Protein AF-A0A7J0GZQ3-F1 (afdb_monomer)

Solvent-accessible surface area (backbone atoms only — not comparable to full-atom values): 22759 Å² total; per-residue (Å²): 143,80,83,80,80,77,81,77,75,78,76,77,78,67,50,66,49,67,40,43,76,43,50,21,89,50,89,94,37,70,47,73,31,80,37,71,65,57,51,71,69,50,68,64,49,70,72,41,93,57,41,62,50,78,75,41,64,67,89,73,97,69,80,78,76,93,68,76,40,35,39,38,35,52,96,93,41,79,46,78,46,74,88,75,67,86,74,48,42,30,34,51,47,22,41,44,51,34,69,61,70,41,64,98,62,88,79,54,65,35,53,27,75,46,74,63,65,49,69,81,41,54,45,25,39,25,27,23,101,47,55,35,40,37,40,75,88,69,52,75,48,70,77,82,68,73,67,54,79,64,45,78,72,76,78,51,92,81,87,85,60,98,58,90,58,59,75,94,59,57,71,84,79,62,62,84,53,58,38,60,56,38,51,55,38,46,76,73,73,49,83,46,69,47,80,51,60,59,67,40,59,81,44,93,86,38,64,69,42,47,55,40,58,77,65,66,26,53,27,21,31,77,83,75,43,68,41,73,69,94,29,33,38,68,27,43,60,20,67,69,28,27,52,52,48,12,50,53,38,22,58,55,41,72,39,60,52,58,30,40,30,38,37,66,26,54,49,58,31,88,94,44,94,73,23,36,71,63,51,62,23,32,38,72,19,37,71,72,59,70,25,72,40,38,34,43,61,37,43,45,79,93,47,96,37,17,44,40,53,18,25,33,47,39,39,21,46,29,52,6,40,32,73,59,35,80,90,47,61,48,43,33,36,27,43,18,28,28,69,54,27,46,58,35,30,42,41,42,81,61,57,70,54,83,42,75,65,47,59,59,33,48,57,32,26,48,55,30,60,35,57,77,43,102,65,72,71,76,69,49,82,75,80,82,53,55,74,74,55,38,54,63,73,73,71,117

Nearest PDB structures (foldseek):
  3m46-assembly1_B  TM=6.746E-01  e=4.255E-18  Blautia obeum ATCC 29174
  6ca3-assembly1_A  TM=6.971E-01  e=2.200E-17  Blautia obeum ATCC 29174
  3m6d-assembly1_B  TM=6.785E-01  e=2.474E-17  Blautia obeum ATCC 29174
  8t7z-assembly1_B  TM=6.518E-01  e=1.990E-14  Klebsiella aerogenes KCTC 2190
  8t7z-assembly1_D  TM=6.441E-01  e=2.447E-12  Klebsiella aerogenes KCTC 2190

Sequence (396 aa):
MSEFEEDAAATSDVKSGNMVFEPILEQGVFRFDCSVDDRNAALPSISFVNSKERDTPIMGNHTLPLYTPTFECVHGQQIVRIELPIGTTFYGTGEVSGQLERTGKRVFTWNTDAWGYGLGTTSLYQSHPWVLAVLPSGEALGTRGTVFMPPKWSLGYHQCRWSYDSDARVCEERFPDPKSLVEDLHLNGFKAIWMLDPGIKQEEGYFVYDSGSEKDIWIQTANGKPFVGPCVFPDFTQSKARSWWASLVKDFISNGVDGIWNDMNEPAVFKVVTKTMPESNVHRGDIELGGCQNHSYYHNVLSASLFVYGMLMARSTYEGMKSANENKRPFVLTRAGFIGSQRYAATWTGDNLSTWEHLRMSISMVLQLGRLFRDPPVPFSFEDLDYKLFVFYYLK

InterPro domains:
  IPR000322 Glycoside hydrolase family 31, TIM barrel domain [PF01055] (148-170)
  IPR000322 Glycoside hydrolase family 31, TIM barrel domain [PF01055] (172-370)
  IPR011013 Galactose mutarotase-like domain superfamily [SSF74650] (75-136)
  IPR017853 Glycoside hydrolase superfamily [SSF51445] (145-371)
  IPR025887 Glycoside hydrolase family 31, N-terminal domain [PF13802] (80-140)
  IPR030458 Glycosyl hydrolases family 31, active site [PS00129] (259-266)

Foldseek 3Di:
DDDDDDDPPPPQDKDKDWWDWAAFDDAQDIDTANDPVRVVPAFQFLLDPPSVRNVDGDDDDHDDHPWIWMWIQGPLDIDIDTDADPPKWKAFQAFAFAFRTQVPHDAFFFAADQAADARPDRYYQETEPKMWIQHPVRDIDIDDDAFADAPPCVPPDDAADPHPDDPVQPPPPHPPQLLVVQVVCVVVVHAAEEEDEQFAAPDPVPCLNVVCVVLVQWWAALVRHHDDDNGTGGLLLAPSSLQSLLQVLLVVCVSVHQAYEYPCQCVADPPDPRRDDPQRIWRQHDVSLPGIDGLCSQGHDSGSNHQCRQLSSLVSNQSSNCVNPVPHHYEYETDHDYNNSSHRYAYERPHHDQDPNSVVRRVSSLVSNQDPYPDTGDYDYHDDYDPVSVCVSPPD

Secondary structure (DSSP, 8-state):
--------------EEEEPEEEEBSSTT-EEEESSHHHHHHPPPPTT-SSTHHHH-BPPS--PPPSS--EEEEETTEEEEE----TT-EEEE-SS--S-S--TT----------TT--TT----SEE---EEEE-TTS-EE----------GGGGS-----TTSS-GGGTSSSS-S-HHHHHHHHHHTT---EEE--S-EE--TT-HHHHHHHHTT-B-B-TTSSB--SSEE-B-TTSHHHHHHHHHHHHHHHTT---EEEE-STTT--TTSTTSS--TT-EEE--GGGTSEEEHHHHHSSSSTTTTHHHHHHHHHHHHHHHHH-TTS---EEESSEETTGGGT-EEB--S--SSHHHHHHHHHHHHHHS-S-SS----B------HHHHHHHH--

Organism: NCBI:txid165716

pLDDT: mean 79.14, std 18.04, range [27.59, 97.88]

Radius of gyration: 23.42 Å; Cα contacts (8 Å, |Δi|>4): 706; chains: 1; bounding box: 61×81×61 Å

Mean predicted aligned error: 9.68 Å

Structure (mmCIF, N/CA/C/O backbone):
data_AF-A0A7J0GZQ3-F1
#
_entry.id   AF-A0A7J0GZQ3-F1
#
loop_
_atom_site.group_PDB
_atom_site.id
_atom_site.type_symbol
_atom_site.label_atom_id
_atom_site.label_alt_id
_atom_site.label_comp_id
_atom_site.label_asym_id
_atom_site.label_entity_id
_atom_site.label_seq_id
_atom_site.pdbx_PDB_ins_code
_atom_site.Cartn_x
_atom_site.Cartn_y
_atom_site.Cartn_z
_atom_site.occupancy
_atom_site.B_iso_or_equiv
_atom_site.auth_seq_id
_atom_site.auth_comp_id
_atom_site.auth_asym_id
_atom_site.auth_atom_id
_atom_site.pdbx_PDB_model_num
ATOM 1 N N . MET A 1 1 ? -26.474 57.584 13.397 1.00 37.56 1 MET A N 1
ATOM 2 C CA . MET A 1 1 ? -26.006 56.484 12.534 1.00 37.56 1 MET A CA 1
ATOM 3 C C . MET A 1 1 ? -24.723 55.944 13.128 1.00 37.56 1 MET A C 1
ATOM 5 O O . MET A 1 1 ? -23.684 56.566 12.965 1.00 37.56 1 MET A O 1
ATOM 9 N N . SER A 1 2 ? -24.834 54.858 13.882 1.00 31.75 2 SER A N 1
ATOM 10 C CA . SER A 1 2 ? -23.734 53.957 14.236 1.00 31.75 2 SER A CA 1
ATOM 11 C C . SER A 1 2 ? -24.409 52.723 14.829 1.00 31.75 2 SER A C 1
ATOM 13 O O . SER A 1 2 ? -24.668 52.659 16.031 1.00 31.75 2 SER A O 1
ATOM 15 N N . GLU A 1 3 ? -24.846 51.834 13.944 1.00 31.83 3 GLU A N 1
ATOM 16 C CA . GLU A 1 3 ? -25.298 50.498 14.319 1.00 31.83 3 GLU A CA 1
ATOM 17 C C . GLU A 1 3 ? -24.061 49.703 14.738 1.00 31.83 3 GLU A C 1
ATOM 19 O O . GLU A 1 3 ? -23.066 49.651 14.017 1.00 31.83 3 GLU A O 1
ATOM 24 N N . PHE A 1 4 ? -24.105 49.170 15.955 1.00 33.72 4 PHE A N 1
ATOM 25 C CA . PHE A 1 4 ? -23.205 48.125 16.408 1.00 33.72 4 PHE A CA 1
ATOM 26 C C . PHE A 1 4 ? -23.697 46.824 15.768 1.00 33.72 4 PHE A C 1
ATOM 28 O O . PHE A 1 4 ? -24.757 46.330 16.146 1.00 33.72 4 PHE A O 1
ATOM 35 N N . GLU A 1 5 ? -22.964 46.302 14.788 1.00 31.98 5 GLU A N 1
ATOM 36 C CA . GLU A 1 5 ? -23.119 44.912 14.363 1.00 31.98 5 GLU A CA 1
ATOM 37 C C . GLU A 1 5 ? -22.508 44.019 15.449 1.00 31.98 5 GLU A C 1
ATOM 39 O O . GLU A 1 5 ? -21.309 44.071 15.726 1.00 31.98 5 GLU A O 1
ATOM 44 N N . GLU A 1 6 ? -23.368 43.249 16.116 1.00 31.83 6 GLU A N 1
ATOM 45 C CA . GLU A 1 6 ? -22.974 42.096 16.917 1.00 31.83 6 GLU A CA 1
ATOM 46 C C . GLU A 1 6 ? -22.254 41.093 16.009 1.00 31.83 6 GLU A C 1
ATOM 48 O O . GLU A 1 6 ? -22.847 40.546 15.077 1.00 31.83 6 GLU A O 1
ATOM 53 N N . ASP A 1 7 ? -20.981 40.832 16.307 1.00 32.81 7 ASP A N 1
ATOM 54 C CA . ASP A 1 7 ? -20.263 39.661 15.815 1.00 32.81 7 ASP A CA 1
ATOM 55 C C . ASP A 1 7 ? -21.053 38.407 16.216 1.00 32.81 7 ASP A C 1
ATOM 57 O O . ASP A 1 7 ? -21.046 37.972 17.373 1.00 32.81 7 ASP A O 1
ATOM 61 N N . ALA A 1 8 ? -21.748 37.815 15.246 1.00 34.50 8 ALA A N 1
ATOM 62 C CA . ALA A 1 8 ? -22.297 36.480 15.374 1.00 34.50 8 ALA A CA 1
ATOM 63 C C . ALA A 1 8 ? -21.124 35.509 15.553 1.00 34.50 8 ALA A C 1
ATOM 65 O O . ALA A 1 8 ? -20.436 35.146 14.597 1.00 34.50 8 ALA A O 1
ATOM 66 N N . ALA A 1 9 ? -20.882 35.101 16.799 1.00 36.56 9 ALA A N 1
ATOM 67 C CA . ALA A 1 9 ? -19.979 34.014 17.123 1.00 36.56 9 ALA A CA 1
ATOM 68 C C . ALA A 1 9 ? -20.408 32.775 16.324 1.00 36.56 9 ALA A C 1
ATOM 70 O O . ALA A 1 9 ? -21.447 32.176 16.599 1.00 36.56 9 ALA A O 1
ATOM 71 N N . ALA A 1 10 ? -19.615 32.405 15.319 1.00 37.38 10 ALA A N 1
ATOM 72 C CA . ALA A 1 10 ? -19.761 31.143 14.618 1.00 37.38 10 ALA A CA 1
ATOM 73 C C . ALA A 1 10 ? -19.562 30.014 15.640 1.00 37.38 10 ALA A C 1
ATOM 75 O O . ALA A 1 10 ? -18.434 29.696 16.021 1.00 37.38 10 ALA A O 1
ATOM 76 N N . THR A 1 11 ? -20.656 29.431 16.130 1.00 41.41 11 THR A N 1
ATOM 77 C CA . THR A 1 11 ? -20.611 28.182 16.885 1.00 41.41 11 THR A CA 1
ATOM 78 C C . THR A 1 11 ? -20.071 27.117 15.943 1.00 41.41 11 THR A C 1
ATOM 80 O O . THR A 1 11 ? -20.757 26.667 15.031 1.00 41.41 11 THR A O 1
ATOM 83 N N . SER A 1 12 ? -18.803 26.742 16.107 1.00 53.50 12 SER A N 1
ATOM 84 C CA . SER A 1 12 ? -18.279 25.537 15.474 1.00 53.50 12 SER A CA 1
ATOM 85 C C . SER A 1 12 ? -19.089 24.360 16.020 1.00 53.50 12 SER A C 1
ATOM 87 O O . SER A 1 12 ? -18.946 24.031 17.198 1.00 53.50 12 SER A O 1
ATOM 89 N N . ASP A 1 13 ? -19.974 23.779 15.212 1.00 63.06 13 ASP A N 1
ATOM 90 C CA . ASP A 1 13 ? -20.848 22.677 15.621 1.00 63.06 13 ASP A CA 1
ATOM 91 C C . ASP A 1 13 ? -20.015 21.446 16.013 1.00 63.06 13 ASP A C 1
ATOM 93 O O . ASP A 1 13 ? -19.622 20.626 15.182 1.00 63.06 13 ASP A O 1
ATOM 97 N N . VAL A 1 14 ? -19.724 21.324 17.308 1.00 74.75 14 VAL A N 1
ATOM 98 C CA . VAL A 1 14 ? -19.144 20.120 17.900 1.00 74.75 14 VAL A CA 1
ATOM 99 C C . VAL A 1 14 ? -20.251 19.075 17.997 1.00 74.75 14 VAL A C 1
ATOM 101 O O . VAL A 1 14 ? -21.161 19.195 18.816 1.00 74.75 14 VAL A O 1
ATOM 104 N N . LYS A 1 15 ? -20.181 18.034 17.160 1.00 86.81 15 LYS A N 1
ATOM 105 C CA . LYS A 1 15 ? -21.097 16.882 17.215 1.00 86.81 15 LYS A CA 1
ATOM 106 C C . LYS A 1 15 ? -20.449 15.779 18.044 1.00 86.81 15 LYS A C 1
ATOM 108 O O . LYS A 1 15 ? -19.372 15.311 17.689 1.00 86.81 15 LYS A O 1
ATOM 113 N N . SER A 1 16 ? -21.094 15.329 19.112 1.00 92.38 16 SER A N 1
ATOM 114 C CA . SER A 1 16 ? -20.618 14.199 19.916 1.00 92.38 16 SER A CA 1
ATOM 115 C C . SER A 1 16 ? -21.758 13.269 20.315 1.00 92.38 16 SER A C 1
ATOM 117 O O . SER A 1 16 ? -22.927 13.659 20.315 1.00 92.38 16 SER A O 1
ATOM 119 N N . GLY A 1 17 ? -21.432 12.014 20.617 1.00 93.56 17 GLY A N 1
ATOM 120 C CA . GLY A 1 17 ? -22.429 11.032 21.033 1.00 93.56 17 GLY A CA 1
ATOM 121 C C . GLY A 1 17 ? -21.913 9.599 21.069 1.00 93.56 17 GLY A C 1
ATOM 122 O O . GLY A 1 17 ? -20.740 9.326 20.812 1.00 93.56 17 GLY A O 1
ATOM 123 N N . ASN A 1 18 ? -22.816 8.672 21.386 1.00 94.69 18 ASN A N 1
ATOM 124 C CA . ASN A 1 18 ? -22.568 7.241 21.227 1.00 94.69 18 ASN A CA 1
ATOM 125 C C . ASN A 1 18 ? -22.665 6.869 19.746 1.00 94.69 18 ASN A C 1
ATOM 127 O O . ASN A 1 18 ? -23.565 7.342 19.049 1.00 94.69 18 ASN A O 1
ATOM 131 N N . MET A 1 19 ? -21.763 6.012 19.271 1.00 94.75 19 MET A N 1
ATOM 132 C CA . MET A 1 19 ? -21.838 5.490 17.909 1.00 94.75 19 MET A CA 1
ATOM 133 C C . MET A 1 19 ? -22.998 4.496 17.776 1.00 94.75 19 MET A C 1
ATOM 135 O O . MET A 1 19 ? -23.282 3.721 18.692 1.00 94.75 19 MET A O 1
ATOM 139 N N . VAL A 1 20 ? -23.655 4.498 16.617 1.00 94.25 20 VAL A N 1
ATOM 140 C CA . VAL A 1 20 ? -24.616 3.454 16.239 1.00 94.25 20 VAL A CA 1
ATOM 141 C C . VAL A 1 20 ? -23.862 2.242 15.704 1.00 94.25 20 VAL A C 1
ATOM 143 O O . VAL A 1 20 ? -22.748 2.392 15.200 1.00 94.25 20 VAL A O 1
ATOM 146 N N . PHE A 1 21 ? -24.450 1.047 15.796 1.00 93.38 21 PHE A N 1
ATOM 147 C CA . PHE A 1 21 ? -23.804 -0.179 15.333 1.00 93.38 21 PHE A CA 1
ATOM 148 C C . PHE A 1 21 ? -24.705 -1.046 14.456 1.00 93.38 21 PHE A C 1
ATOM 150 O O . PHE A 1 21 ? -25.926 -1.010 14.577 1.00 93.38 21 PHE A O 1
ATOM 157 N N . GLU A 1 22 ? -24.078 -1.859 13.607 1.00 92.56 22 GLU A N 1
ATOM 158 C CA . GLU A 1 22 ? -24.707 -2.964 12.879 1.00 92.56 22 GLU A CA 1
ATOM 159 C C . GLU A 1 22 ? -23.865 -4.232 13.048 1.00 92.56 22 GLU A C 1
ATOM 161 O O . GLU A 1 22 ? -22.639 -4.172 12.885 1.00 92.56 22 GLU A O 1
ATOM 166 N N . PRO A 1 23 ? -24.477 -5.385 13.359 1.00 92.31 23 PRO A N 1
ATOM 167 C CA . PRO A 1 23 ? -23.776 -6.657 13.340 1.00 92.31 23 PRO A CA 1
ATOM 168 C C . PRO A 1 23 ? -23.527 -7.071 11.883 1.00 92.31 23 PRO A C 1
ATOM 170 O O . PRO A 1 23 ? -24.453 -7.135 11.074 1.00 92.31 23 PRO A O 1
ATOM 173 N N . ILE A 1 24 ? -22.277 -7.360 11.535 1.00 90.19 24 ILE A N 1
ATOM 174 C CA . ILE A 1 24 ? -21.869 -7.686 10.160 1.00 90.19 24 ILE A CA 1
ATOM 175 C C . ILE A 1 24 ? -20.989 -8.930 10.158 1.00 90.19 24 ILE A C 1
ATOM 177 O O . ILE A 1 24 ? -20.377 -9.241 11.171 1.00 90.19 24 ILE A O 1
ATOM 181 N N . LEU A 1 25 ? -20.867 -9.604 9.012 1.00 84.81 25 LEU A N 1
ATOM 182 C CA . LEU A 1 25 ? -20.050 -10.812 8.801 1.00 84.81 25 LEU A CA 1
ATOM 183 C C . LEU A 1 25 ? -20.452 -12.044 9.635 1.00 84.81 25 LEU A C 1
ATOM 185 O O . LEU A 1 25 ? -20.817 -13.068 9.065 1.00 84.81 25 LEU A O 1
ATOM 189 N N . GLU A 1 26 ? -20.355 -11.975 10.961 1.00 86.06 26 GLU A N 1
ATOM 190 C CA . GLU A 1 26 ? -20.599 -13.075 11.895 1.00 86.06 26 GLU A CA 1
ATOM 191 C C . GLU A 1 26 ? -20.879 -12.554 13.316 1.00 86.06 26 GLU A C 1
ATOM 193 O O . GLU A 1 26 ? -20.745 -11.366 13.616 1.00 86.06 26 GLU A O 1
ATOM 198 N N . GLN A 1 27 ? -21.280 -13.452 14.218 1.00 86.12 27 GLN A N 1
ATOM 199 C CA . GLN A 1 27 ? -21.554 -13.097 15.609 1.00 86.12 27 GLN A CA 1
ATOM 200 C C . GLN A 1 27 ? -20.306 -12.508 16.290 1.00 86.12 27 GLN A C 1
ATOM 202 O O . GLN A 1 27 ? -19.236 -13.109 16.268 1.00 86.12 27 GLN A O 1
ATOM 207 N N . GLY A 1 28 ? -20.467 -11.348 16.931 1.00 87.12 28 GLY A N 1
ATOM 208 C CA . GLY A 1 28 ? -19.384 -10.655 17.636 1.00 87.12 28 GLY A CA 1
ATOM 209 C C . GLY A 1 28 ? -18.597 -9.655 16.782 1.00 87.12 28 GLY A C 1
ATOM 210 O O . GLY A 1 28 ? -17.715 -8.986 17.317 1.00 87.12 28 GLY A O 1
ATOM 211 N N . VAL A 1 29 ? -18.924 -9.505 15.493 1.00 88.38 29 VAL A N 1
ATOM 212 C CA . VAL A 1 29 ? -18.325 -8.490 14.619 1.00 88.38 29 VAL A CA 1
ATOM 213 C C . VAL A 1 29 ? -19.336 -7.380 14.345 1.00 88.38 29 VAL A C 1
ATOM 215 O O . VAL A 1 29 ? -20.452 -7.618 13.886 1.00 88.38 29 VAL A O 1
ATOM 218 N N . PHE A 1 30 ? -18.929 -6.144 14.629 1.00 89.81 30 PHE A N 1
ATOM 219 C CA . PHE A 1 30 ? -19.792 -4.972 14.536 1.00 89.81 30 PHE A CA 1
ATOM 220 C C . PHE A 1 30 ? -19.129 -3.877 13.712 1.00 89.81 30 PHE A C 1
ATOM 222 O O . PHE A 1 30 ? -17.930 -3.617 13.835 1.00 89.81 30 PHE A O 1
ATOM 229 N N . ARG A 1 31 ? -19.937 -3.206 12.898 1.00 91.00 31 ARG A N 1
ATOM 230 C CA . ARG A 1 31 ? -19.606 -1.920 12.294 1.00 91.00 31 ARG A CA 1
ATOM 231 C C . ARG A 1 31 ? -20.163 -0.819 13.183 1.00 91.00 31 ARG A C 1
ATOM 233 O O . ARG A 1 31 ? -21.312 -0.921 13.591 1.00 91.00 31 ARG A O 1
ATOM 240 N N . PHE A 1 32 ? -19.374 0.223 13.425 1.00 91.44 32 PHE A N 1
ATOM 241 C CA . PHE A 1 32 ? -19.805 1.413 14.155 1.00 91.44 32 PHE A CA 1
ATOM 242 C C . PHE A 1 32 ? -19.749 2.644 13.250 1.00 91.44 32 PHE A C 1
ATOM 244 O O . PHE A 1 32 ? -18.770 2.831 12.528 1.00 91.44 32 PHE A O 1
ATOM 251 N N . ASP A 1 33 ? -20.764 3.503 13.329 1.00 92.06 33 ASP A N 1
ATOM 252 C CA . ASP A 1 33 ? -20.844 4.772 12.599 1.00 92.06 33 ASP A CA 1
ATOM 253 C C . ASP A 1 33 ? -21.347 5.888 13.544 1.00 92.06 33 ASP A C 1
ATOM 255 O O . ASP A 1 33 ? -22.014 5.620 14.544 1.00 92.06 33 ASP A O 1
ATOM 259 N N . CYS A 1 34 ? -21.037 7.158 13.261 1.00 91.38 34 CYS A N 1
ATOM 260 C CA . CYS A 1 34 ? -21.495 8.285 14.094 1.00 91.38 34 CYS A CA 1
ATOM 261 C C . CYS A 1 34 ? -23.018 8.471 14.069 1.00 91.38 34 CYS A C 1
ATOM 263 O O . CYS A 1 34 ? -23.617 8.945 15.032 1.00 91.38 34 CYS A O 1
ATOM 265 N N . SER A 1 35 ? -23.649 8.125 12.950 1.00 90.88 35 SER A N 1
ATOM 266 C CA . SER A 1 35 ? -25.096 8.137 12.762 1.00 90.88 35 SER A CA 1
ATOM 267 C C . SER A 1 35 ? -25.476 7.251 11.574 1.00 90.88 35 SER A C 1
ATOM 269 O O . SER A 1 35 ? -24.613 6.804 10.816 1.00 90.88 35 SER A O 1
ATOM 271 N N . VAL A 1 36 ? -26.775 7.006 11.393 1.00 90.88 36 VAL A N 1
ATOM 272 C CA . VAL A 1 36 ? -27.291 6.281 10.220 1.00 90.88 36 VAL A CA 1
ATOM 273 C C . VAL A 1 36 ? -27.019 7.055 8.925 1.00 90.88 36 VAL A C 1
ATOM 275 O O . VAL A 1 36 ? -26.704 6.442 7.909 1.00 90.88 36 VAL A O 1
ATOM 278 N N . ASP A 1 37 ? -27.069 8.387 8.962 1.00 89.88 37 ASP A N 1
ATOM 279 C CA . ASP A 1 37 ? -26.762 9.221 7.797 1.00 89.88 37 ASP A CA 1
ATOM 280 C C . ASP A 1 37 ? -25.279 9.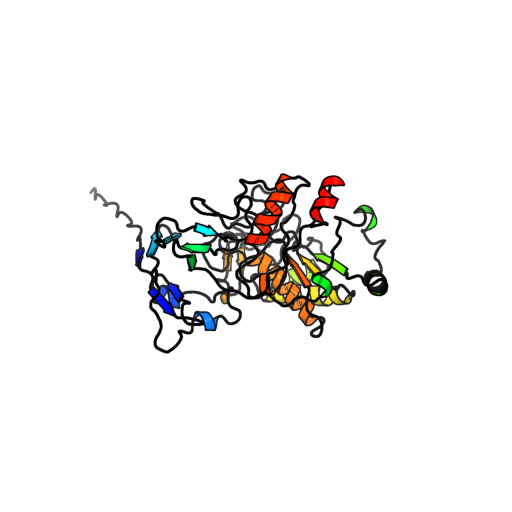129 7.428 1.00 89.88 37 ASP A C 1
ATOM 282 O O . ASP A 1 37 ? -24.950 8.902 6.265 1.00 89.88 37 ASP A O 1
ATOM 286 N N . ASP A 1 38 ? -24.390 9.193 8.427 1.00 88.50 38 ASP A N 1
ATOM 287 C CA . ASP A 1 38 ? -22.945 9.015 8.228 1.00 88.50 38 ASP A CA 1
ATOM 288 C C . ASP A 1 38 ? -22.639 7.618 7.655 1.00 88.50 38 ASP A C 1
ATOM 290 O O . ASP A 1 38 ? -21.805 7.468 6.763 1.00 88.50 38 ASP A O 1
ATOM 294 N N . ARG A 1 39 ? -23.370 6.589 8.106 1.00 89.12 39 ARG A N 1
ATOM 295 C CA . ARG A 1 39 ? -23.272 5.223 7.578 1.00 89.12 39 ARG A CA 1
ATOM 296 C C . ARG A 1 39 ? -23.661 5.138 6.104 1.00 89.12 39 ARG A C 1
ATOM 298 O O . ARG A 1 39 ? -22.965 4.465 5.344 1.00 89.12 39 ARG A O 1
ATOM 305 N N . ASN A 1 40 ? -24.763 5.789 5.727 1.00 88.38 40 ASN A N 1
ATOM 306 C CA . ASN A 1 40 ? -25.301 5.800 4.365 1.00 88.38 40 ASN A CA 1
ATOM 307 C C . ASN A 1 40 ? -24.439 6.639 3.409 1.00 88.38 40 ASN A C 1
ATOM 309 O O . ASN A 1 40 ? -24.366 6.332 2.222 1.00 88.38 40 ASN A O 1
ATOM 313 N N . ALA A 1 41 ? -23.785 7.684 3.922 1.00 86.25 41 ALA A N 1
ATOM 314 C CA . ALA A 1 41 ? -22.850 8.518 3.173 1.00 86.25 41 ALA A CA 1
ATOM 315 C C . ALA A 1 41 ? -21.455 7.884 3.032 1.00 86.25 41 ALA A C 1
ATOM 317 O O . ALA A 1 41 ? -20.650 8.334 2.214 1.00 86.25 41 ALA A O 1
ATOM 318 N N . ALA A 1 42 ? -21.141 6.856 3.826 1.00 82.88 42 ALA A N 1
ATOM 319 C CA . ALA A 1 42 ? -19.824 6.246 3.822 1.00 82.88 42 ALA A CA 1
ATOM 320 C C . ALA A 1 42 ? -19.536 5.512 2.504 1.00 82.88 42 ALA A C 1
ATOM 322 O O . ALA A 1 42 ? -20.297 4.655 2.058 1.00 82.88 42 ALA A O 1
ATOM 323 N N . LEU A 1 43 ? -18.368 5.788 1.928 1.00 81.38 43 LEU A N 1
ATOM 324 C CA . LEU A 1 43 ? -17.875 5.093 0.742 1.00 81.38 43 LEU A CA 1
ATOM 325 C C . LEU A 1 43 ? -17.594 3.608 1.027 1.00 81.38 43 LEU A C 1
ATOM 327 O O . LEU A 1 43 ? -17.366 3.241 2.190 1.00 81.38 43 LEU A O 1
ATOM 331 N N . PRO A 1 44 ? -17.554 2.748 -0.010 1.00 78.50 44 PRO A N 1
ATOM 332 C CA . PRO A 1 44 ? -17.127 1.358 0.116 1.00 78.50 44 PRO A CA 1
ATOM 333 C C . PRO A 1 44 ? -15.793 1.217 0.862 1.00 78.50 44 PRO A C 1
ATOM 335 O O . PRO A 1 44 ? -14.875 2.015 0.693 1.00 78.50 44 PRO A O 1
ATOM 338 N N . SER A 1 45 ? -15.660 0.181 1.696 1.00 76.94 45 SER A N 1
ATOM 339 C CA . SER A 1 45 ? -14.403 -0.047 2.419 1.00 76.94 45 SER A CA 1
ATOM 340 C C . SER A 1 45 ? -13.450 -0.879 1.576 1.00 76.94 45 SER A C 1
ATOM 342 O O . SER A 1 45 ? -13.755 -2.018 1.227 1.00 76.94 45 SER A O 1
ATOM 344 N N . ILE A 1 46 ? -12.248 -0.355 1.353 1.00 72.62 46 ILE A N 1
ATOM 345 C CA . ILE A 1 46 ? -11.146 -1.073 0.697 1.00 72.62 46 ILE A CA 1
ATOM 346 C C . ILE A 1 46 ? -10.603 -2.248 1.526 1.00 72.62 46 ILE A C 1
ATOM 348 O O . ILE A 1 46 ? -9.844 -3.079 1.021 1.00 72.62 46 ILE A O 1
ATOM 352 N N . SER A 1 47 ? -10.977 -2.347 2.805 1.00 72.19 47 SER A N 1
ATOM 353 C CA . SER A 1 47 ? -10.594 -3.466 3.669 1.00 72.19 47 SER A CA 1
ATOM 354 C C . SER A 1 47 ? -11.330 -4.757 3.302 1.00 72.19 47 SER A C 1
ATOM 356 O O . SER A 1 47 ? -10.832 -5.836 3.618 1.00 72.19 47 SER A O 1
ATOM 358 N N . PHE A 1 48 ? -12.448 -4.666 2.577 1.00 74.06 48 PHE A N 1
ATOM 359 C CA . PHE A 1 48 ? -13.281 -5.797 2.172 1.00 74.06 48 PHE A CA 1
ATOM 360 C C . PHE A 1 48 ? -13.062 -6.132 0.695 1.00 74.06 48 PHE A C 1
ATOM 362 O O . PHE A 1 48 ? -12.918 -5.242 -0.138 1.00 74.06 48 PHE A O 1
ATOM 369 N N . VAL A 1 49 ? -13.040 -7.427 0.361 1.00 75.00 49 VAL A N 1
ATOM 370 C CA . VAL A 1 49 ? -13.004 -7.876 -1.045 1.00 75.00 49 VAL A CA 1
ATOM 371 C C . VAL A 1 49 ? -14.353 -7.608 -1.706 1.00 75.00 49 VAL A C 1
ATOM 373 O O . VAL A 1 49 ? -14.415 -7.051 -2.796 1.00 75.00 49 VAL A O 1
ATOM 376 N N . ASN A 1 50 ? -15.430 -7.977 -1.016 1.00 80.81 50 ASN A N 1
ATOM 377 C CA . ASN A 1 50 ? -16.789 -7.632 -1.386 1.00 80.81 50 ASN A CA 1
ATOM 378 C C . ASN A 1 50 ? -17.285 -6.550 -0.426 1.00 80.81 50 ASN A C 1
ATOM 380 O O . ASN A 1 50 ? -17.650 -6.840 0.711 1.00 80.81 50 ASN A O 1
ATOM 384 N N . SER A 1 51 ? -17.293 -5.298 -0.879 1.00 78.31 51 SER A N 1
ATOM 385 C CA . SER A 1 51 ? -17.705 -4.155 -0.056 1.00 78.31 51 SER A CA 1
ATOM 386 C C . SER A 1 51 ? -19.106 -4.317 0.536 1.00 78.31 51 SER A C 1
ATOM 388 O O . SER A 1 51 ? -19.328 -3.898 1.669 1.00 78.31 51 SER A O 1
ATOM 390 N N . LYS A 1 52 ? -20.008 -5.019 -0.164 1.00 83.56 52 LYS A N 1
ATOM 391 C CA . LYS A 1 52 ? -21.377 -5.280 0.301 1.00 83.56 52 LYS A CA 1
ATOM 392 C C . LYS A 1 52 ? -21.429 -6.041 1.621 1.00 83.56 52 LYS A C 1
ATOM 394 O O . LYS A 1 52 ? -22.398 -5.891 2.352 1.00 83.56 52 LYS A O 1
ATOM 399 N N . GLU A 1 53 ? -20.413 -6.837 1.951 1.00 85.31 53 GLU A N 1
ATOM 400 C CA . GLU A 1 53 ? -20.372 -7.585 3.215 1.00 85.31 53 GLU A CA 1
ATOM 401 C C . GLU A 1 53 ? -20.286 -6.665 4.437 1.00 85.31 53 GLU A C 1
ATOM 403 O O . GLU A 1 53 ? -20.836 -6.988 5.485 1.00 85.31 53 GLU A O 1
ATOM 408 N N . ARG A 1 54 ? -19.649 -5.495 4.301 1.00 84.50 54 ARG A N 1
ATOM 409 C CA . ARG A 1 54 ? -19.639 -4.464 5.349 1.00 84.50 54 ARG A CA 1
ATOM 410 C C . ARG A 1 54 ? -21.005 -3.791 5.503 1.00 84.50 54 ARG A C 1
ATOM 412 O O . ARG A 1 54 ? -21.331 -3.315 6.589 1.00 84.50 54 ARG A O 1
ATOM 419 N N . ASP A 1 55 ? -21.756 -3.685 4.412 1.00 85.38 55 ASP A N 1
ATOM 420 C CA . ASP A 1 55 ? -23.016 -2.937 4.346 1.00 85.38 55 ASP A CA 1
ATOM 421 C C . ASP A 1 55 ? -24.251 -3.828 4.552 1.00 85.38 55 ASP A C 1
ATOM 423 O O . ASP A 1 55 ? -25.369 -3.323 4.572 1.00 85.38 55 ASP A O 1
ATOM 427 N N . THR A 1 56 ? -24.063 -5.144 4.702 1.00 88.56 56 THR A N 1
ATOM 428 C CA . THR A 1 56 ? -25.147 -6.122 4.864 1.00 88.56 56 THR A CA 1
ATOM 429 C C . THR A 1 56 ? -25.203 -6.612 6.313 1.00 88.56 56 THR A C 1
ATOM 431 O O . THR A 1 56 ? -24.353 -7.415 6.708 1.00 88.56 56 THR A O 1
ATOM 434 N N . PRO A 1 57 ? -26.196 -6.176 7.109 1.00 88.88 57 PRO A N 1
ATOM 435 C CA . PRO A 1 57 ? -26.383 -6.680 8.460 1.00 88.88 57 PRO A CA 1
ATOM 436 C C . PRO A 1 57 ? -26.750 -8.166 8.469 1.00 88.88 57 PRO A C 1
ATOM 438 O O . PRO A 1 57 ? -27.477 -8.649 7.595 1.00 88.88 57 PRO A O 1
ATOM 441 N N . ILE A 1 58 ? -26.293 -8.895 9.485 1.00 89.12 58 ILE A N 1
ATOM 442 C CA . ILE A 1 58 ? -26.732 -10.278 9.701 1.00 89.12 58 ILE A CA 1
ATOM 443 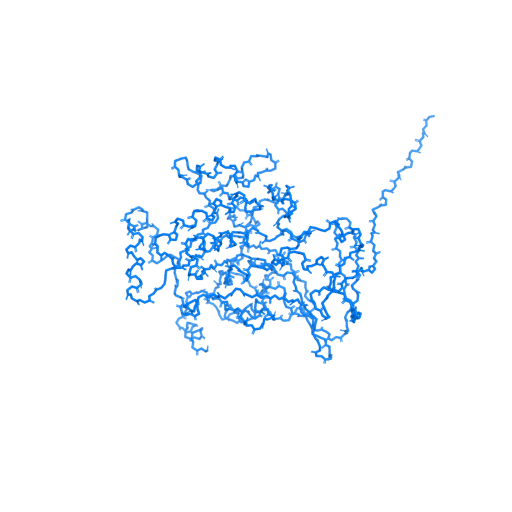C C . ILE A 1 58 ? -28.156 -10.299 10.281 1.00 89.12 58 ILE A C 1
ATOM 445 O O . ILE A 1 58 ? -28.458 -9.609 11.252 1.00 89.12 58 ILE A O 1
ATOM 449 N N . MET A 1 59 ? -29.052 -11.101 9.696 1.00 79.56 59 MET A N 1
ATOM 450 C CA . MET A 1 59 ? -30.427 -11.250 10.192 1.00 79.56 59 MET A CA 1
ATOM 451 C C . MET A 1 59 ? -30.501 -12.318 11.292 1.00 79.56 59 MET A C 1
ATOM 453 O O . MET A 1 59 ? -30.132 -13.467 11.058 1.00 79.56 59 MET A O 1
ATOM 457 N N . GLY A 1 60 ? -31.013 -11.963 12.476 1.00 76.38 60 GLY A N 1
ATOM 458 C CA . GLY A 1 60 ? -31.268 -12.904 13.576 1.00 76.38 60 GLY A CA 1
ATOM 459 C C . GLY A 1 60 ? -30.941 -12.359 14.971 1.00 76.38 60 GLY A C 1
ATOM 460 O O . GLY A 1 60 ? -30.590 -11.188 15.140 1.00 76.38 60 GLY A O 1
ATOM 461 N N . ASN A 1 61 ? -31.051 -13.225 15.986 1.00 75.75 61 ASN A N 1
ATOM 462 C CA . ASN A 1 61 ? -30.608 -12.907 17.345 1.00 75.75 61 ASN A CA 1
ATOM 463 C C . ASN A 1 61 ? -29.086 -12.752 17.361 1.00 75.75 61 ASN A C 1
ATOM 465 O O . ASN A 1 61 ? -28.352 -13.705 17.106 1.00 75.75 61 ASN A O 1
ATOM 469 N N . HIS A 1 62 ? -28.630 -11.552 17.688 1.00 79.06 62 HIS A N 1
ATOM 470 C CA . HIS A 1 62 ? -27.227 -11.194 17.794 1.00 79.06 62 HIS A CA 1
ATOM 471 C C . HIS A 1 62 ? -26.947 -10.704 19.211 1.00 79.06 62 HIS A C 1
ATOM 473 O O . HIS A 1 62 ? -27.816 -10.166 19.899 1.00 79.06 62 HIS A O 1
ATOM 479 N N . THR A 1 63 ? -25.720 -10.925 19.663 1.00 84.25 63 THR A N 1
ATOM 480 C CA . THR A 1 63 ? -25.234 -10.335 20.907 1.00 84.25 63 THR A CA 1
ATOM 481 C C . THR A 1 63 ? -25.063 -8.834 20.718 1.00 84.25 63 THR A C 1
ATOM 483 O O . THR A 1 63 ? -24.700 -8.384 19.633 1.00 84.25 63 THR A O 1
ATOM 486 N N . LEU A 1 64 ? -25.302 -8.063 21.774 1.00 88.50 64 LEU A N 1
ATOM 487 C CA . LEU A 1 64 ? -24.966 -6.643 21.789 1.00 88.50 64 LEU A CA 1
ATOM 488 C C . LEU A 1 64 ? -23.441 -6.467 21.880 1.00 88.50 64 LEU A C 1
ATOM 490 O O . LEU A 1 64 ? -22.768 -7.336 22.449 1.00 88.50 64 LEU A O 1
ATOM 494 N N . PRO A 1 65 ? -22.881 -5.373 21.336 1.00 89.88 65 PRO A N 1
ATOM 495 C CA . PRO A 1 65 ? -21.470 -5.072 21.518 1.00 89.88 65 PRO A CA 1
ATOM 496 C C . PRO A 1 65 ? -21.172 -4.867 23.005 1.00 89.88 65 PRO A C 1
ATOM 498 O O . PRO A 1 65 ? -21.885 -4.146 23.701 1.00 89.88 65 PRO A O 1
ATOM 501 N N . LEU A 1 66 ? -20.095 -5.493 23.486 1.00 89.75 66 LEU A N 1
ATOM 502 C CA . LEU A 1 66 ? -19.670 -5.376 24.884 1.00 89.75 66 LEU A CA 1
ATOM 503 C C . LEU A 1 66 ? -19.244 -3.941 25.235 1.00 89.75 66 LEU A C 1
ATOM 505 O O . LEU A 1 66 ? -19.459 -3.481 26.352 1.00 89.75 66 LEU A O 1
ATOM 509 N N . TYR A 1 67 ? -18.675 -3.234 24.258 1.00 91.38 67 TYR A N 1
ATOM 510 C CA . TYR A 1 67 ? -18.259 -1.842 24.368 1.00 91.38 67 TYR A CA 1
ATOM 511 C C . TYR A 1 67 ? -18.813 -1.065 23.180 1.00 91.38 67 TYR A C 1
ATOM 513 O O . TYR A 1 67 ? -18.624 -1.467 22.031 1.00 91.38 67 TYR A O 1
ATOM 521 N N . THR A 1 68 ? -19.487 0.049 23.459 1.00 93.81 68 THR A N 1
ATOM 522 C CA . THR A 1 68 ? -19.967 0.975 22.427 1.00 93.81 68 THR A CA 1
ATOM 523 C C . THR A 1 68 ? -19.051 2.196 22.411 1.00 93.81 68 THR A C 1
ATOM 525 O O . THR A 1 68 ? -18.968 2.886 23.428 1.00 93.81 68 THR A O 1
ATOM 528 N N . PRO A 1 69 ? -18.340 2.464 21.304 1.00 94.69 69 PRO A N 1
ATOM 529 C CA . PRO A 1 69 ? -17.507 3.649 21.186 1.00 94.69 69 PRO A CA 1
ATOM 530 C C . PRO A 1 69 ? -18.328 4.942 21.241 1.00 94.69 69 PRO A C 1
ATOM 532 O O . PRO A 1 69 ? -19.485 4.990 20.813 1.00 94.69 69 PRO A O 1
ATOM 535 N N . THR A 1 70 ? -17.687 6.014 21.689 1.00 95.38 70 THR A N 1
ATOM 536 C CA . THR A 1 70 ? -18.189 7.382 21.544 1.00 95.38 70 THR A CA 1
ATOM 537 C C . THR A 1 70 ? -17.402 8.117 20.473 1.00 95.38 70 THR A C 1
ATOM 539 O O . THR A 1 70 ? -16.261 7.761 20.165 1.00 95.38 70 THR A O 1
ATOM 542 N N . PHE A 1 71 ? -18.012 9.142 19.888 1.00 94.31 71 PHE A N 1
ATOM 543 C CA . PHE A 1 71 ? -17.359 9.993 18.907 1.00 94.31 71 PHE A CA 1
ATOM 544 C C . PHE A 1 71 ? -17.493 11.474 19.256 1.00 94.31 71 PHE A C 1
ATOM 546 O O . PHE A 1 71 ? -18.425 11.892 19.945 1.00 94.31 71 PHE A O 1
ATOM 553 N N . GLU A 1 72 ? -16.559 12.259 18.735 1.00 93.81 72 GLU A N 1
ATOM 554 C CA . GLU A 1 72 ? -16.533 13.714 18.798 1.00 93.81 72 GLU A CA 1
ATOM 555 C C . GLU A 1 72 ? -16.015 14.241 17.451 1.00 93.81 72 GLU A C 1
ATOM 557 O O . GLU A 1 72 ? -14.945 13.837 16.997 1.00 93.81 72 GLU A O 1
ATOM 562 N N . CYS A 1 73 ? -16.774 15.110 16.790 1.00 86.88 73 CYS A N 1
ATOM 563 C CA . CYS A 1 73 ? -16.390 15.765 15.544 1.00 86.88 73 CYS A CA 1
ATOM 564 C C . CYS A 1 73 ? -16.088 17.237 15.833 1.00 86.88 73 CYS A C 1
ATOM 566 O O . CYS A 1 73 ? -16.999 17.997 16.162 1.00 86.88 73 CYS A O 1
ATOM 568 N N . VAL A 1 74 ? -14.820 17.635 15.710 1.00 85.06 74 VAL A N 1
ATOM 569 C CA . VAL A 1 74 ? -14.333 18.985 16.036 1.00 85.06 74 VAL A CA 1
ATOM 570 C C . VAL A 1 74 ? -13.414 19.470 14.920 1.00 85.06 74 VAL A C 1
ATOM 572 O O . VAL A 1 74 ? -12.455 18.787 14.575 1.00 85.06 74 VAL A O 1
ATOM 575 N N . HIS A 1 75 ? -13.686 20.647 14.344 1.00 79.50 75 HIS A N 1
ATOM 576 C CA . HIS A 1 75 ? -12.871 21.251 13.273 1.00 79.50 75 HIS A CA 1
ATOM 577 C C . HIS A 1 75 ? -12.559 20.299 12.096 1.00 79.50 75 HIS A C 1
ATOM 579 O O . HIS A 1 75 ? -11.437 20.260 11.593 1.00 79.50 75 HIS A O 1
ATOM 585 N N . GLY A 1 76 ? -13.536 19.488 11.678 1.00 72.75 76 GLY A N 1
ATOM 586 C CA . GLY A 1 76 ? -13.358 18.505 10.601 1.00 72.75 76 GLY A CA 1
ATOM 587 C C . GLY A 1 76 ? -12.540 17.264 10.987 1.00 72.75 76 GLY A C 1
ATOM 588 O O . GLY A 1 76 ? -12.318 16.406 10.139 1.00 72.75 76 GLY A O 1
ATOM 589 N N . GLN A 1 77 ? -12.113 17.138 12.247 1.00 79.50 77 GLN A N 1
ATOM 590 C CA . GLN A 1 77 ? -11.498 15.929 12.790 1.00 79.50 77 GLN A CA 1
ATOM 591 C C . GLN A 1 77 ? -12.540 15.076 13.505 1.00 79.50 77 GLN A C 1
ATOM 593 O O . GLN A 1 77 ? -13.354 15.592 14.268 1.00 79.50 77 GLN A O 1
ATOM 598 N N . GLN A 1 78 ? -12.475 13.764 13.292 1.00 83.69 78 GLN A N 1
ATOM 599 C CA . GLN A 1 78 ? -13.277 12.787 14.015 1.00 83.69 78 GLN A CA 1
ATOM 600 C C . GLN A 1 78 ? -12.407 12.089 15.061 1.00 83.69 78 GLN A C 1
ATOM 602 O O . GLN A 1 78 ? -11.374 11.500 14.740 1.00 83.69 78 GLN A O 1
ATOM 607 N N . ILE A 1 79 ? -12.841 12.136 16.313 1.00 89.50 79 ILE A N 1
ATOM 608 C CA . ILE A 1 79 ? -12.211 11.460 17.443 1.00 89.50 79 ILE A CA 1
ATOM 609 C C . ILE A 1 79 ? -13.142 10.333 17.868 1.00 89.50 79 ILE A C 1
ATOM 611 O O . ILE A 1 79 ? -14.296 10.586 18.195 1.00 89.50 79 ILE A O 1
ATOM 615 N N . VAL A 1 80 ? -12.642 9.099 17.884 1.00 90.38 80 VAL A N 1
ATOM 616 C CA . VAL A 1 80 ? -13.363 7.933 18.410 1.00 90.38 80 VAL A CA 1
ATOM 617 C C . VAL A 1 80 ? -12.709 7.500 19.716 1.00 90.38 80 VAL A C 1
ATOM 619 O O . VAL A 1 80 ? -11.485 7.366 19.786 1.00 90.38 80 VAL A O 1
ATOM 622 N N . ARG A 1 81 ? -13.514 7.286 20.757 1.00 93.38 81 ARG A N 1
ATOM 623 C CA . ARG A 1 81 ? -13.059 6.844 22.080 1.00 93.38 81 ARG A CA 1
ATOM 624 C C . ARG A 1 81 ? -13.729 5.526 22.442 1.00 93.38 81 ARG A C 1
ATOM 626 O O . ARG A 1 81 ? -14.927 5.351 22.244 1.00 93.38 81 ARG A O 1
ATOM 633 N N . ILE A 1 82 ? -12.944 4.604 22.989 1.00 92.75 82 ILE A N 1
ATOM 634 C CA . ILE A 1 82 ? -13.419 3.320 23.507 1.00 92.75 82 ILE A CA 1
ATOM 635 C C . ILE A 1 82 ? -12.897 3.202 24.933 1.00 92.75 82 ILE A C 1
ATOM 637 O O . ILE A 1 82 ? -11.685 3.199 25.150 1.00 92.75 82 ILE A O 1
ATOM 641 N N . GLU A 1 83 ? -13.805 3.140 25.901 1.00 93.88 83 GLU A N 1
ATOM 642 C CA . GLU A 1 83 ? -13.452 2.965 27.308 1.00 93.88 83 GLU A CA 1
ATOM 643 C C . GLU A 1 83 ? -13.296 1.476 27.618 1.00 93.88 83 GLU A C 1
ATOM 645 O O . GLU A 1 83 ? -14.223 0.691 27.425 1.00 93.88 83 GLU A O 1
ATOM 650 N N . LEU A 1 84 ? -12.107 1.087 28.081 1.00 94.44 84 LEU A N 1
ATOM 651 C CA . LEU A 1 84 ? -11.761 -0.298 28.395 1.00 94.44 84 LEU A CA 1
ATOM 652 C C . LEU A 1 84 ? -11.280 -0.413 29.852 1.00 94.44 84 LEU A C 1
ATOM 654 O O . LEU A 1 84 ? -10.761 0.563 30.402 1.00 94.44 84 LEU A O 1
ATOM 658 N N . PRO A 1 85 ? -11.426 -1.588 30.495 1.00 95.56 85 PRO A N 1
ATOM 659 C CA . PRO A 1 85 ? -11.013 -1.799 31.880 1.00 95.56 85 PRO A CA 1
ATOM 660 C C . PRO A 1 85 ? -9.536 -1.477 32.141 1.00 95.56 85 PRO A C 1
ATOM 662 O O . PRO A 1 85 ? -8.666 -1.720 31.298 1.00 95.56 85 PRO A O 1
ATOM 665 N N . ILE A 1 86 ? -9.236 -1.007 33.355 1.00 95.19 86 ILE A N 1
ATOM 666 C CA . ILE A 1 86 ? -7.856 -0.824 33.827 1.00 95.19 86 ILE A CA 1
ATOM 667 C C . ILE A 1 86 ? -7.114 -2.166 33.761 1.00 95.19 86 ILE A C 1
ATOM 669 O O . ILE A 1 86 ? -7.643 -3.194 34.174 1.00 95.19 86 ILE A O 1
ATOM 673 N N . GLY A 1 87 ? -5.881 -2.143 33.250 1.00 94.81 87 GLY A N 1
ATOM 674 C CA . GLY A 1 87 ? -5.070 -3.343 33.015 1.00 94.81 87 GLY A CA 1
ATOM 675 C C . GLY A 1 87 ? -5.208 -3.925 31.605 1.00 94.81 87 GLY A C 1
ATOM 676 O O . GLY A 1 87 ? -4.535 -4.903 31.295 1.00 94.81 87 GLY A O 1
ATOM 677 N N . THR A 1 88 ? -6.039 -3.328 30.744 1.00 96.12 88 THR A N 1
ATOM 678 C CA . THR A 1 88 ? -6.063 -3.655 29.312 1.00 96.12 88 THR A CA 1
ATOM 679 C C . THR A 1 88 ? -4.723 -3.308 28.669 1.00 96.12 88 THR A C 1
ATOM 681 O O . THR A 1 88 ? -4.218 -2.196 28.838 1.00 96.12 88 THR A O 1
ATOM 684 N N . THR A 1 89 ? -4.171 -4.247 27.904 1.00 95.81 89 THR A N 1
ATOM 685 C CA . THR A 1 89 ? -2.929 -4.056 27.146 1.00 95.81 89 THR A CA 1
ATOM 686 C C . THR A 1 89 ? -3.221 -3.929 25.656 1.00 95.81 89 THR A C 1
ATOM 688 O O . THR A 1 89 ? -4.152 -4.548 25.137 1.00 95.81 89 THR A O 1
ATOM 691 N N . PHE A 1 90 ? -2.448 -3.091 24.965 1.00 92.44 90 PHE A N 1
ATOM 692 C CA . PHE A 1 90 ? -2.690 -2.752 23.561 1.00 92.44 90 PHE A CA 1
ATOM 693 C C . PHE A 1 90 ? -1.547 -3.197 22.652 1.00 92.44 90 PHE A C 1
ATOM 695 O O . PHE A 1 90 ? -0.376 -3.045 22.995 1.00 92.44 90 PHE A O 1
ATOM 702 N N . TYR A 1 91 ? -1.890 -3.676 21.458 1.00 90.56 91 TYR A N 1
ATOM 703 C CA . TYR A 1 91 ? -0.962 -4.154 20.430 1.00 90.56 91 TYR A CA 1
ATOM 704 C C . TYR A 1 91 ? -1.455 -3.775 19.024 1.00 90.56 91 TYR A C 1
ATOM 706 O O . TYR A 1 91 ? -2.581 -3.306 18.857 1.00 90.56 91 TYR A O 1
ATOM 714 N N . GLY A 1 92 ? -0.636 -4.010 17.997 1.00 84.44 92 GLY A N 1
ATOM 715 C CA . GLY A 1 92 ? -1.012 -3.821 16.592 1.00 84.44 92 GLY A CA 1
ATOM 716 C C . GLY A 1 92 ? -0.409 -2.560 15.981 1.00 84.44 92 GLY A C 1
ATOM 717 O O . GLY A 1 92 ? 0.773 -2.297 16.170 1.00 84.44 92 GLY A O 1
ATOM 718 N N . THR A 1 93 ? -1.205 -1.784 15.241 1.00 80.19 93 THR A N 1
ATOM 719 C CA . THR A 1 93 ? -0.827 -0.549 14.515 1.00 80.19 93 THR A CA 1
ATOM 720 C C . THR A 1 93 ? 0.083 -0.703 13.287 1.00 80.19 93 THR A C 1
ATOM 722 O O . THR A 1 93 ? 0.286 0.262 12.555 1.00 80.19 93 THR A O 1
ATOM 725 N N . GLY A 1 94 ? 0.528 -1.926 12.974 1.00 78.69 94 GLY A N 1
ATOM 726 C CA . GLY A 1 94 ? 1.285 -2.226 11.754 1.00 78.69 94 GLY A CA 1
ATOM 727 C C . GLY A 1 94 ? 2.785 -2.165 11.954 1.00 78.69 94 GLY A C 1
ATOM 728 O O . GLY A 1 94 ? 3.299 -2.692 12.938 1.00 78.69 94 GLY A O 1
ATOM 729 N N . GLU A 1 95 ? 3.480 -1.563 10.996 1.00 79.62 95 GLU A N 1
ATOM 730 C CA . GLU A 1 95 ? 4.926 -1.428 11.046 1.00 79.62 95 GLU A CA 1
ATOM 731 C C . GLU A 1 95 ? 5.327 -0.244 11.926 1.00 79.62 95 GLU A C 1
ATOM 733 O O . GLU A 1 95 ? 5.178 0.919 11.564 1.00 79.62 95 GLU A O 1
ATOM 738 N N . VAL A 1 96 ? 5.852 -0.550 13.104 1.00 80.38 96 VAL A N 1
ATOM 739 C CA . VAL A 1 96 ? 6.286 0.451 14.080 1.00 80.38 96 VAL A CA 1
ATOM 740 C C . VAL A 1 96 ? 7.487 -0.082 14.846 1.00 80.38 96 VAL A C 1
ATOM 742 O O . VAL A 1 96 ? 7.521 -1.256 15.239 1.00 80.38 96 VAL A O 1
ATOM 745 N N . SER A 1 97 ? 8.468 0.785 15.088 1.00 82.69 97 SER A N 1
ATOM 746 C CA . SER A 1 97 ? 9.674 0.404 15.813 1.00 82.69 97 SER A CA 1
ATOM 747 C C . SER A 1 97 ? 9.414 0.232 17.318 1.00 82.69 97 SER A C 1
ATOM 749 O O . SER A 1 97 ? 8.347 0.543 17.868 1.00 82.69 97 SER A O 1
ATOM 751 N N . GLY A 1 98 ? 10.397 -0.342 18.012 1.00 82.38 98 GLY A N 1
ATOM 752 C CA . GLY A 1 98 ? 10.353 -0.519 19.460 1.00 82.38 98 GLY A CA 1
ATOM 753 C C . GLY A 1 98 ? 9.556 -1.731 19.943 1.00 82.38 98 GLY A C 1
ATOM 754 O O . GLY A 1 98 ? 9.411 -2.739 19.256 1.00 82.38 98 GLY A O 1
ATOM 755 N N . GLN A 1 99 ? 9.113 -1.671 21.202 1.00 85.75 99 GLN A N 1
ATOM 756 C CA . GLN A 1 99 ? 8.467 -2.798 21.893 1.00 85.75 99 GLN A CA 1
ATOM 757 C C . GLN A 1 99 ? 7.132 -3.185 21.256 1.00 85.75 99 GLN A C 1
ATOM 759 O O . GLN A 1 99 ? 6.464 -2.319 20.724 1.00 85.75 99 GLN A O 1
ATOM 764 N N . LEU A 1 100 ? 6.701 -4.437 21.409 1.00 87.44 100 LEU A N 1
ATOM 765 C CA . LEU A 1 100 ? 5.423 -4.934 20.883 1.00 87.44 100 LEU A CA 1
ATOM 766 C C . LEU A 1 100 ? 4.196 -4.233 21.506 1.00 87.44 100 LEU A C 1
ATOM 768 O O . LEU A 1 100 ? 3.236 -3.918 20.809 1.00 87.44 100 LEU A O 1
ATOM 772 N N . GLU A 1 101 ? 4.234 -3.962 22.813 1.00 91.44 101 GLU A N 1
ATOM 773 C CA . GLU A 1 101 ? 3.124 -3.332 23.534 1.00 91.44 101 GLU A CA 1
ATOM 774 C C . GLU A 1 101 ? 3.017 -1.818 23.255 1.00 91.44 101 GLU A C 1
ATOM 776 O O . GLU A 1 101 ? 4.014 -1.086 23.127 1.00 91.44 101 GLU A O 1
ATOM 781 N N . ARG A 1 102 ? 1.770 -1.352 23.158 1.00 88.88 102 ARG A N 1
ATOM 782 C CA . ARG A 1 102 ? 1.337 -0.001 22.771 1.00 88.88 102 ARG A CA 1
ATOM 783 C C . ARG A 1 102 ? 0.611 0.745 23.893 1.00 88.88 102 ARG A C 1
ATOM 785 O O . ARG A 1 102 ? 0.253 1.906 23.716 1.00 88.88 102 ARG A O 1
ATOM 792 N N . THR A 1 103 ? 0.423 0.117 25.048 1.00 91.12 103 THR A N 1
ATOM 793 C CA . THR A 1 103 ? -0.211 0.732 26.217 1.00 91.12 103 THR A CA 1
ATOM 794 C C . THR A 1 103 ? 0.516 2.018 26.614 1.00 91.12 103 THR A C 1
ATOM 796 O O . THR A 1 103 ? 1.738 2.035 26.762 1.00 91.12 103 THR A O 1
ATOM 799 N N . GLY A 1 104 ? -0.234 3.116 26.739 1.00 88.38 104 GLY A N 1
ATOM 800 C CA . GLY A 1 104 ? 0.309 4.435 27.081 1.00 88.38 104 GLY A CA 1
ATOM 801 C C . GLY A 1 104 ? 1.098 5.133 25.965 1.00 88.38 104 GLY A C 1
ATOM 802 O O . GLY A 1 104 ? 1.715 6.163 26.225 1.00 88.38 104 GLY A O 1
ATOM 803 N N . LYS A 1 105 ? 1.097 4.606 24.732 1.00 86.75 105 LYS A N 1
ATOM 804 C CA . LYS A 1 105 ? 1.816 5.196 23.591 1.00 86.75 105 LYS A CA 1
ATOM 805 C C . LYS A 1 105 ? 0.864 5.888 22.620 1.00 86.75 105 LYS A C 1
ATOM 807 O O . LYS A 1 105 ? -0.264 5.450 22.413 1.00 86.75 105 LYS A O 1
ATOM 812 N N . ARG A 1 106 ? 1.360 6.945 21.972 1.00 85.62 106 ARG A N 1
ATOM 813 C CA . ARG A 1 106 ? 0.716 7.584 20.818 1.00 85.62 106 ARG A CA 1
ATOM 814 C C . ARG A 1 106 ? 1.414 7.111 19.547 1.00 85.62 106 ARG A C 1
ATOM 816 O O . ARG A 1 106 ? 2.627 7.253 19.440 1.00 85.62 106 ARG A O 1
ATOM 823 N N . VAL A 1 107 ? 0.651 6.556 18.611 1.00 80.44 107 VAL A N 1
ATOM 824 C CA . VAL A 1 107 ? 1.159 6.061 17.325 1.00 80.44 107 VAL A CA 1
ATOM 825 C C . VAL A 1 107 ? 0.561 6.887 16.197 1.00 80.44 107 VAL A C 1
ATOM 827 O O . VAL A 1 107 ? -0.625 7.217 16.234 1.00 80.44 107 VAL A O 1
ATOM 830 N N . PHE A 1 108 ? 1.385 7.212 15.205 1.00 79.81 108 PHE A N 1
ATOM 831 C CA . PHE A 1 108 ? 0.979 7.937 14.009 1.00 79.81 108 PHE A CA 1
ATOM 832 C C . PHE A 1 108 ? 1.052 6.986 12.820 1.00 79.81 108 PHE A C 1
ATOM 834 O O . PHE A 1 108 ? 2.098 6.406 12.549 1.00 79.81 108 PHE A O 1
ATOM 841 N N . THR A 1 109 ? -0.061 6.821 12.112 1.00 75.88 109 THR A N 1
ATOM 842 C CA . THR A 1 109 ? -0.081 6.039 10.870 1.00 75.88 109 THR A CA 1
ATOM 843 C C . THR A 1 109 ? 0.188 7.002 9.723 1.00 75.88 109 THR A C 1
ATOM 845 O O . THR A 1 109 ? -0.666 7.816 9.391 1.00 75.88 109 THR A O 1
ATOM 848 N N . TRP A 1 110 ? 1.426 6.995 9.234 1.00 73.69 110 TRP A N 1
ATOM 849 C CA . TRP A 1 110 ? 1.900 7.839 8.142 1.00 73.69 110 TRP A CA 1
ATOM 850 C C . TRP A 1 110 ? 3.046 7.123 7.435 1.00 73.69 110 TRP A C 1
ATOM 852 O O . TRP A 1 110 ? 4.064 6.846 8.069 1.00 73.69 110 TRP A O 1
ATOM 862 N N . ASN A 1 111 ? 2.884 6.804 6.150 1.00 71.75 111 ASN A N 1
ATOM 863 C CA . ASN A 1 111 ? 3.942 6.133 5.398 1.00 71.75 111 ASN A CA 1
ATOM 864 C C . ASN A 1 111 ? 5.011 7.158 5.009 1.00 71.75 111 ASN A C 1
ATOM 866 O O . ASN A 1 111 ? 4.705 8.212 4.450 1.00 71.75 111 ASN A O 1
ATOM 870 N N . THR A 1 112 ? 6.268 6.857 5.296 1.00 74.44 112 THR A N 1
ATOM 871 C CA . THR A 1 112 ? 7.407 7.690 4.921 1.00 74.44 112 THR A CA 1
ATOM 872 C C . THR A 1 112 ? 8.620 6.815 4.673 1.00 74.44 112 THR A C 1
ATOM 874 O O . THR A 1 112 ? 8.780 5.768 5.295 1.00 74.44 112 THR A O 1
ATOM 877 N N . ASP A 1 113 ? 9.501 7.276 3.793 1.00 77.19 113 ASP A N 1
ATOM 878 C CA . ASP A 1 113 ? 10.830 6.696 3.675 1.00 77.19 113 ASP A CA 1
ATOM 879 C C . ASP A 1 113 ? 11.611 7.002 4.966 1.00 77.19 113 ASP A C 1
ATOM 881 O O . ASP A 1 113 ? 11.896 8.166 5.274 1.00 77.19 113 ASP A O 1
ATOM 885 N N . ALA A 1 114 ? 11.861 5.959 5.759 1.00 80.69 114 ALA A N 1
ATOM 886 C CA . ALA A 1 114 ? 12.427 6.028 7.101 1.00 80.69 114 ALA A CA 1
ATOM 887 C C . ALA A 1 114 ? 13.777 5.299 7.187 1.00 80.69 114 ALA A C 1
ATOM 889 O O . ALA A 1 114 ? 13.987 4.475 8.079 1.00 80.69 114 ALA A O 1
ATOM 890 N N . TRP A 1 115 ? 14.694 5.599 6.265 1.00 80.75 115 TRP A N 1
ATOM 891 C CA . TRP A 1 115 ? 16.041 5.023 6.257 1.00 80.75 115 TRP A CA 1
ATOM 892 C C . TRP A 1 115 ? 16.732 5.106 7.630 1.00 80.75 115 TRP A C 1
ATOM 894 O O . TRP A 1 115 ? 16.803 6.178 8.240 1.00 80.75 115 TRP A O 1
ATOM 904 N N . GLY A 1 116 ? 17.258 3.975 8.117 1.00 72.69 116 GLY A N 1
ATOM 905 C CA . GLY A 1 116 ? 17.989 3.919 9.386 1.00 72.69 116 GLY A CA 1
ATOM 906 C C . GLY A 1 116 ? 17.135 4.223 10.624 1.00 72.69 116 GLY A C 1
ATOM 907 O O . GLY A 1 116 ? 17.632 4.801 11.591 1.00 72.69 116 GLY A O 1
ATOM 908 N N . TYR A 1 117 ? 15.845 3.877 10.584 1.00 82.12 117 TYR A N 1
ATOM 909 C CA . TYR A 1 117 ? 14.888 4.101 11.669 1.00 82.12 117 TYR A CA 1
ATOM 910 C C . TYR A 1 117 ? 15.366 3.576 13.037 1.00 82.12 117 TYR A C 1
ATOM 912 O O . TYR A 1 117 ? 16.009 2.537 13.135 1.00 82.12 117 TYR A O 1
ATOM 920 N N . GLY A 1 118 ? 14.984 4.263 14.121 1.00 81.88 118 GLY A N 1
ATOM 921 C CA . GLY A 1 118 ? 15.327 3.890 15.500 1.00 81.88 118 GLY A CA 1
ATOM 922 C C . GLY A 1 118 ? 14.100 3.644 16.382 1.00 81.88 118 GLY A C 1
ATOM 923 O O . GLY A 1 118 ? 12.957 3.764 15.939 1.00 81.88 118 GLY A O 1
ATOM 924 N N . LEU A 1 119 ? 14.315 3.354 17.671 1.00 77.19 119 LEU A N 1
ATOM 925 C CA . LEU A 1 119 ? 13.255 3.023 18.648 1.00 77.19 119 LEU A CA 1
ATOM 926 C C . LEU A 1 119 ? 12.176 4.105 18.845 1.00 77.19 119 LEU A C 1
ATOM 928 O O . LEU A 1 119 ? 11.097 3.800 19.351 1.00 77.19 119 LEU A O 1
ATOM 932 N N . GLY A 1 120 ? 12.479 5.360 18.504 1.00 75.38 120 GLY A N 1
ATOM 933 C CA . GLY A 1 120 ? 11.556 6.494 18.605 1.00 75.38 120 GLY A CA 1
ATOM 934 C C . GLY A 1 120 ? 10.837 6.841 17.300 1.00 75.38 120 GLY A C 1
ATOM 935 O O . GLY A 1 120 ? 10.020 7.759 17.297 1.00 75.38 120 GLY A O 1
ATOM 936 N N . THR A 1 121 ? 11.140 6.151 16.198 1.00 79.38 121 THR A N 1
ATOM 937 C CA . THR A 1 121 ? 10.518 6.419 14.898 1.00 79.38 121 THR A CA 1
ATOM 938 C C . THR A 1 121 ? 9.051 5.988 14.913 1.00 79.38 121 THR A C 1
ATOM 940 O O . THR A 1 121 ? 8.730 4.807 15.006 1.00 79.38 121 THR A O 1
ATOM 943 N N . THR A 1 122 ? 8.140 6.959 14.831 1.00 73.31 122 THR A N 1
ATOM 944 C CA . THR A 1 122 ? 6.693 6.726 14.973 1.00 73.31 122 THR A CA 1
ATOM 945 C C . THR A 1 122 ? 5.989 6.321 13.684 1.00 73.31 122 THR A C 1
ATOM 947 O O . THR A 1 122 ? 4.857 5.852 13.751 1.00 73.31 122 THR A O 1
ATOM 950 N N . SER A 1 123 ? 6.636 6.542 12.542 1.00 77.81 123 SER A N 1
ATOM 951 C CA . SER A 1 123 ? 6.083 6.407 11.197 1.00 77.81 123 SER A CA 1
ATOM 952 C C . SER A 1 123 ? 7.134 5.755 10.307 1.00 77.81 123 SER A C 1
ATOM 954 O O . SER A 1 123 ? 8.249 6.267 10.211 1.00 77.81 123 SER A O 1
ATOM 956 N N . LEU A 1 124 ? 6.791 4.605 9.733 1.00 83.06 124 LEU A N 1
ATOM 957 C CA . LEU A 1 124 ? 7.660 3.795 8.878 1.00 83.06 124 LEU A CA 1
ATOM 958 C C . LEU A 1 124 ? 7.012 3.653 7.498 1.00 83.06 124 LEU A C 1
ATOM 960 O O . LEU A 1 124 ? 6.352 4.579 7.033 1.00 83.06 124 LEU A O 1
ATOM 964 N N . TYR A 1 125 ? 7.187 2.516 6.837 1.00 81.25 125 TYR A N 1
ATOM 965 C CA . TYR A 1 125 ? 6.767 2.326 5.459 1.00 81.25 125 TYR A CA 1
ATOM 966 C C . TYR A 1 125 ? 5.307 1.868 5.370 1.00 81.25 125 TYR A C 1
ATOM 968 O O . TYR A 1 125 ? 4.650 2.120 4.359 1.00 81.25 125 TYR A O 1
ATOM 976 N N . GLN A 1 126 ? 4.757 1.248 6.425 1.00 78.38 126 GLN A N 1
ATOM 977 C CA . GLN A 1 126 ? 3.369 0.768 6.441 1.00 78.38 126 GLN A CA 1
ATOM 978 C C . GLN A 1 126 ? 2.479 1.376 7.524 1.00 78.38 126 GLN A C 1
ATOM 980 O O . GLN A 1 126 ? 2.866 1.532 8.680 1.00 78.38 126 GLN A O 1
ATOM 985 N N . SER A 1 127 ? 1.206 1.572 7.172 1.00 79.31 127 SER A N 1
ATOM 986 C CA . SER A 1 127 ? 0.177 2.122 8.057 1.00 79.31 127 SER A CA 1
ATOM 987 C C . SER A 1 127 ? -0.984 1.154 8.205 1.00 79.31 127 SER A C 1
ATOM 989 O O . SER A 1 127 ? -1.690 0.836 7.252 1.00 79.31 127 SER A O 1
ATOM 991 N N . HIS A 1 128 ? -1.188 0.625 9.411 1.00 81.19 128 HIS A N 1
ATOM 992 C CA . HIS A 1 128 ? -2.239 -0.357 9.658 1.00 81.19 128 HIS A CA 1
ATOM 993 C C . HIS A 1 128 ? -3.108 0.140 10.822 1.00 81.19 128 HIS A C 1
ATOM 995 O O . HIS A 1 128 ? -2.789 -0.156 11.971 1.00 81.19 128 HIS A O 1
ATOM 1001 N N . PRO A 1 129 ? -4.224 0.848 10.567 1.00 80.44 129 PRO A N 1
ATOM 1002 C CA . PRO A 1 129 ? -5.043 1.479 11.605 1.00 80.44 129 PRO A CA 1
ATOM 1003 C C . PRO A 1 129 ? -5.949 0.456 12.308 1.00 80.44 129 PRO A C 1
ATOM 1005 O O . PRO A 1 129 ? -7.171 0.490 12.215 1.00 80.44 129 PRO A O 1
ATOM 1008 N N . TRP A 1 130 ? -5.334 -0.510 12.987 1.00 82.62 130 TRP A N 1
ATOM 1009 C CA . TRP A 1 130 ? -6.001 -1.486 13.839 1.00 82.62 130 TRP A CA 1
ATOM 1010 C C . TRP A 1 130 ? -5.270 -1.590 15.167 1.00 82.62 130 TRP A C 1
ATOM 1012 O O . TRP A 1 130 ? -4.049 -1.441 15.241 1.00 82.62 130 TRP A O 1
ATOM 1022 N N . VAL A 1 131 ? -6.031 -1.911 16.202 1.00 87.44 131 VAL A N 1
ATOM 1023 C CA . VAL A 1 131 ? -5.525 -2.154 17.546 1.00 87.44 131 VAL A CA 1
ATOM 1024 C C . VAL A 1 131 ? -6.097 -3.483 18.022 1.00 87.44 131 VAL A C 1
ATOM 1026 O O . VAL A 1 131 ? -7.260 -3.791 17.763 1.00 87.44 131 VAL A O 1
ATOM 1029 N N . LEU A 1 132 ? -5.263 -4.276 18.685 1.00 90.00 132 LEU A N 1
ATOM 1030 C CA . LEU A 1 132 ? -5.678 -5.414 19.493 1.00 90.00 132 LEU A CA 1
ATOM 1031 C C . LEU A 1 132 ? -5.644 -4.986 20.950 1.00 90.00 132 LEU A C 1
ATOM 1033 O O . LEU A 1 132 ? -4.587 -4.601 21.449 1.00 90.00 132 LEU A O 1
ATOM 1037 N N . ALA A 1 133 ? -6.786 -5.064 21.616 1.00 92.25 133 ALA A N 1
ATOM 1038 C CA . ALA A 1 133 ? -6.883 -4.894 23.054 1.00 92.25 133 ALA A CA 1
ATOM 1039 C C . ALA A 1 133 ? -7.002 -6.272 23.705 1.00 92.25 133 ALA A C 1
ATOM 1041 O O . ALA A 1 133 ? -7.869 -7.055 23.320 1.00 92.25 133 ALA A O 1
ATOM 1042 N N . VAL A 1 134 ? -6.145 -6.560 24.682 1.00 94.44 134 VAL A N 1
ATOM 1043 C CA . VAL A 1 134 ? -6.234 -7.755 25.528 1.00 94.44 134 VAL A CA 1
ATOM 1044 C C . VAL A 1 134 ? -6.671 -7.309 26.915 1.00 94.44 134 VAL A C 1
ATOM 1046 O O . VAL A 1 134 ? -5.969 -6.546 27.584 1.00 94.44 134 VAL A O 1
ATOM 1049 N N . LEU A 1 135 ? -7.860 -7.750 27.315 1.00 94.69 135 LEU A N 1
ATOM 1050 C CA . LEU A 1 135 ? -8.493 -7.391 28.577 1.00 94.69 135 LEU A CA 1
ATOM 1051 C C . LEU A 1 135 ? -7.814 -8.111 29.755 1.00 94.69 135 LEU A C 1
ATOM 1053 O O . LEU A 1 135 ? -7.214 -9.172 29.564 1.00 94.69 135 LEU A O 1
ATOM 1057 N N . PRO A 1 136 ? -7.973 -7.614 30.997 1.00 94.81 136 PRO A N 1
ATOM 1058 C CA . PRO A 1 136 ? -7.485 -8.307 32.193 1.00 94.81 136 PRO A CA 1
ATOM 1059 C C . PRO A 1 136 ? -8.035 -9.732 32.364 1.00 94.81 136 PRO A C 1
ATOM 1061 O O . PRO A 1 136 ? -7.404 -10.558 33.018 1.00 94.81 136 PRO A O 1
ATOM 1064 N N . SER A 1 137 ? -9.202 -10.028 31.777 1.00 93.81 137 SER A N 1
ATOM 1065 C CA . SER A 1 137 ? -9.801 -11.369 31.744 1.00 93.81 137 SER A CA 1
ATOM 1066 C C . SER A 1 137 ? -9.067 -12.346 30.813 1.00 93.81 137 SER A C 1
ATOM 1068 O O . SER A 1 137 ? -9.294 -13.549 30.905 1.00 93.81 137 SER A O 1
ATOM 1070 N N . GLY A 1 138 ? -8.202 -11.851 29.920 1.00 91.69 138 GLY A N 1
ATOM 1071 C CA . GLY A 1 138 ? -7.576 -12.613 28.835 1.00 91.69 138 GLY A CA 1
ATOM 1072 C C . GLY A 1 138 ? -8.378 -12.619 27.528 1.00 91.69 138 GLY A C 1
ATOM 1073 O O . GLY A 1 138 ? -7.893 -13.128 26.519 1.00 91.69 138 GLY A O 1
ATOM 1074 N N . GLU A 1 139 ? -9.582 -12.042 27.514 1.00 91.25 139 GLU A N 1
ATOM 1075 C CA . GLU A 1 139 ? -10.369 -11.849 26.291 1.00 91.25 139 GLU A CA 1
ATOM 1076 C C . GLU A 1 139 ? -9.742 -10.773 25.396 1.00 91.25 139 GLU A C 1
ATOM 1078 O O . GLU A 1 139 ? -9.094 -9.843 25.879 1.00 91.25 139 GLU A O 1
ATOM 1083 N N . ALA A 1 140 ? -9.947 -10.881 24.082 1.00 90.00 140 ALA A N 1
ATOM 1084 C CA . ALA A 1 140 ? -9.330 -9.990 23.107 1.00 90.00 140 ALA A CA 1
ATOM 1085 C C . ALA A 1 140 ? -10.356 -9.339 22.171 1.00 90.00 140 ALA A C 1
ATOM 1087 O O . ALA A 1 140 ? -11.284 -9.990 21.695 1.00 90.00 140 ALA A O 1
ATOM 1088 N N . LEU A 1 141 ? -10.139 -8.060 21.866 1.00 87.75 141 LEU A N 1
ATOM 1089 C CA . LEU A 1 141 ? -10.911 -7.270 20.905 1.00 87.75 141 LEU A CA 1
ATOM 1090 C C . LEU A 1 141 ? -9.973 -6.808 19.788 1.00 87.75 141 LEU A C 1
ATOM 1092 O O . LEU A 1 141 ? -8.909 -6.257 20.070 1.00 87.75 141 LEU A O 1
ATOM 1096 N N . GLY A 1 142 ? -10.341 -7.007 18.522 1.00 82.50 142 GLY A N 1
ATOM 1097 C CA . GLY A 1 142 ? -9.465 -6.657 17.405 1.00 82.50 142 GLY A CA 1
ATOM 1098 C C . GLY A 1 142 ? -10.134 -6.730 16.038 1.00 82.50 142 GLY A C 1
ATOM 1099 O O . GLY A 1 142 ? -11.354 -6.789 15.920 1.00 82.50 142 GLY A O 1
ATOM 1100 N N . THR A 1 143 ? -9.311 -6.721 14.988 1.00 66.81 143 THR A N 1
ATOM 1101 C CA . THR A 1 143 ? -9.761 -6.770 13.586 1.00 66.81 143 THR A CA 1
ATOM 1102 C C . THR A 1 143 ? -9.369 -8.090 12.927 1.00 66.81 143 THR A C 1
ATOM 1104 O O . THR A 1 143 ? -8.348 -8.683 13.280 1.00 66.81 143 THR A O 1
ATOM 1107 N N . ARG A 1 144 ? -10.163 -8.541 11.948 1.00 63.72 144 ARG A N 1
ATOM 1108 C CA . ARG A 1 144 ? -9.943 -9.786 11.195 1.00 63.72 144 ARG A CA 1
ATOM 1109 C C . ARG A 1 144 ? -9.496 -9.498 9.758 1.00 63.72 144 ARG A C 1
ATOM 1111 O O . ARG A 1 144 ? -9.953 -8.540 9.142 1.00 63.72 144 ARG A O 1
ATOM 1118 N N . GLY A 1 145 ? -8.641 -10.358 9.200 1.00 59.00 145 GLY A N 1
ATOM 1119 C CA . GLY A 1 145 ? -8.276 -10.354 7.780 1.00 59.00 145 GLY A CA 1
ATOM 1120 C C . GLY A 1 145 ? -7.783 -11.724 7.304 1.00 59.00 145 GLY A C 1
ATOM 1121 O O . GLY A 1 145 ? -7.556 -12.615 8.117 1.00 59.00 145 GLY A O 1
ATOM 1122 N N . THR A 1 146 ? -7.600 -11.893 5.992 1.00 58.75 146 THR A N 1
ATOM 1123 C CA . THR A 1 146 ? -6.954 -13.068 5.369 1.00 58.75 146 THR A CA 1
ATOM 1124 C C . THR A 1 146 ? -5.811 -12.633 4.447 1.00 58.75 146 THR A C 1
ATOM 1126 O O . THR A 1 146 ? -5.848 -11.521 3.912 1.00 58.75 146 THR A O 1
ATOM 1129 N N . VAL A 1 147 ? -4.807 -13.497 4.269 1.00 60.25 147 VAL A N 1
ATOM 1130 C CA . VAL A 1 147 ? -3.658 -13.295 3.365 1.00 60.25 147 VAL A CA 1
ATOM 1131 C C . VAL A 1 147 ? -3.904 -14.049 2.054 1.00 60.25 147 VAL A C 1
ATOM 1133 O O . VAL A 1 147 ? -4.623 -15.051 2.041 1.00 60.25 147 VAL A O 1
ATOM 1136 N N . PHE A 1 148 ? -3.333 -13.582 0.941 1.00 67.31 148 PHE A N 1
ATOM 1137 C CA . PHE A 1 148 ? -3.264 -14.406 -0.268 1.00 67.31 148 PHE A CA 1
ATOM 1138 C C . PHE A 1 148 ? -2.405 -15.650 -0.026 1.00 67.31 148 PHE A C 1
ATOM 1140 O O . PHE A 1 148 ? -1.495 -15.634 0.794 1.00 67.31 148 PHE A O 1
ATOM 1147 N N . MET A 1 149 ? -2.665 -16.728 -0.763 1.00 73.56 149 MET A N 1
ATOM 1148 C CA . MET A 1 149 ? -1.779 -17.890 -0.741 1.00 73.56 149 MET A CA 1
ATOM 1149 C C . MET A 1 149 ? -0.618 -17.646 -1.708 1.00 73.56 149 MET A C 1
ATOM 1151 O O . MET A 1 149 ? -0.858 -17.674 -2.921 1.00 73.56 149 MET A O 1
ATOM 1155 N N . PRO A 1 150 ? 0.623 -17.432 -1.232 1.00 76.31 150 PRO A N 1
ATOM 1156 C CA . PRO A 1 150 ? 1.754 -17.253 -2.125 1.00 76.31 150 PRO A CA 1
ATOM 1157 C C . PRO A 1 150 ? 2.175 -18.590 -2.765 1.00 76.31 150 PRO A C 1
ATOM 1159 O O . PRO A 1 150 ? 1.700 -19.673 -2.377 1.00 76.31 150 PRO A O 1
ATOM 1162 N N . PRO A 1 151 ? 3.035 -18.562 -3.796 1.00 81.94 151 PRO A N 1
ATOM 1163 C CA . PRO A 1 151 ? 3.663 -19.778 -4.295 1.00 81.94 151 PRO A CA 1
ATOM 1164 C C . PRO A 1 151 ? 4.644 -20.357 -3.262 1.00 81.94 151 PRO A C 1
ATOM 1166 O O . PRO A 1 151 ? 5.339 -19.622 -2.578 1.00 81.94 151 PRO A O 1
ATOM 1169 N N . LYS A 1 152 ? 4.763 -21.691 -3.177 1.00 82.50 152 LYS A N 1
ATOM 1170 C CA . LYS A 1 152 ? 5.596 -22.368 -2.157 1.00 82.50 152 LYS A CA 1
ATOM 1171 C C . LYS A 1 152 ? 7.051 -21.880 -2.125 1.00 82.50 152 LYS A C 1
ATOM 1173 O O . LYS A 1 152 ? 7.630 -21.778 -1.050 1.00 82.50 152 LYS A O 1
ATOM 1178 N N . TRP A 1 153 ? 7.636 -21.595 -3.290 1.00 86.31 153 TRP A N 1
ATOM 1179 C CA . TRP A 1 153 ? 9.026 -21.144 -3.398 1.00 86.31 153 TRP A CA 1
ATOM 1180 C C . TRP A 1 153 ? 9.262 -19.795 -2.716 1.00 86.31 153 TRP A C 1
ATOM 1182 O O . TRP A 1 153 ? 10.387 -19.526 -2.312 1.00 86.31 153 TRP A O 1
ATOM 1192 N N . SER A 1 154 ? 8.219 -18.977 -2.522 1.00 82.44 154 SER A N 1
ATOM 1193 C CA . SER A 1 154 ? 8.366 -17.703 -1.826 1.00 82.44 154 SER A CA 1
ATOM 1194 C C . SER A 1 154 ? 8.724 -17.884 -0.357 1.00 82.44 154 SER A C 1
ATOM 1196 O O . SER A 1 154 ? 9.193 -16.944 0.253 1.00 82.44 154 SER A O 1
ATOM 1198 N N . LEU A 1 155 ? 8.500 -19.061 0.225 1.00 77.75 155 LEU A N 1
ATOM 1199 C CA . LEU A 1 155 ? 8.886 -19.375 1.602 1.00 77.75 155 LEU A CA 1
ATOM 1200 C C . LEU A 1 155 ? 10.347 -19.841 1.705 1.00 77.75 155 LEU A C 1
ATOM 1202 O O . LEU A 1 155 ? 10.816 -20.148 2.796 1.00 77.75 155 LEU A O 1
ATOM 1206 N N . GLY A 1 156 ? 11.034 -19.972 0.566 1.00 73.81 156 GLY A N 1
ATOM 1207 C CA . GLY A 1 156 ? 12.446 -20.318 0.513 1.00 73.81 156 GLY A CA 1
ATOM 1208 C C . GLY A 1 156 ? 13.344 -19.169 0.963 1.00 73.81 156 GLY A C 1
ATOM 1209 O O . GLY A 1 156 ? 12.888 -18.089 1.327 1.00 73.81 156 GLY A O 1
ATOM 1210 N N . TYR A 1 157 ? 14.647 -19.415 0.916 1.00 80.94 157 TYR A N 1
ATOM 1211 C CA . TYR A 1 157 ? 15.649 -18.385 1.146 1.00 80.94 157 TYR A CA 1
ATOM 1212 C C . TYR A 1 157 ? 15.766 -17.464 -0.078 1.00 80.94 157 TYR A C 1
ATOM 1214 O O . TYR A 1 157 ? 15.943 -17.950 -1.196 1.00 80.94 157 TYR A O 1
ATOM 1222 N N . HIS A 1 158 ? 15.695 -16.149 0.142 1.00 79.81 158 HIS A N 1
ATOM 1223 C CA . HIS A 1 158 ? 15.872 -15.131 -0.895 1.00 79.81 158 HIS A CA 1
ATOM 1224 C C . HIS A 1 158 ? 17.162 -14.367 -0.623 1.00 79.81 158 HIS A C 1
ATOM 1226 O O . HIS A 1 158 ? 17.296 -13.725 0.415 1.00 79.81 158 HIS A O 1
ATOM 1232 N N . GLN A 1 159 ? 18.100 -14.415 -1.564 1.00 82.50 159 GLN A N 1
ATOM 1233 C CA . GLN A 1 159 ? 19.255 -13.522 -1.565 1.00 82.50 159 GLN A CA 1
ATOM 1234 C C . GLN A 1 159 ? 18.894 -12.271 -2.374 1.00 82.50 159 GLN A C 1
ATOM 1236 O O . GLN A 1 159 ? 18.206 -12.370 -3.388 1.00 82.50 159 GLN A O 1
ATOM 1241 N N . CYS A 1 160 ? 19.381 -11.111 -1.940 1.00 81.44 160 CYS A N 1
ATOM 1242 C CA . CYS A 1 160 ? 19.331 -9.858 -2.696 1.00 81.44 160 CYS A CA 1
ATOM 1243 C C . CYS A 1 160 ? 20.633 -9.060 -2.484 1.00 81.44 160 CYS A C 1
ATOM 1245 O O . CYS A 1 160 ? 21.366 -9.327 -1.527 1.00 81.44 160 CYS A O 1
ATOM 1247 N N . ARG A 1 161 ? 20.927 -8.111 -3.382 1.00 76.94 161 ARG A N 1
ATOM 1248 C CA . ARG A 1 161 ? 21.951 -7.058 -3.256 1.00 76.94 161 ARG A CA 1
ATOM 1249 C C . ARG A 1 161 ? 21.533 -5.869 -4.1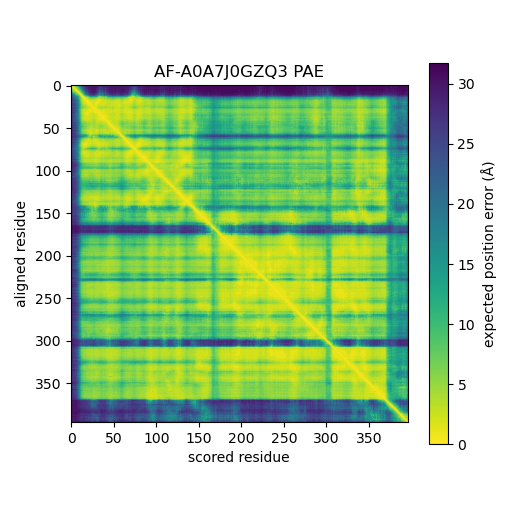24 1.00 76.94 161 ARG A C 1
ATOM 1251 O O . ARG A 1 161 ? 21.062 -6.096 -5.236 1.00 76.94 161 ARG A O 1
ATOM 1258 N N . TRP A 1 162 ? 21.765 -4.635 -3.672 1.00 68.38 162 TRP A N 1
ATOM 1259 C CA . TRP A 1 162 ? 21.590 -3.432 -4.496 1.00 68.38 162 TRP A CA 1
ATOM 1260 C C . TRP A 1 162 ? 22.936 -2.937 -5.056 1.00 68.38 162 TRP A C 1
ATOM 1262 O O . TRP A 1 162 ? 23.743 -2.353 -4.338 1.00 68.38 162 TRP A O 1
ATOM 1272 N N . SER A 1 163 ? 23.274 -3.181 -6.319 1.00 74.56 163 SER A N 1
ATOM 1273 C CA . SER A 1 163 ? 22.740 -4.217 -7.218 1.00 74.56 163 SER A CA 1
ATOM 1274 C C . SER A 1 163 ? 23.703 -5.420 -7.253 1.00 74.56 163 SER A C 1
ATOM 1276 O O . SER A 1 163 ? 24.841 -5.326 -6.787 1.00 74.56 163 SER A O 1
ATOM 1278 N N . TYR A 1 164 ? 23.288 -6.568 -7.805 1.00 69.38 164 TYR A N 1
ATOM 1279 C CA . TYR A 1 164 ? 24.202 -7.702 -8.058 1.00 69.38 164 TYR A CA 1
ATOM 1280 C C . TYR A 1 164 ? 25.346 -7.365 -9.035 1.00 69.38 164 TYR A C 1
ATOM 1282 O O . TYR A 1 164 ? 26.341 -8.086 -9.087 1.00 69.38 164 TYR A O 1
ATOM 1290 N N . ASP A 1 165 ? 25.227 -6.254 -9.765 1.00 64.56 165 ASP A N 1
ATOM 1291 C CA . ASP A 1 165 ? 26.261 -5.672 -10.618 1.00 64.56 165 ASP A CA 1
ATOM 1292 C C . ASP A 1 165 ? 26.288 -4.138 -10.452 1.00 64.56 165 ASP A C 1
ATOM 1294 O O . ASP A 1 165 ? 25.331 -3.558 -9.944 1.00 64.56 165 ASP A O 1
ATOM 1298 N N . SER A 1 166 ? 27.364 -3.454 -10.852 1.00 52.75 166 SER A N 1
ATOM 1299 C CA . SER A 1 166 ? 27.462 -1.984 -10.729 1.00 52.75 166 SER A CA 1
ATOM 1300 C C . SER A 1 166 ? 26.635 -1.241 -11.790 1.00 52.75 166 SER A C 1
ATOM 1302 O O . SER A 1 166 ? 26.582 -1.705 -12.925 1.00 52.75 166 SER A O 1
ATOM 1304 N N . ASP A 1 167 ? 26.123 -0.043 -11.480 1.00 46.22 167 ASP A N 1
ATOM 1305 C CA . ASP A 1 167 ? 25.358 0.846 -12.388 1.00 46.22 167 ASP A CA 1
ATOM 1306 C C . ASP A 1 167 ? 25.994 0.988 -13.794 1.00 46.22 167 ASP A C 1
ATOM 1308 O O . ASP A 1 167 ? 25.361 0.731 -14.817 1.00 46.22 167 ASP A O 1
ATOM 1312 N N . ALA A 1 168 ? 27.314 1.208 -13.853 1.00 41.34 168 ALA A N 1
ATOM 1313 C CA . ALA A 1 168 ? 28.084 1.309 -15.100 1.00 41.34 168 ALA A CA 1
ATOM 1314 C C . ALA A 1 168 ? 28.097 0.039 -15.986 1.00 41.34 168 ALA A C 1
ATOM 1316 O O . ALA A 1 168 ? 28.537 0.101 -17.128 1.00 41.34 168 ALA A O 1
ATOM 1317 N N . ARG A 1 169 ? 27.665 -1.120 -15.473 1.00 45.00 169 ARG A N 1
ATOM 1318 C CA . ARG A 1 169 ? 27.630 -2.414 -16.178 1.00 45.00 169 ARG A CA 1
ATOM 1319 C C . ARG A 1 169 ? 26.213 -2.828 -16.608 1.00 45.00 169 ARG A C 1
ATOM 1321 O O . ARG A 1 169 ? 26.098 -3.835 -17.298 1.00 45.00 169 ARG A O 1
ATOM 1328 N N . VAL A 1 170 ? 25.165 -2.101 -16.201 1.00 48.62 170 VAL A N 1
ATOM 1329 C CA . VAL A 1 170 ? 23.748 -2.442 -16.462 1.00 48.62 170 VAL A CA 1
ATOM 1330 C C . VAL A 1 170 ? 23.174 -1.683 -17.669 1.00 48.62 170 VAL A C 1
ATOM 1332 O O . VAL A 1 170 ? 22.287 -2.204 -18.342 1.00 48.62 170 VAL A O 1
ATOM 1335 N N . CYS A 1 171 ? 23.690 -0.490 -17.980 1.00 52.22 171 CYS A N 1
ATOM 1336 C CA . CYS A 1 171 ? 23.204 0.346 -19.083 1.00 52.22 171 CYS A CA 1
ATOM 1337 C C . CYS A 1 171 ? 23.473 -0.310 -20.459 1.00 52.22 171 CYS A C 1
ATOM 1339 O O . CYS A 1 171 ? 24.625 -0.434 -20.861 1.00 52.22 171 CYS A O 1
ATOM 1341 N N . GLU A 1 172 ? 22.397 -0.747 -21.130 1.00 46.88 172 GLU A N 1
ATOM 1342 C CA . GLU A 1 172 ? 22.243 -1.273 -22.510 1.00 46.88 172 GLU A CA 1
ATOM 1343 C C . GLU A 1 172 ? 23.110 -2.460 -22.981 1.00 46.88 172 GLU A C 1
ATOM 1345 O O . GLU A 1 172 ? 22.661 -3.236 -23.822 1.00 46.88 172 GLU A O 1
ATOM 1350 N N . GLU A 1 173 ? 24.300 -2.689 -22.431 1.00 53.25 173 GLU A N 1
ATOM 1351 C CA . GLU A 1 173 ? 25.261 -3.633 -23.019 1.00 53.25 173 GLU A CA 1
ATOM 1352 C C . GLU A 1 173 ? 25.198 -5.065 -22.453 1.00 53.25 173 GLU A C 1
ATOM 1354 O O . GLU A 1 173 ? 25.787 -5.971 -23.046 1.00 53.25 173 GLU A O 1
ATOM 1359 N N . ARG A 1 174 ? 24.518 -5.321 -21.318 1.00 56.97 174 ARG A N 1
ATOM 1360 C CA . ARG A 1 174 ? 24.791 -6.551 -20.534 1.00 56.97 174 ARG A CA 1
ATOM 1361 C C . ARG A 1 174 ? 23.640 -7.511 -20.246 1.00 56.97 174 ARG A C 1
ATOM 1363 O O . ARG A 1 174 ? 23.909 -8.697 -20.068 1.00 56.97 174 ARG A O 1
ATOM 1370 N N . PHE A 1 175 ? 22.387 -7.064 -20.285 1.00 64.38 175 PHE A N 1
ATOM 1371 C CA . PHE A 1 175 ? 21.225 -7.967 -20.306 1.00 64.38 175 PHE A CA 1
ATOM 1372 C C . PHE A 1 175 ? 20.424 -7.794 -21.602 1.00 64.38 175 PHE A C 1
ATOM 1374 O O . PHE A 1 175 ? 19.231 -7.504 -21.538 1.00 64.38 175 PHE A O 1
ATOM 1381 N N . PRO A 1 176 ? 21.054 -7.946 -22.786 1.00 67.31 176 PRO A N 1
ATOM 1382 C CA . PRO A 1 176 ? 20.342 -7.812 -24.057 1.00 67.31 176 PRO A CA 1
ATOM 1383 C C . PRO A 1 176 ? 19.234 -8.863 -24.197 1.00 67.31 176 PRO A C 1
ATOM 1385 O O . PRO A 1 176 ? 18.271 -8.653 -24.929 1.00 67.31 176 PRO A O 1
ATOM 1388 N N . ASP A 1 177 ? 19.369 -9.979 -23.476 1.00 76.69 177 ASP A N 1
ATOM 1389 C CA . ASP A 1 177 ? 18.366 -11.026 -23.383 1.00 76.69 177 ASP A CA 1
ATOM 1390 C C . ASP A 1 177 ? 18.029 -11.329 -21.909 1.00 76.69 177 ASP A C 1
ATOM 1392 O O . ASP A 1 177 ? 18.600 -12.243 -21.300 1.00 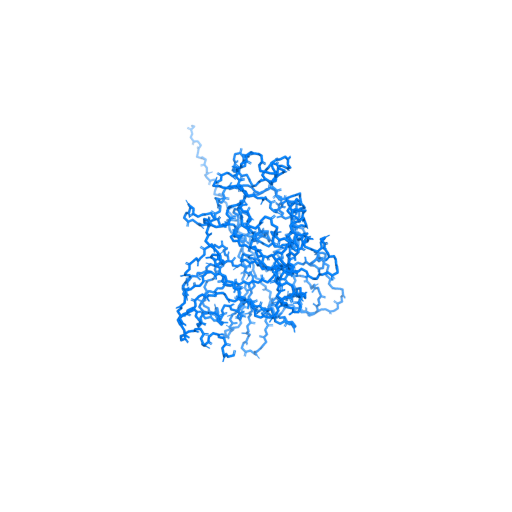76.69 177 ASP A O 1
ATOM 1396 N N . PRO A 1 178 ? 17.113 -10.554 -21.299 1.00 80.38 178 PRO A N 1
ATOM 1397 C CA . PRO A 1 178 ? 16.661 -10.787 -19.929 1.00 80.38 178 PRO A CA 1
ATOM 1398 C C . PRO A 1 178 ? 16.042 -12.178 -19.742 1.00 80.38 178 PRO A C 1
ATOM 1400 O O . PRO A 1 178 ? 16.077 -12.727 -18.641 1.00 80.38 178 PRO A O 1
ATOM 1403 N N . LYS A 1 179 ? 15.501 -12.764 -20.813 1.00 84.94 179 LYS A N 1
ATOM 1404 C CA . LYS A 1 179 ? 14.834 -14.058 -20.777 1.00 84.94 179 LYS A CA 1
ATOM 1405 C C . LYS A 1 179 ? 15.837 -15.196 -20.632 1.00 84.94 179 LYS A C 1
ATOM 1407 O O . LYS A 1 179 ? 15.642 -16.044 -19.765 1.00 84.94 179 LYS A O 1
ATOM 1412 N N . SER A 1 180 ? 16.936 -15.164 -21.388 1.00 84.12 180 SER A N 1
ATOM 1413 C CA . SER A 1 180 ? 18.025 -16.144 -21.252 1.00 84.12 180 SER A CA 1
ATOM 1414 C C . SER A 1 180 ? 18.591 -16.191 -19.825 1.00 84.12 180 SER A C 1
ATOM 1416 O O . SER A 1 180 ? 18.779 -17.271 -19.272 1.00 84.12 180 SER A O 1
ATOM 1418 N N . LEU A 1 181 ? 18.777 -15.034 -19.170 1.00 83.94 181 LEU A N 1
ATOM 1419 C CA . LEU A 1 181 ? 19.211 -14.990 -17.764 1.00 83.94 181 LEU A CA 1
ATOM 1420 C C . LEU A 1 181 ? 18.239 -15.734 -16.840 1.00 83.94 181 LEU A C 1
ATOM 1422 O O . LEU A 1 181 ? 18.650 -16.467 -15.938 1.00 83.94 181 LEU A O 1
ATOM 1426 N N . VAL A 1 182 ? 16.939 -15.512 -17.026 1.00 86.94 182 VAL A N 1
ATOM 1427 C CA . VAL A 1 182 ? 15.922 -16.146 -16.189 1.00 86.94 182 VAL A CA 1
ATOM 1428 C C . VAL A 1 182 ? 15.831 -17.648 -16.471 1.00 86.94 182 VAL A C 1
ATOM 1430 O O . VAL A 1 182 ? 15.678 -18.430 -15.534 1.00 86.94 182 VAL A O 1
ATOM 1433 N N . GLU A 1 183 ? 15.995 -18.064 -17.727 1.00 87.31 183 GLU A N 1
ATOM 1434 C CA . GLU A 1 183 ? 16.082 -19.477 -18.108 1.00 87.31 183 GLU A CA 1
ATOM 1435 C C . GLU A 1 183 ? 17.273 -20.171 -17.425 1.00 87.31 183 GLU A C 1
ATOM 1437 O O . GLU A 1 183 ? 17.092 -21.232 -16.822 1.00 87.31 183 GLU A O 1
ATOM 1442 N N . ASP A 1 184 ? 18.452 -19.541 -17.399 1.00 85.12 184 ASP A N 1
ATOM 1443 C CA . ASP A 1 184 ? 19.628 -20.052 -16.681 1.00 85.12 184 ASP A CA 1
ATOM 1444 C C . ASP A 1 184 ? 19.378 -20.181 -15.170 1.00 85.12 184 ASP A C 1
ATOM 1446 O O . ASP A 1 184 ? 19.731 -21.192 -14.550 1.00 85.12 184 ASP A O 1
ATOM 1450 N N . LEU A 1 185 ? 18.722 -19.192 -14.554 1.00 87.75 185 LEU A N 1
ATOM 1451 C CA . LEU A 1 185 ? 18.316 -19.272 -13.148 1.00 87.75 185 LEU A CA 1
ATOM 1452 C C . LEU A 1 185 ? 17.353 -20.443 -12.915 1.00 87.75 185 LEU A C 1
ATOM 1454 O O . LEU A 1 185 ? 17.519 -21.194 -11.950 1.00 87.75 185 LEU A O 1
ATOM 1458 N N . HIS A 1 186 ? 16.377 -20.643 -13.804 1.00 92.75 186 HIS A N 1
ATOM 1459 C CA . HIS A 1 186 ? 15.418 -21.747 -13.710 1.00 92.75 186 HIS A CA 1
ATOM 1460 C C . HIS A 1 186 ? 16.085 -23.116 -13.863 1.00 92.75 186 HIS A C 1
ATOM 1462 O O . HIS A 1 186 ? 15.725 -24.030 -13.119 1.00 92.75 186 HIS A O 1
ATOM 1468 N N . LEU A 1 187 ? 17.079 -23.259 -14.749 1.00 91.94 187 LEU A N 1
ATOM 1469 C CA . LEU A 1 187 ? 17.872 -24.490 -14.902 1.00 91.94 187 LEU A CA 1
ATOM 1470 C C . LEU A 1 187 ? 18.615 -24.867 -13.614 1.00 91.94 187 LEU A C 1
ATOM 1472 O O . LEU A 1 187 ? 18.772 -26.048 -13.310 1.00 91.94 187 LEU A O 1
ATOM 1476 N N . ASN A 1 188 ? 19.015 -23.868 -12.828 1.00 90.25 188 ASN A N 1
ATOM 1477 C CA . ASN A 1 188 ? 19.671 -24.048 -11.534 1.00 90.25 188 ASN A CA 1
ATOM 1478 C C . ASN A 1 188 ? 18.682 -24.126 -10.351 1.00 90.25 188 ASN A C 1
ATOM 1480 O O . ASN A 1 188 ? 19.101 -24.185 -9.196 1.00 90.25 188 ASN A O 1
ATOM 1484 N N . GLY A 1 189 ? 17.370 -24.141 -10.614 1.00 91.06 189 GLY A N 1
ATOM 1485 C CA . GLY A 1 189 ? 16.326 -24.245 -9.590 1.00 91.06 189 GLY A CA 1
ATOM 1486 C C . GLY A 1 189 ? 15.999 -22.936 -8.862 1.00 91.06 189 GLY A C 1
ATOM 1487 O O . GLY A 1 189 ? 15.251 -22.961 -7.882 1.00 91.06 189 GLY A O 1
ATOM 1488 N N . PHE A 1 190 ? 16.518 -21.800 -9.333 1.00 89.31 190 PHE A N 1
ATOM 1489 C CA . PHE A 1 190 ? 16.256 -20.480 -8.764 1.00 89.31 190 PHE A CA 1
ATOM 1490 C C . PHE A 1 190 ? 14.994 -19.827 -9.338 1.00 89.31 190 PHE A C 1
ATOM 1492 O O . PHE A 1 190 ? 14.383 -20.283 -10.310 1.00 89.31 190 PHE A O 1
ATOM 1499 N N . LYS A 1 191 ? 14.588 -18.740 -8.679 1.00 90.75 191 LYS A N 1
ATOM 1500 C CA . LYS A 1 191 ? 13.469 -17.877 -9.052 1.00 90.75 191 LYS A CA 1
ATOM 1501 C C . LYS A 1 191 ? 13.968 -16.449 -9.199 1.00 90.75 191 LYS A C 1
ATOM 1503 O O . LYS A 1 191 ? 14.829 -16.028 -8.432 1.00 90.75 191 LYS A O 1
ATOM 1508 N N . ALA A 1 192 ? 13.437 -15.726 -10.177 1.00 90.38 192 ALA A N 1
ATOM 1509 C CA . ALA A 1 192 ? 13.846 -14.358 -10.467 1.00 90.38 192 ALA A CA 1
ATOM 1510 C C . ALA A 1 192 ? 12.811 -13.357 -9.931 1.00 90.38 192 ALA A C 1
ATOM 1512 O O . ALA A 1 192 ? 11.649 -13.391 -10.343 1.00 90.38 192 ALA A O 1
ATOM 1513 N N . ILE A 1 193 ? 13.237 -12.461 -9.032 1.00 90.94 193 ILE A N 1
ATOM 1514 C CA . ILE A 1 193 ? 12.428 -11.344 -8.515 1.00 90.94 193 ILE A CA 1
ATOM 1515 C C . ILE A 1 193 ? 13.089 -10.033 -8.919 1.00 90.94 193 ILE A C 1
ATOM 1517 O O . ILE A 1 193 ? 14.280 -9.855 -8.674 1.00 90.94 193 ILE A O 1
ATOM 1521 N N . TRP A 1 194 ? 12.347 -9.153 -9.588 1.00 91.12 194 TRP A N 1
ATOM 1522 C CA . TRP A 1 194 ? 12.894 -7.918 -10.159 1.00 91.12 194 TRP A CA 1
ATOM 1523 C C . TRP A 1 194 ? 12.242 -6.698 -9.510 1.00 91.12 194 TRP A C 1
ATOM 1525 O O . TRP A 1 194 ? 11.026 -6.676 -9.303 1.00 91.12 194 TRP A O 1
ATOM 1535 N N . MET A 1 195 ? 13.063 -5.702 -9.172 1.00 91.56 195 MET A N 1
ATOM 1536 C CA . MET A 1 195 ? 12.609 -4.451 -8.566 1.00 91.56 195 MET A CA 1
ATOM 1537 C C . MET A 1 195 ? 11.938 -3.557 -9.608 1.00 91.56 195 MET A C 1
ATOM 1539 O O . MET A 1 195 ? 12.387 -3.490 -10.754 1.00 91.56 195 MET A O 1
ATOM 1543 N N . LEU A 1 196 ? 10.855 -2.891 -9.219 1.00 93.25 196 LEU A N 1
ATOM 1544 C CA . LEU A 1 196 ? 10.083 -2.021 -10.088 1.00 93.25 196 LEU A CA 1
ATOM 1545 C C . LEU A 1 196 ? 9.448 -0.880 -9.283 1.00 93.25 196 LEU A C 1
ATOM 1547 O O . LEU A 1 196 ? 8.517 -1.101 -8.503 1.00 93.25 196 LEU A O 1
ATOM 1551 N N . ASP A 1 197 ? 9.947 0.329 -9.527 1.00 93.19 197 ASP A N 1
ATOM 1552 C CA . ASP A 1 197 ? 9.606 1.555 -8.801 1.00 93.19 197 ASP A CA 1
ATOM 1553 C C . ASP A 1 197 ? 8.473 2.333 -9.489 1.00 93.19 197 ASP A C 1
ATOM 1555 O O . ASP A 1 197 ? 8.287 2.223 -10.704 1.00 93.19 197 ASP A O 1
ATOM 1559 N N . PRO A 1 198 ? 7.712 3.172 -8.760 1.00 91.75 198 PRO A N 1
ATOM 1560 C CA . PRO A 1 198 ? 6.617 3.948 -9.345 1.00 91.75 198 PRO A CA 1
ATOM 1561 C C . PRO A 1 198 ? 7.070 5.172 -10.155 1.00 91.75 198 PRO A C 1
ATOM 1563 O O . PRO A 1 198 ? 6.248 5.785 -10.835 1.00 91.75 198 PRO A O 1
ATOM 1566 N N . GLY A 1 199 ? 8.333 5.587 -10.037 1.00 92.69 199 GLY A N 1
ATOM 1567 C CA . GLY A 1 199 ? 8.854 6.777 -10.703 1.00 92.69 199 GLY A CA 1
ATOM 1568 C C . GLY A 1 199 ? 9.162 6.513 -12.175 1.00 92.69 199 GLY A C 1
ATOM 1569 O O . GLY A 1 199 ? 10.093 5.781 -12.494 1.00 92.69 199 GLY A O 1
ATOM 1570 N N . ILE A 1 200 ? 8.428 7.156 -13.082 1.00 94.06 200 ILE A N 1
ATOM 1571 C CA . ILE A 1 200 ? 8.654 7.052 -14.527 1.00 94.06 200 ILE A CA 1
ATOM 1572 C C . ILE A 1 200 ? 9.512 8.223 -14.997 1.00 94.06 200 ILE A C 1
ATOM 1574 O O . ILE A 1 200 ? 9.161 9.389 -14.799 1.00 94.06 200 ILE A O 1
ATOM 1578 N N . LYS A 1 201 ? 10.650 7.919 -15.629 1.00 92.88 201 LYS A N 1
ATOM 1579 C CA . LYS A 1 201 ? 11.536 8.931 -16.213 1.00 92.88 201 LYS A CA 1
ATOM 1580 C C . LYS A 1 201 ? 10.768 9.766 -17.239 1.00 92.88 201 LYS A C 1
ATOM 1582 O O . LYS A 1 201 ? 10.108 9.216 -18.116 1.00 92.88 201 LYS A O 1
ATOM 1587 N N . GLN A 1 202 ? 10.869 11.085 -17.125 1.00 91.06 202 GLN A N 1
ATOM 1588 C CA . GLN A 1 202 ? 10.292 12.003 -18.098 1.00 91.06 202 GLN A CA 1
ATOM 1589 C C . GLN A 1 202 ? 11.233 12.115 -19.301 1.00 91.06 202 GLN A C 1
ATOM 1591 O O . GLN A 1 202 ? 12.197 12.878 -19.269 1.00 91.06 202 GLN A O 1
ATOM 1596 N N . GLU A 1 203 ? 10.966 11.342 -20.346 1.00 91.69 203 GLU A N 1
ATOM 1597 C CA . GLU A 1 203 ? 11.777 11.328 -21.561 1.00 91.69 203 GLU A CA 1
ATOM 1598 C C . GLU A 1 203 ? 10.880 11.079 -22.773 1.00 91.69 203 GLU A C 1
ATOM 1600 O O . GLU A 1 203 ? 10.192 10.063 -22.832 1.00 91.69 203 GLU A O 1
ATOM 1605 N N . GLU A 1 204 ? 10.857 12.016 -23.723 1.00 91.50 204 GLU A N 1
ATOM 1606 C CA . GLU A 1 204 ? 10.120 11.831 -24.978 1.00 91.50 204 GLU A CA 1
ATOM 1607 C C . GLU A 1 204 ? 10.741 10.688 -25.787 1.00 91.50 204 GLU A C 1
ATOM 1609 O O . GLU A 1 204 ? 11.961 10.617 -25.938 1.00 91.50 204 GLU A O 1
ATOM 1614 N N . GLY A 1 205 ? 9.903 9.794 -26.311 1.00 93.31 205 GLY A N 1
ATOM 1615 C CA . GLY A 1 205 ? 10.341 8.575 -26.992 1.00 93.31 205 GLY A CA 1
ATOM 1616 C C . GLY A 1 205 ? 10.482 7.373 -26.054 1.00 93.31 205 GLY A C 1
ATOM 1617 O O . GLY A 1 205 ? 10.579 6.236 -26.525 1.00 93.31 205 GLY A O 1
ATOM 1618 N N . TYR A 1 206 ? 10.444 7.578 -24.731 1.00 94.06 206 TYR A N 1
ATOM 1619 C CA . TYR A 1 206 ? 10.321 6.474 -23.790 1.00 94.06 206 TYR A CA 1
ATOM 1620 C C . TYR A 1 206 ? 8.867 5.997 -23.752 1.00 94.06 206 TYR A C 1
ATOM 1622 O O . TYR A 1 206 ? 8.006 6.624 -23.137 1.00 94.06 206 TYR A O 1
ATOM 1630 N N . PHE A 1 207 ? 8.596 4.840 -24.361 1.00 95.12 207 PHE A N 1
ATOM 1631 C CA . PHE A 1 207 ? 7.232 4.337 -24.578 1.00 95.12 207 PHE A CA 1
ATOM 1632 C C . PHE A 1 207 ? 6.352 4.279 -23.312 1.00 95.12 207 PHE A C 1
ATOM 1634 O O . PHE A 1 207 ? 5.133 4.446 -23.393 1.00 95.12 207 PHE A O 1
ATOM 1641 N N . VAL A 1 208 ? 6.938 4.052 -22.129 1.00 95.81 208 VAL A N 1
ATOM 1642 C CA . VAL A 1 208 ? 6.201 4.065 -20.854 1.00 95.81 208 VAL A CA 1
ATOM 1643 C C . VAL A 1 208 ? 5.745 5.485 -20.519 1.00 95.81 208 VAL A C 1
ATOM 1645 O O . VAL A 1 208 ? 4.579 5.698 -20.192 1.00 95.81 208 VAL A O 1
ATOM 1648 N N . TYR A 1 209 ? 6.631 6.473 -20.644 1.00 95.94 209 TYR A N 1
ATOM 1649 C CA . TYR A 1 209 ? 6.277 7.875 -20.441 1.00 95.94 209 TYR A CA 1
ATOM 1650 C C . TYR A 1 209 ? 5.283 8.374 -21.499 1.00 95.94 209 TYR A C 1
ATOM 1652 O O . TYR A 1 209 ? 4.288 9.019 -21.159 1.00 95.94 209 TYR A O 1
ATOM 1660 N N . ASP A 1 210 ? 5.496 8.029 -22.766 1.00 96.31 210 ASP A N 1
ATOM 1661 C CA . ASP A 1 210 ? 4.629 8.468 -23.859 1.00 96.31 210 ASP A CA 1
ATOM 1662 C C . ASP A 1 210 ? 3.214 7.883 -23.713 1.00 96.31 210 ASP A C 1
ATOM 1664 O O . ASP A 1 210 ? 2.228 8.623 -23.709 1.00 96.31 210 ASP A O 1
ATOM 1668 N N . SER A 1 211 ? 3.100 6.568 -23.486 1.00 97.19 211 SER A N 1
ATOM 1669 C CA . SER A 1 211 ? 1.800 5.896 -23.323 1.00 97.19 211 SER A CA 1
ATOM 1670 C C . SER A 1 211 ? 1.045 6.337 -22.066 1.00 97.19 211 SER A C 1
ATOM 1672 O O . SER A 1 211 ? -0.188 6.410 -22.075 1.00 97.19 211 SER A O 1
ATOM 1674 N N . GLY A 1 212 ? 1.755 6.644 -20.977 1.00 96.00 212 GLY A N 1
ATOM 1675 C CA . GLY A 1 212 ? 1.135 7.183 -19.770 1.00 96.00 212 GLY A CA 1
ATOM 1676 C C . GLY A 1 212 ? 0.656 8.629 -19.953 1.00 96.00 212 GLY A C 1
ATOM 1677 O O . GLY A 1 212 ? -0.429 8.996 -19.490 1.00 96.00 212 GLY A O 1
ATOM 1678 N N . SER A 1 213 ? 1.414 9.438 -20.698 1.00 95.62 213 SER A N 1
ATOM 1679 C CA . SER A 1 213 ? 1.038 10.815 -21.036 1.00 95.62 213 SER A CA 1
ATOM 1680 C C . SER A 1 213 ? -0.178 10.860 -21.958 1.00 95.62 213 SER A C 1
ATOM 1682 O O . SER A 1 213 ? -1.108 11.618 -21.693 1.00 95.62 213 SER A O 1
ATOM 1684 N N . GLU A 1 214 ? -0.230 9.993 -22.974 1.00 96.19 214 GLU A N 1
ATOM 1685 C CA . GLU A 1 214 ? -1.377 9.859 -23.882 1.00 96.19 214 GLU A CA 1
ATOM 1686 C C . GLU A 1 214 ? -2.673 9.510 -23.130 1.00 96.19 214 GLU A C 1
ATOM 1688 O O . GLU A 1 214 ? -3.750 10.017 -23.445 1.00 96.19 214 GLU A O 1
ATOM 1693 N N . LYS A 1 215 ? -2.580 8.666 -22.094 1.00 95.56 215 LYS A N 1
ATOM 1694 C CA . LYS A 1 215 ? -3.730 8.248 -21.274 1.00 95.56 215 LYS A CA 1
ATOM 1695 C C . LYS A 1 215 ? -4.068 9.215 -20.136 1.00 95.56 215 LYS A C 1
ATOM 1697 O O . LYS A 1 215 ? -5.046 8.981 -19.414 1.00 95.56 215 LYS A O 1
ATOM 1702 N N . ASP A 1 216 ? -3.288 10.283 -19.964 1.00 95.38 216 ASP A N 1
ATOM 1703 C CA . ASP A 1 216 ? -3.447 11.279 -18.902 1.00 95.38 216 ASP A CA 1
ATOM 1704 C C . ASP A 1 216 ? -3.550 10.627 -17.506 1.00 95.38 216 ASP A C 1
ATOM 1706 O O . ASP A 1 216 ? -4.520 10.811 -16.766 1.00 95.38 216 ASP A O 1
ATOM 1710 N N . ILE A 1 217 ? -2.583 9.770 -17.173 1.00 95.12 217 ILE A N 1
ATOM 1711 C CA . ILE A 1 217 ? -2.590 8.979 -15.928 1.00 95.12 217 ILE A CA 1
ATOM 1712 C C . ILE A 1 217 ? -1.688 9.536 -14.827 1.00 95.12 217 ILE A C 1
ATOM 1714 O O . ILE A 1 217 ? -1.591 8.928 -13.767 1.00 95.12 217 ILE A O 1
ATOM 1718 N N . TRP A 1 218 ? -1.018 10.663 -15.045 1.00 95.31 218 TRP A N 1
ATOM 1719 C CA . TRP A 1 218 ? -0.099 11.221 -14.055 1.00 95.31 218 TRP A CA 1
ATOM 1720 C C . TRP A 1 218 ? -0.837 11.916 -12.907 1.00 95.31 218 TRP A C 1
ATOM 1722 O O . TRP A 1 218 ? -1.886 12.544 -13.113 1.00 95.31 218 TRP A O 1
ATOM 1732 N N . ILE A 1 219 ? -0.252 11.838 -11.706 1.00 91.94 219 ILE A N 1
ATOM 1733 C CA . ILE A 1 219 ? -0.609 12.700 -10.568 1.00 91.94 219 ILE A CA 1
ATOM 1734 C C . ILE A 1 219 ? -0.422 14.158 -10.983 1.00 91.94 219 ILE A C 1
ATOM 1736 O O . ILE A 1 219 ? 0.497 14.479 -11.739 1.00 91.94 219 ILE A O 1
ATOM 1740 N N . GLN A 1 220 ? -1.278 15.051 -10.488 1.00 93.25 220 GLN A N 1
ATOM 1741 C CA . GLN A 1 220 ? -1.233 16.470 -10.822 1.00 93.25 220 GLN A CA 1
ATOM 1742 C C . GLN A 1 220 ? -0.754 17.333 -9.652 1.00 93.25 220 GLN A C 1
ATOM 1744 O O . GLN A 1 220 ? -0.812 16.960 -8.487 1.00 93.25 220 GLN A O 1
ATOM 1749 N N . THR A 1 221 ? -0.276 18.523 -9.977 1.00 91.81 221 THR A N 1
ATOM 1750 C CA . THR A 1 221 ? -0.130 19.648 -9.051 1.00 91.81 221 THR A CA 1
ATOM 1751 C C . THR A 1 221 ? -1.489 20.312 -8.820 1.00 91.81 221 THR A C 1
ATOM 1753 O O . THR A 1 221 ? -2.411 20.137 -9.618 1.00 91.81 221 THR A O 1
ATOM 1756 N N . ALA A 1 222 ? -1.595 21.170 -7.802 1.00 89.25 222 ALA A N 1
ATOM 1757 C CA . ALA A 1 222 ? -2.794 21.980 -7.547 1.00 89.25 222 ALA A CA 1
ATOM 1758 C C . ALA A 1 222 ? -3.260 22.828 -8.754 1.00 89.25 222 ALA A C 1
ATOM 1760 O O . ALA A 1 222 ? -4.430 23.179 -8.853 1.00 89.25 222 ALA A O 1
ATOM 1761 N N . ASN A 1 223 ? -2.362 23.128 -9.699 1.00 89.81 223 ASN A N 1
ATOM 1762 C CA . ASN A 1 223 ? -2.665 23.907 -10.904 1.00 89.81 223 ASN A CA 1
ATOM 1763 C C . ASN A 1 223 ? -3.181 23.047 -12.077 1.00 89.81 223 ASN A C 1
ATOM 1765 O O . ASN A 1 223 ? -3.245 23.534 -13.205 1.00 89.81 223 ASN A O 1
ATOM 1769 N N . GLY A 1 224 ? -3.467 21.758 -11.855 1.00 88.00 224 GLY A N 1
ATOM 1770 C CA . GLY A 1 224 ? -3.984 20.836 -12.876 1.00 88.00 224 GLY A CA 1
ATOM 1771 C C . GLY A 1 224 ? -2.951 20.358 -13.904 1.00 88.00 224 GLY A C 1
ATOM 1772 O O . GLY A 1 224 ? -3.303 19.689 -14.871 1.00 88.00 224 GLY A O 1
ATOM 1773 N N . LYS A 1 225 ? -1.667 20.684 -13.718 1.00 90.19 225 LYS A N 1
ATOM 1774 C CA . LYS A 1 225 ? -0.560 20.162 -14.541 1.00 90.19 225 LYS A CA 1
ATOM 1775 C C . LYS A 1 225 ? 0.018 18.897 -13.913 1.00 90.19 225 LYS A C 1
ATOM 1777 O O . LYS A 1 225 ? 0.020 18.841 -12.683 1.00 90.19 225 LYS A O 1
ATOM 1782 N N . PRO A 1 226 ? 0.571 17.944 -14.687 1.00 90.31 226 PRO A N 1
ATOM 1783 C CA . PRO A 1 226 ? 1.290 16.801 -14.130 1.00 90.31 226 PRO A CA 1
ATOM 1784 C C . PRO A 1 226 ? 2.322 17.228 -13.079 1.00 90.31 226 PRO A C 1
ATOM 1786 O O . PRO A 1 226 ? 3.024 18.227 -13.255 1.00 90.31 226 PRO A O 1
ATOM 1789 N N . PHE A 1 227 ? 2.392 16.495 -11.971 1.00 87.19 227 PHE A N 1
ATOM 1790 C CA . PHE A 1 227 ? 3.449 16.651 -10.985 1.00 87.19 227 PHE A CA 1
ATOM 1791 C C . PHE A 1 227 ? 4.741 16.090 -11.569 1.00 87.19 227 PHE A C 1
ATOM 1793 O O . PHE A 1 227 ? 4.883 14.884 -11.766 1.00 87.19 227 PHE A O 1
ATOM 1800 N N . VAL A 1 228 ? 5.664 16.999 -11.860 1.00 82.44 228 VAL A N 1
ATOM 1801 C CA . VAL A 1 228 ? 6.954 16.689 -12.464 1.00 82.44 228 VAL A CA 1
ATOM 1802 C C . VAL A 1 228 ? 8.043 16.970 -11.437 1.00 82.44 228 VAL A C 1
ATOM 1804 O O . VAL A 1 228 ? 8.301 18.123 -11.088 1.00 82.44 228 VAL A O 1
ATOM 1807 N N . GLY A 1 229 ? 8.656 15.900 -10.933 1.00 74.94 229 GLY A N 1
ATOM 1808 C CA . GLY A 1 229 ? 9.909 15.948 -10.185 1.00 74.94 229 GLY A CA 1
ATOM 1809 C C . GLY A 1 229 ? 11.078 15.499 -11.075 1.00 74.94 229 GLY A C 1
ATOM 1810 O O . GLY A 1 229 ? 11.094 15.817 -12.261 1.00 74.94 229 GLY A O 1
ATOM 1811 N N . PRO A 1 230 ? 12.051 14.723 -10.557 1.00 77.81 230 PRO A N 1
ATOM 1812 C CA . PRO A 1 230 ? 13.000 13.995 -11.413 1.00 77.81 230 PRO A CA 1
ATOM 1813 C C . PRO A 1 230 ? 12.325 12.890 -12.255 1.00 77.81 230 PRO A C 1
ATOM 1815 O O . PRO A 1 230 ? 12.931 12.354 -13.179 1.00 77.81 230 PRO A O 1
ATOM 1818 N N . CYS A 1 231 ? 11.081 12.549 -11.927 1.00 89.50 231 CYS A N 1
ATOM 1819 C CA . CYS A 1 231 ? 10.213 11.598 -12.606 1.00 89.50 231 CYS A CA 1
ATOM 1820 C C . CYS A 1 231 ? 8.748 12.056 -12.478 1.00 89.50 231 CYS A C 1
ATOM 1822 O O . CYS A 1 231 ? 8.434 12.973 -11.707 1.00 89.50 231 CYS A O 1
ATOM 1824 N N . VAL A 1 232 ? 7.863 11.412 -13.238 1.00 92.31 232 VAL A N 1
ATOM 1825 C CA . VAL A 1 232 ? 6.405 11.486 -13.071 1.00 92.31 232 VAL A CA 1
ATOM 1826 C C . VAL A 1 232 ? 5.896 10.223 -12.385 1.00 92.31 232 VAL A C 1
ATOM 1828 O O . VAL A 1 232 ? 6.561 9.188 -12.393 1.00 92.31 232 VAL A O 1
ATOM 1831 N N . PHE A 1 233 ? 4.711 10.306 -11.788 1.00 93.12 233 PHE A N 1
ATOM 1832 C CA . PHE A 1 233 ? 4.142 9.218 -11.000 1.00 93.12 233 PHE A CA 1
ATOM 1833 C C . PHE A 1 233 ? 2.733 8.869 -11.494 1.00 93.12 233 PHE A C 1
ATOM 1835 O O . PHE A 1 233 ? 1.900 9.779 -11.619 1.00 93.12 233 PHE A O 1
ATOM 1842 N N . PRO A 1 234 ? 2.444 7.585 -11.785 1.00 95.00 234 PRO A N 1
ATOM 1843 C CA . PRO A 1 234 ? 1.104 7.126 -12.126 1.00 95.00 234 PRO A CA 1
ATOM 1844 C C . PRO A 1 234 ? 0.135 7.370 -10.972 1.00 95.00 234 PRO A C 1
ATOM 1846 O O . PRO A 1 234 ? 0.403 7.011 -9.832 1.00 95.00 234 PRO A O 1
ATOM 1849 N N . ASP A 1 235 ? -1.037 7.916 -11.255 1.00 92.94 235 ASP A N 1
ATOM 1850 C CA . ASP A 1 235 ? -2.087 8.083 -10.265 1.00 92.94 235 ASP A CA 1
ATOM 1851 C C . ASP A 1 235 ? -2.890 6.787 -10.109 1.00 92.94 235 ASP A C 1
ATOM 1853 O O . ASP A 1 235 ? -3.958 6.614 -10.697 1.00 92.94 235 ASP A O 1
ATOM 1857 N N . PHE A 1 236 ? -2.378 5.855 -9.300 1.00 92.25 236 PHE A N 1
ATOM 1858 C CA . PHE A 1 236 ? -3.013 4.551 -9.084 1.00 92.25 236 PHE A CA 1
ATOM 1859 C C . PHE A 1 236 ? -4.437 4.630 -8.515 1.00 92.25 236 PHE A C 1
ATOM 1861 O O . PHE A 1 236 ? -5.168 3.641 -8.596 1.00 92.25 236 PHE A O 1
ATOM 1868 N N . THR A 1 237 ? -4.878 5.783 -7.998 1.00 89.56 237 THR A N 1
ATOM 1869 C CA . THR A 1 237 ? -6.277 5.997 -7.586 1.00 89.56 237 THR A CA 1
ATOM 1870 C C . THR A 1 237 ? -7.253 5.924 -8.768 1.00 89.56 237 THR A C 1
ATOM 1872 O O . THR A 1 237 ? -8.441 5.678 -8.572 1.00 89.56 237 THR A O 1
ATOM 1875 N N . GLN A 1 238 ? -6.759 6.032 -10.002 1.00 91.56 238 GLN A N 1
ATOM 1876 C CA . GLN A 1 238 ? -7.541 5.886 -11.224 1.00 91.56 238 GLN A CA 1
ATOM 1877 C C . GLN A 1 238 ? -7.462 4.465 -11.785 1.00 91.56 238 GLN A C 1
ATOM 1879 O O . GLN A 1 238 ? -6.383 3.938 -12.067 1.00 91.56 238 GLN A O 1
ATOM 1884 N N . SER A 1 239 ? -8.619 3.863 -12.051 1.00 93.38 239 SER A N 1
ATOM 1885 C CA . SER A 1 239 ? -8.746 2.550 -12.700 1.00 93.38 239 SER A CA 1
ATOM 1886 C C . SER A 1 239 ? -7.988 2.450 -14.029 1.00 93.38 239 SER A C 1
ATOM 1888 O O . SER A 1 239 ? -7.369 1.418 -14.313 1.00 93.38 239 SER A O 1
ATOM 1890 N N . LYS A 1 240 ? -7.952 3.535 -14.817 1.00 95.62 240 LYS A N 1
ATOM 1891 C CA . LYS A 1 240 ? -7.172 3.606 -16.065 1.00 95.62 240 LYS A CA 1
ATOM 1892 C C . LYS A 1 240 ? -5.660 3.500 -15.841 1.00 95.62 240 LYS A C 1
ATOM 1894 O O . LYS A 1 240 ? -4.993 2.817 -16.614 1.00 95.62 240 LYS A O 1
ATOM 1899 N N . ALA A 1 241 ? -5.127 4.107 -14.777 1.00 96.00 241 ALA A N 1
ATOM 1900 C CA . ALA A 1 241 ? -3.709 4.021 -14.435 1.00 96.00 241 ALA A CA 1
ATOM 1901 C C . ALA A 1 241 ? -3.350 2.611 -13.947 1.00 96.00 241 ALA A C 1
ATOM 1903 O O . ALA A 1 241 ? -2.352 2.046 -14.388 1.00 96.00 241 ALA A O 1
ATOM 1904 N N . ARG A 1 242 ? -4.210 2.002 -13.115 1.00 96.12 242 ARG A N 1
ATOM 1905 C CA . ARG A 1 242 ? -4.051 0.607 -12.663 1.00 96.12 242 ARG A CA 1
ATOM 1906 C C . ARG A 1 242 ? -4.041 -0.380 -13.826 1.00 96.12 242 ARG A C 1
ATOM 1908 O O . ARG A 1 242 ? -3.173 -1.242 -13.893 1.00 96.12 242 ARG A O 1
ATOM 1915 N N . SER A 1 243 ? -4.968 -0.215 -14.769 1.00 97.19 243 SER A N 1
ATOM 1916 C CA . SER A 1 243 ? -5.065 -1.071 -15.960 1.00 97.19 243 SER A CA 1
ATOM 1917 C C . SER A 1 243 ? -3.856 -0.907 -16.884 1.00 97.19 243 SER A C 1
ATOM 1919 O O . SER A 1 243 ? -3.321 -1.895 -17.383 1.00 97.19 243 SER A O 1
ATOM 1921 N N . TRP A 1 244 ? -3.395 0.333 -17.083 1.00 97.69 244 TRP A N 1
ATOM 1922 C CA . TRP A 1 244 ? -2.171 0.624 -17.832 1.00 97.69 244 TRP A CA 1
ATOM 1923 C C . TRP A 1 244 ? -0.949 -0.032 -17.178 1.00 97.69 244 TRP A C 1
ATOM 1925 O O . TRP A 1 244 ? -0.219 -0.766 -17.840 1.00 97.69 244 TRP A O 1
ATOM 1935 N N . TRP A 1 245 ? -0.780 0.122 -15.866 1.00 97.88 245 TRP A N 1
ATOM 1936 C CA . TRP A 1 245 ? 0.319 -0.502 -15.134 1.00 97.88 245 TRP A CA 1
ATOM 1937 C C . TRP A 1 245 ? 0.280 -2.028 -15.202 1.00 97.88 245 TRP A C 1
ATOM 1939 O O . TRP A 1 245 ? 1.289 -2.665 -15.493 1.00 97.88 245 TRP A O 1
ATOM 1949 N N . ALA A 1 246 ? -0.897 -2.623 -14.993 1.00 97.25 246 ALA A N 1
ATOM 1950 C CA . ALA A 1 246 ? -1.089 -4.064 -15.091 1.00 97.25 246 ALA A CA 1
ATOM 1951 C C . ALA A 1 246 ? -0.717 -4.597 -16.485 1.00 97.25 246 ALA A C 1
ATOM 1953 O O . ALA A 1 246 ? -0.147 -5.682 -16.577 1.00 97.25 246 ALA A O 1
ATOM 1954 N N . SER A 1 247 ? -0.983 -3.834 -17.555 1.00 96.75 247 SER A N 1
ATOM 1955 C CA . SER A 1 247 ? -0.567 -4.207 -18.914 1.00 96.75 247 SER A CA 1
ATOM 1956 C C . SER A 1 247 ? 0.954 -4.196 -19.091 1.00 96.75 247 SER A C 1
ATOM 1958 O O . SER A 1 247 ? 1.503 -5.160 -19.615 1.00 96.75 247 SER A O 1
ATOM 1960 N N . LEU A 1 248 ? 1.650 -3.192 -18.547 1.00 96.31 248 LEU A N 1
ATOM 1961 C CA . LEU A 1 248 ? 3.116 -3.148 -18.568 1.00 96.31 248 LEU A CA 1
ATOM 1962 C C . LEU A 1 248 ? 3.729 -4.297 -17.767 1.00 96.31 248 LEU A C 1
ATOM 1964 O O . LEU A 1 248 ? 4.659 -4.951 -18.229 1.00 96.31 248 LEU A O 1
ATOM 1968 N N . VAL A 1 249 ? 3.182 -4.583 -16.582 1.00 96.44 249 VAL A N 1
ATOM 1969 C CA . VAL A 1 249 ? 3.623 -5.717 -15.760 1.00 96.44 249 VAL A CA 1
ATOM 1970 C C . VAL A 1 249 ? 3.374 -7.034 -16.489 1.00 96.44 249 VAL A C 1
ATOM 1972 O O . VAL A 1 249 ? 4.238 -7.905 -16.476 1.00 96.44 249 VAL A O 1
ATOM 1975 N N . LYS A 1 250 ? 2.230 -7.189 -17.163 1.00 94.81 250 LYS A N 1
ATOM 1976 C CA . LYS A 1 250 ? 1.929 -8.386 -17.953 1.00 94.81 250 LYS A CA 1
ATOM 1977 C C . LYS A 1 250 ? 3.000 -8.644 -19.015 1.00 94.81 250 LYS A C 1
ATOM 1979 O O . LYS A 1 250 ? 3.494 -9.768 -19.113 1.00 94.81 250 LYS A O 1
ATOM 1984 N N . ASP A 1 251 ? 3.374 -7.610 -19.761 1.00 91.00 251 ASP A N 1
ATOM 1985 C CA . ASP A 1 251 ? 4.410 -7.700 -20.789 1.00 91.00 251 ASP A CA 1
ATOM 1986 C C . ASP A 1 251 ? 5.786 -7.952 -20.164 1.00 91.00 251 ASP A C 1
ATOM 1988 O O . ASP A 1 251 ? 6.551 -8.781 -20.650 1.00 91.00 251 ASP A O 1
ATOM 1992 N N . PHE A 1 252 ? 6.082 -7.333 -19.023 1.00 90.06 252 PHE A N 1
ATOM 1993 C CA . PHE A 1 252 ? 7.339 -7.530 -18.307 1.00 90.06 252 PHE A CA 1
ATOM 1994 C C . PHE A 1 252 ? 7.533 -8.973 -17.811 1.00 90.06 252 PHE A C 1
ATOM 1996 O O . PHE A 1 252 ? 8.623 -9.531 -17.942 1.00 90.06 252 PHE A O 1
ATOM 2003 N N . ILE A 1 253 ? 6.467 -9.616 -17.319 1.00 90.75 253 ILE A N 1
ATOM 2004 C CA . ILE A 1 253 ? 6.478 -11.027 -16.893 1.00 90.75 253 ILE A CA 1
ATOM 2005 C C . ILE A 1 253 ? 6.747 -11.984 -18.065 1.00 90.75 253 ILE A C 1
ATOM 2007 O O . ILE A 1 253 ? 7.243 -13.093 -17.849 1.00 90.75 253 ILE A O 1
ATOM 2011 N N . SER A 1 254 ? 6.501 -11.570 -19.315 1.00 86.25 254 SER A N 1
ATOM 2012 C CA . SER A 1 254 ? 6.832 -12.389 -20.491 1.00 86.25 254 SER A CA 1
ATOM 2013 C C . SER A 1 254 ? 8.338 -12.673 -20.633 1.00 86.25 254 SER A C 1
ATOM 2015 O O . SER A 1 254 ? 8.710 -13.673 -21.251 1.00 86.25 254 SER A O 1
ATOM 2017 N N . ASN A 1 255 ? 9.194 -11.887 -19.966 1.00 85.12 255 ASN A N 1
ATOM 2018 C CA . ASN A 1 255 ? 10.637 -12.131 -19.857 1.00 85.12 255 ASN A CA 1
ATOM 2019 C C . ASN A 1 255 ? 11.000 -13.290 -18.905 1.00 85.12 255 ASN A C 1
ATOM 2021 O O . ASN A 1 255 ? 12.173 -13.538 -18.657 1.00 85.12 255 ASN A O 1
ATOM 2025 N N . GLY A 1 256 ? 10.019 -14.006 -18.348 1.00 86.75 256 GLY A N 1
ATOM 2026 C CA . GLY A 1 256 ? 10.235 -15.182 -17.498 1.00 86.75 256 GLY A CA 1
ATOM 2027 C C . GLY A 1 256 ? 10.289 -14.893 -15.996 1.00 86.75 256 GLY A C 1
ATOM 2028 O O . GLY A 1 256 ? 10.330 -15.841 -15.211 1.00 86.75 256 GLY A O 1
ATOM 2029 N N . VAL A 1 257 ? 10.247 -13.619 -15.596 1.00 89.88 257 VAL A N 1
ATOM 2030 C CA . VAL A 1 257 ? 10.288 -13.153 -14.199 1.00 89.88 257 VAL A CA 1
ATOM 2031 C C . VAL A 1 257 ? 9.224 -13.864 -13.342 1.00 89.88 257 VAL A C 1
ATOM 2033 O O . VAL A 1 257 ? 8.059 -13.962 -13.730 1.00 89.88 257 VAL A O 1
ATOM 2036 N N . ASP A 1 258 ? 9.609 -14.368 -12.163 1.00 92.88 258 ASP A N 1
ATOM 2037 C CA . ASP A 1 258 ? 8.712 -15.117 -11.267 1.00 92.88 258 ASP A CA 1
ATOM 2038 C C . ASP A 1 258 ? 8.033 -14.232 -10.208 1.00 92.88 258 ASP A C 1
ATOM 2040 O O . ASP A 1 258 ? 6.985 -14.609 -9.676 1.00 92.88 258 ASP A O 1
ATOM 2044 N N . GLY A 1 259 ? 8.621 -13.075 -9.886 1.00 93.81 259 GLY A N 1
ATOM 2045 C CA . GLY A 1 259 ? 8.128 -12.152 -8.866 1.00 93.81 259 GLY A CA 1
ATOM 2046 C C . GLY A 1 259 ? 8.527 -10.698 -9.104 1.00 93.81 259 GLY A C 1
ATOM 2047 O O . GLY A 1 259 ? 9.515 -10.419 -9.778 1.00 93.81 259 GLY A O 1
ATOM 2048 N N . ILE A 1 260 ? 7.771 -9.767 -8.527 1.00 95.00 260 ILE A N 1
ATOM 2049 C CA . ILE A 1 260 ? 8.046 -8.327 -8.620 1.00 95.00 260 ILE A CA 1
ATOM 2050 C C . ILE A 1 260 ? 8.226 -7.735 -7.228 1.00 95.00 260 ILE A C 1
ATOM 2052 O O . ILE A 1 260 ? 7.451 -8.019 -6.317 1.00 95.00 260 ILE A O 1
ATOM 2056 N N . TRP A 1 261 ? 9.237 -6.890 -7.081 1.00 93.69 261 TRP A N 1
ATOM 2057 C CA . TRP A 1 261 ? 9.512 -6.116 -5.882 1.00 93.69 261 TRP A CA 1
ATOM 2058 C C . TRP A 1 261 ? 9.163 -4.644 -6.146 1.00 93.69 261 TRP A C 1
ATOM 2060 O O . TRP A 1 261 ? 9.873 -3.950 -6.858 1.00 93.69 261 TRP A O 1
ATOM 2070 N N . ASN A 1 262 ? 8.039 -4.168 -5.610 1.00 93.56 262 ASN A N 1
ATOM 2071 C CA . ASN A 1 262 ? 7.667 -2.758 -5.643 1.00 93.56 262 ASN A CA 1
ATOM 2072 C C . ASN A 1 262 ? 8.319 -2.013 -4.480 1.00 93.56 262 ASN A C 1
ATOM 2074 O O . ASN A 1 262 ? 7.932 -2.201 -3.323 1.00 93.56 262 ASN A O 1
ATOM 2078 N N . ASP A 1 263 ? 9.293 -1.172 -4.808 1.00 87.94 263 ASP A N 1
ATOM 2079 C CA . ASP A 1 263 ? 9.992 -0.318 -3.857 1.00 87.94 263 ASP A CA 1
ATOM 2080 C C . ASP A 1 263 ? 9.646 1.161 -4.075 1.00 87.94 263 ASP A C 1
ATOM 2082 O O . ASP A 1 263 ? 8.974 1.531 -5.044 1.00 87.94 263 ASP A O 1
ATOM 2086 N N . MET A 1 264 ? 10.056 2.009 -3.130 1.00 87.06 264 MET A N 1
ATOM 2087 C CA . MET A 1 264 ? 9.908 3.467 -3.190 1.00 87.06 264 MET A CA 1
ATOM 2088 C C . MET A 1 264 ? 8.454 3.949 -3.344 1.00 87.06 264 MET A C 1
ATOM 2090 O O . MET A 1 264 ? 8.188 5.044 -3.854 1.00 87.06 264 MET A O 1
ATOM 2094 N N . ASN A 1 265 ? 7.489 3.121 -2.940 1.00 86.88 265 ASN A N 1
ATOM 2095 C CA . ASN A 1 265 ? 6.073 3.280 -3.250 1.00 86.88 265 ASN A CA 1
ATOM 2096 C C . ASN A 1 265 ? 5.235 3.896 -2.126 1.00 86.88 265 ASN A C 1
ATOM 2098 O O . ASN A 1 265 ? 4.011 3.757 -2.119 1.00 86.88 265 ASN A O 1
ATOM 2102 N N . GLU A 1 266 ? 5.879 4.636 -1.223 1.00 81.62 266 GLU A N 1
ATOM 2103 C CA . GLU A 1 266 ? 5.208 5.467 -0.228 1.00 81.62 266 GLU A CA 1
ATOM 2104 C C . GLU A 1 266 ? 4.249 6.503 -0.833 1.00 81.62 266 GLU A C 1
ATOM 2106 O O . GLU A 1 266 ? 3.145 6.597 -0.286 1.00 81.62 266 GLU A O 1
ATOM 2111 N N . PRO A 1 267 ? 4.540 7.231 -1.943 1.00 82.25 267 PRO A N 1
ATOM 2112 C CA . PRO A 1 267 ? 5.708 7.270 -2.854 1.00 82.25 267 PRO A CA 1
ATOM 2113 C C . PRO A 1 267 ? 6.875 8.167 -2.401 1.00 82.25 267 PRO A C 1
ATOM 2115 O O . PRO A 1 267 ? 6.675 9.314 -2.000 1.00 82.25 267 PRO A O 1
ATOM 2118 N N . ALA A 1 268 ? 8.112 7.695 -2.560 1.00 80.25 268 ALA A N 1
ATOM 2119 C CA . ALA A 1 268 ? 9.290 8.430 -2.108 1.00 80.25 268 ALA A CA 1
ATOM 2120 C C . ALA A 1 268 ? 9.697 9.577 -3.050 1.00 80.25 268 ALA A C 1
ATOM 2122 O O . ALA A 1 268 ? 9.873 9.405 -4.259 1.00 80.25 268 ALA A O 1
ATOM 2123 N N . VAL A 1 269 ? 9.931 10.761 -2.473 1.00 80.38 269 VAL A N 1
ATOM 2124 C CA . VAL A 1 269 ? 10.509 11.924 -3.167 1.00 80.38 269 VAL A CA 1
ATOM 2125 C C . VAL A 1 269 ? 11.727 12.415 -2.385 1.00 80.38 269 VAL A C 1
ATOM 2127 O O . VAL A 1 269 ? 11.618 13.025 -1.325 1.00 80.38 269 VAL A O 1
ATOM 2130 N N . PHE A 1 270 ? 12.930 12.168 -2.907 1.00 73.75 270 PHE A N 1
ATOM 2131 C CA . PHE A 1 270 ? 14.159 12.307 -2.111 1.00 73.75 270 PHE A CA 1
ATOM 2132 C C . PHE A 1 270 ? 14.560 13.738 -1.741 1.00 73.75 270 PHE A C 1
ATOM 2134 O O . PHE A 1 270 ? 15.168 13.953 -0.686 1.00 73.75 270 PHE A O 1
ATOM 2141 N N . LYS A 1 271 ? 14.248 14.711 -2.606 1.00 75.56 271 LYS A N 1
ATOM 2142 C CA . LYS A 1 271 ? 14.705 16.109 -2.491 1.00 75.56 271 LYS A CA 1
ATOM 2143 C C . LYS A 1 271 ? 13.742 17.013 -1.707 1.00 75.56 271 LYS A C 1
ATOM 2145 O O . LYS A 1 271 ? 13.783 18.228 -1.874 1.00 75.56 271 LYS A O 1
ATOM 2150 N N . VAL A 1 272 ? 12.884 16.441 -0.863 1.00 74.25 272 VAL A N 1
ATOM 2151 C CA . VAL A 1 272 ? 11.967 17.189 0.012 1.00 74.25 272 VAL A CA 1
ATOM 2152 C C . VAL A 1 272 ? 12.042 16.684 1.452 1.00 74.25 272 VAL A C 1
ATOM 2154 O O . VAL A 1 272 ? 12.406 15.535 1.700 1.00 74.25 272 VAL A O 1
ATOM 2157 N N . VAL A 1 273 ? 11.721 17.562 2.408 1.00 74.69 273 VAL A N 1
ATOM 2158 C CA . VAL A 1 273 ? 11.855 17.294 3.854 1.00 74.69 273 VAL A CA 1
ATOM 2159 C C . VAL A 1 273 ? 10.966 16.135 4.301 1.00 74.69 273 VAL A C 1
ATOM 2161 O O . VAL A 1 273 ? 11.401 15.298 5.080 1.00 74.69 273 VAL A O 1
ATOM 2164 N N . THR A 1 274 ? 9.744 16.065 3.777 1.00 70.00 274 THR A N 1
ATOM 2165 C CA . THR A 1 274 ? 8.743 15.049 4.131 1.00 70.00 274 THR A CA 1
ATOM 2166 C C . THR A 1 274 ? 9.007 13.683 3.501 1.00 70.00 274 THR A 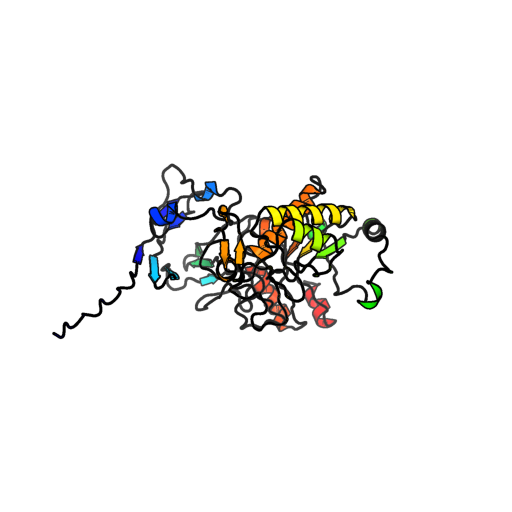C 1
ATOM 2168 O O . THR A 1 274 ? 8.283 12.744 3.808 1.00 70.00 274 THR A O 1
ATOM 2171 N N . LYS A 1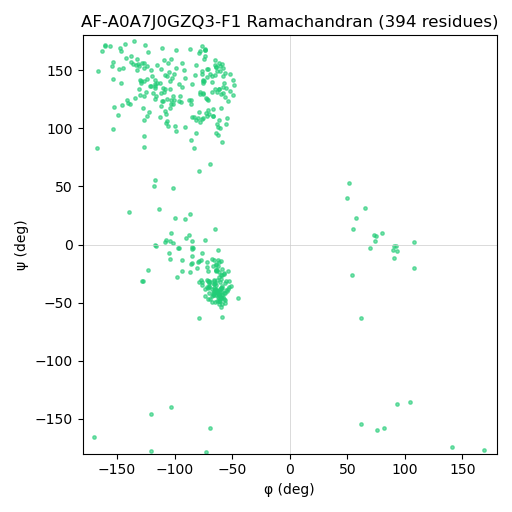 275 ? 9.991 13.576 2.592 1.00 77.69 275 LYS A N 1
ATOM 2172 C CA . LYS A 1 275 ? 10.325 12.364 1.820 1.00 77.69 275 LYS A CA 1
ATOM 2173 C C . LYS A 1 275 ? 9.172 11.747 1.015 1.00 77.69 275 LYS A C 1
ATOM 2175 O O . LYS A 1 275 ? 9.319 10.660 0.474 1.00 77.69 275 LYS A O 1
ATOM 2180 N N . THR A 1 276 ? 8.076 12.479 0.852 1.00 79.75 276 THR A N 1
ATOM 2181 C CA . THR A 1 276 ? 6.899 12.122 0.049 1.00 79.75 276 THR A CA 1
ATOM 2182 C C . THR A 1 276 ? 6.462 13.325 -0.790 1.00 79.75 276 THR A C 1
ATOM 2184 O O . THR A 1 276 ? 7.029 14.415 -0.677 1.00 79.75 276 THR A O 1
ATOM 2187 N N . MET A 1 277 ? 5.467 13.154 -1.652 1.00 81.12 277 MET A N 1
ATOM 2188 C CA . MET A 1 277 ? 4.938 14.226 -2.496 1.00 81.12 277 MET A CA 1
ATOM 2189 C C . MET A 1 277 ? 4.342 15.392 -1.690 1.00 81.12 277 MET A C 1
ATOM 2191 O O . MET A 1 277 ? 3.907 15.210 -0.551 1.00 81.12 277 MET A O 1
ATOM 2195 N N . PRO A 1 278 ? 4.270 16.605 -2.276 1.00 85.94 278 PRO A N 1
ATOM 2196 C CA . PRO A 1 278 ? 3.554 17.716 -1.662 1.00 85.94 278 PRO A CA 1
ATOM 2197 C C . PRO A 1 278 ? 2.098 17.353 -1.357 1.00 85.94 278 PRO A C 1
ATOM 2199 O O . PRO A 1 278 ? 1.382 16.845 -2.216 1.00 85.94 278 PRO A O 1
ATOM 2202 N N . GLU A 1 279 ? 1.632 17.697 -0.158 1.00 83.56 279 GLU A N 1
ATOM 2203 C CA . GLU A 1 279 ? 0.251 17.459 0.288 1.00 83.56 279 GLU A CA 1
ATOM 2204 C C . GLU A 1 279 ? -0.815 18.081 -0.625 1.00 83.56 279 GLU A C 1
ATOM 2206 O O . GLU A 1 279 ? -1.940 17.588 -0.682 1.00 83.56 279 GLU A O 1
ATOM 2211 N N . SER A 1 280 ? -0.459 19.145 -1.349 1.00 86.12 280 SER A N 1
ATOM 2212 C CA . SER A 1 280 ? -1.317 19.860 -2.298 1.00 86.12 280 SER A CA 1
ATOM 2213 C C . SER A 1 280 ? -1.367 19.246 -3.700 1.00 86.12 280 SER A C 1
ATOM 2215 O O . SER A 1 280 ? -2.089 19.763 -4.553 1.00 86.12 280 SER A O 1
ATOM 2217 N N . ASN A 1 281 ? -0.611 18.177 -3.973 1.00 88.06 281 ASN A N 1
ATOM 2218 C CA . ASN A 1 281 ? -0.775 17.424 -5.215 1.00 88.06 281 ASN A CA 1
ATOM 2219 C C . ASN A 1 281 ? -2.195 16.858 -5.301 1.00 88.06 281 ASN A C 1
ATOM 2221 O O . ASN A 1 281 ? -2.833 16.634 -4.284 1.00 88.06 281 ASN A O 1
ATOM 2225 N N . VAL A 1 282 ? -2.695 16.621 -6.506 1.00 89.56 282 VAL A N 1
ATOM 2226 C CA . VAL A 1 282 ? -4.073 16.206 -6.763 1.00 89.56 282 VAL A CA 1
ATOM 2227 C C . VAL A 1 282 ? -4.080 14.815 -7.383 1.00 89.56 282 VAL A C 1
ATOM 2229 O O . VAL A 1 282 ? -3.425 14.562 -8.399 1.00 89.56 282 VAL A O 1
ATOM 2232 N N . HIS A 1 283 ? -4.863 13.935 -6.772 1.00 88.94 283 HIS A N 1
ATOM 2233 C CA . HIS A 1 283 ? -5.224 12.623 -7.288 1.00 88.94 283 HIS A CA 1
ATOM 2234 C C . HIS A 1 283 ? -6.658 12.677 -7.803 1.00 88.94 283 HIS A C 1
ATOM 2236 O O . HIS A 1 283 ? -7.557 13.189 -7.134 1.00 88.94 283 HIS A O 1
ATOM 2242 N N . ARG A 1 284 ? -6.892 12.128 -8.989 1.00 91.00 284 ARG A N 1
ATOM 2243 C CA . ARG A 1 284 ? -8.191 12.160 -9.671 1.00 91.00 284 ARG A CA 1
ATOM 2244 C C . ARG A 1 284 ? -8.906 10.824 -9.508 1.00 91.00 284 ARG A C 1
ATOM 2246 O O . ARG A 1 284 ? -9.341 10.239 -10.492 1.00 91.00 284 ARG A O 1
ATOM 2253 N N . GLY A 1 285 ? -8.963 10.333 -8.271 1.00 85.44 285 GLY A N 1
ATOM 2254 C CA . GLY A 1 285 ? -9.388 8.972 -7.965 1.00 85.44 285 GLY A CA 1
ATOM 2255 C C . GLY A 1 285 ? -10.798 8.634 -8.426 1.00 85.44 285 GLY A C 1
ATOM 2256 O O . GLY A 1 285 ? -11.657 9.504 -8.577 1.00 85.44 285 GLY A O 1
ATOM 2257 N N . ASP A 1 286 ? -11.034 7.339 -8.638 1.00 86.06 286 ASP A N 1
ATOM 2258 C CA . ASP A 1 286 ? -12.370 6.822 -8.924 1.00 86.06 286 ASP A CA 1
ATOM 2259 C C . ASP A 1 286 ? -13.337 7.189 -7.769 1.00 86.06 286 ASP A C 1
ATOM 2261 O O . ASP A 1 286 ? -12.930 7.320 -6.611 1.00 86.06 286 ASP A O 1
ATOM 2265 N N . ILE A 1 287 ? -14.637 7.333 -8.055 1.00 82.88 287 ILE A N 1
ATOM 2266 C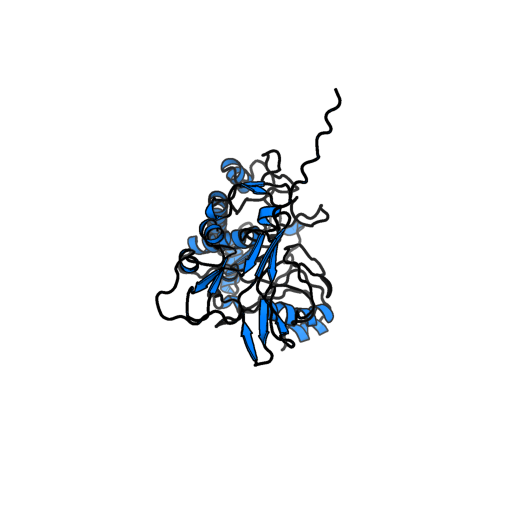 CA . ILE A 1 287 ? -15.653 7.738 -7.055 1.00 82.88 287 ILE A CA 1
ATOM 2267 C C . ILE A 1 287 ? -15.646 6.807 -5.833 1.00 82.88 287 ILE A C 1
ATOM 2269 O O . ILE A 1 287 ? -15.751 7.263 -4.698 1.00 82.88 287 ILE A O 1
ATOM 2273 N N . GLU A 1 288 ? -15.459 5.505 -6.061 1.00 78.81 288 GLU A N 1
ATOM 2274 C CA . GLU A 1 288 ? -15.388 4.481 -5.011 1.00 78.81 288 GLU A CA 1
ATOM 2275 C C . GLU A 1 288 ? -14.197 4.648 -4.052 1.00 78.81 288 GLU A C 1
ATOM 2277 O O . GLU A 1 288 ? -14.222 4.098 -2.954 1.00 78.81 288 GLU A O 1
ATOM 2282 N N . LEU A 1 289 ? -13.179 5.423 -4.444 1.00 77.44 289 LEU A N 1
ATOM 2283 C CA . LEU A 1 289 ? -11.998 5.741 -3.641 1.00 77.44 289 LEU A CA 1
ATOM 2284 C C . LEU A 1 289 ? -12.028 7.163 -3.059 1.00 77.44 289 LEU A C 1
ATOM 2286 O O . LEU A 1 289 ? -11.079 7.552 -2.384 1.00 77.44 289 LEU A O 1
ATOM 2290 N N . GLY A 1 290 ? -13.101 7.931 -3.264 1.00 77.75 290 GLY A N 1
ATOM 2291 C CA . GLY A 1 290 ? -13.244 9.292 -2.726 1.00 77.75 290 GLY A CA 1
ATOM 2292 C C . GLY A 1 290 ? -13.144 10.417 -3.753 1.00 77.75 290 GLY A C 1
ATOM 2293 O O . GLY A 1 290 ? -13.281 11.585 -3.384 1.00 77.75 290 GLY A O 1
ATOM 2294 N N . GLY A 1 291 ? -12.981 10.088 -5.039 1.00 84.50 291 GLY A N 1
ATOM 2295 C CA . GLY A 1 291 ? -13.022 11.069 -6.123 1.00 84.50 291 GLY A CA 1
ATOM 2296 C C . GLY A 1 291 ? -11.761 11.933 -6.238 1.00 84.50 291 GLY A C 1
ATOM 2297 O O . GLY A 1 291 ? -10.684 11.594 -5.755 1.00 84.50 291 GLY A O 1
ATOM 2298 N N . CYS A 1 292 ? -11.880 13.088 -6.891 1.00 87.44 292 CYS A N 1
ATOM 2299 C CA . CYS A 1 292 ? -10.762 14.019 -7.027 1.00 87.44 292 CYS A CA 1
ATOM 2300 C C . CYS A 1 292 ? -10.444 14.695 -5.687 1.00 87.44 292 CYS A C 1
ATOM 2302 O O . CYS A 1 292 ? -11.270 15.447 -5.174 1.00 87.44 292 CYS A O 1
ATOM 2304 N N . GLN A 1 293 ? -9.258 14.444 -5.133 1.00 86.00 293 GLN A N 1
ATOM 2305 C CA . GLN A 1 293 ? -8.838 14.964 -3.830 1.00 86.00 293 GLN A CA 1
ATOM 2306 C C . GLN A 1 293 ? -7.333 15.246 -3.796 1.00 86.00 293 GLN A C 1
ATOM 2308 O O . GLN A 1 293 ? -6.574 14.800 -4.659 1.00 86.00 293 GLN A O 1
ATOM 2313 N N . ASN A 1 294 ? -6.889 15.976 -2.775 1.00 82.62 294 ASN A N 1
ATOM 2314 C CA . ASN A 1 294 ? -5.473 16.272 -2.580 1.00 82.62 294 ASN A CA 1
ATOM 2315 C C . ASN A 1 294 ? -4.688 15.048 -2.074 1.00 82.62 294 ASN A C 1
ATOM 2317 O O . ASN A 1 294 ? -5.257 14.109 -1.523 1.00 82.62 294 ASN A O 1
ATOM 2321 N N . HIS A 1 295 ? -3.363 15.074 -2.201 1.00 78.19 295 HIS A N 1
ATOM 2322 C CA . HIS A 1 295 ? -2.463 14.027 -1.734 1.00 78.19 295 HIS A CA 1
ATOM 2323 C C . HIS A 1 295 ? -2.609 13.835 -0.233 1.00 78.19 295 HIS A C 1
ATOM 2325 O O . HIS A 1 295 ? -2.686 12.706 0.219 1.00 78.19 295 HIS A O 1
ATOM 2331 N N . SER A 1 296 ? -2.811 14.908 0.533 1.00 73.31 296 SER A N 1
ATOM 2332 C CA . SER A 1 296 ? -3.163 14.820 1.952 1.00 73.31 296 SER A CA 1
ATOM 2333 C C . SER A 1 296 ? -4.430 13.997 2.222 1.00 73.31 296 SER A C 1
ATOM 2335 O O . SER A 1 296 ? -4.474 13.319 3.241 1.00 73.31 296 SER A O 1
ATOM 2337 N N . TYR A 1 297 ? -5.430 13.999 1.333 1.00 70.50 297 TYR A N 1
ATOM 2338 C CA . TYR A 1 297 ? -6.621 13.139 1.422 1.00 70.50 297 TYR A CA 1
ATOM 2339 C C . TYR A 1 297 ? -6.360 11.710 0.955 1.00 70.50 297 TYR A C 1
ATOM 2341 O O . TYR A 1 297 ? -7.137 10.840 1.304 1.00 70.50 297 TYR A O 1
ATOM 2349 N N . TYR A 1 298 ? -5.258 11.423 0.267 1.00 62.16 298 TYR A N 1
ATOM 2350 C CA . TYR A 1 298 ? -4.811 10.059 -0.038 1.00 62.16 298 TYR A CA 1
ATOM 2351 C C . TYR A 1 298 ? -3.567 9.608 0.765 1.00 62.16 298 TYR A C 1
ATOM 2353 O O . TYR A 1 298 ? -3.109 8.495 0.517 1.00 62.16 298 TYR A O 1
ATOM 2361 N N . HIS A 1 299 ? -3.069 10.438 1.708 1.00 59.47 299 HIS A N 1
ATOM 2362 C CA . HIS A 1 299 ? -1.901 10.232 2.594 1.00 59.47 299 HIS A CA 1
ATOM 2363 C C . HIS A 1 299 ? -2.082 10.435 4.150 1.00 59.47 299 HIS A C 1
ATOM 2365 O O . HIS A 1 299 ? -1.446 9.722 4.916 1.00 59.47 299 HIS A O 1
ATOM 2371 N N . ASN A 1 300 ? -2.958 11.335 4.668 1.00 50.06 300 ASN A N 1
ATOM 2372 C CA . ASN A 1 300 ? -3.450 11.429 6.093 1.00 50.06 300 ASN A CA 1
ATOM 2373 C C . ASN A 1 300 ? -4.389 10.289 6.606 1.00 50.06 300 ASN A C 1
ATOM 2375 O O . ASN A 1 300 ? -4.378 9.195 6.103 1.00 50.06 300 ASN A O 1
ATOM 2379 N N . VAL A 1 301 ? -5.219 10.470 7.644 1.00 44.75 301 VAL A N 1
ATOM 2380 C CA . VAL A 1 301 ? -6.032 9.389 8.275 1.00 44.75 301 VAL A CA 1
ATOM 2381 C C . VAL A 1 301 ? -7.557 9.614 8.151 1.00 44.75 301 VAL A C 1
ATOM 2383 O O . VAL A 1 301 ? -8.360 8.786 8.567 1.00 44.75 301 VAL A O 1
ATOM 2386 N N . LEU A 1 302 ? -8.000 10.714 7.534 1.00 39.25 302 LEU A N 1
ATOM 2387 C CA . LEU A 1 302 ? -9.383 11.222 7.629 1.00 39.25 302 LEU A CA 1
ATOM 2388 C C . LEU A 1 302 ? -10.437 10.622 6.671 1.00 39.25 302 LEU A C 1
ATOM 2390 O O . LEU A 1 302 ? -11.603 11.002 6.690 1.00 39.25 302 LEU A O 1
ATOM 2394 N N . SER A 1 303 ? -10.072 9.645 5.858 1.00 35.25 303 SER A N 1
ATOM 2395 C CA . SER A 1 303 ? -10.978 8.834 5.043 1.00 35.25 303 SER A CA 1
ATOM 2396 C C . SER A 1 303 ? -10.314 7.492 4.769 1.00 35.25 303 SER A C 1
ATOM 2398 O O . SER A 1 303 ? -9.097 7.372 4.763 1.00 35.25 303 SER A O 1
ATOM 2400 N N . ALA A 1 304 ? -11.078 6.438 4.533 1.00 36.06 304 ALA A N 1
ATOM 2401 C CA . ALA A 1 304 ? -10.540 5.095 4.305 1.00 36.06 304 ALA A CA 1
ATOM 2402 C C . ALA A 1 304 ? -9.688 4.942 3.012 1.00 36.06 304 ALA A C 1
ATOM 2404 O O . ALA A 1 304 ? -9.398 3.819 2.613 1.00 36.06 304 ALA A O 1
ATOM 2405 N N . SER A 1 305 ? -9.278 6.039 2.367 1.00 36.72 305 SER A N 1
ATOM 2406 C CA . SER A 1 305 ? -8.657 6.116 1.037 1.00 36.72 305 SER A CA 1
ATOM 2407 C C . SER A 1 305 ? -7.138 6.331 1.067 1.00 36.72 305 SER A C 1
ATOM 2409 O O . SER A 1 305 ? -6.515 6.582 0.047 1.00 36.72 305 SER A O 1
ATOM 2411 N N . LEU A 1 306 ? -6.518 6.227 2.235 1.00 40.19 306 LEU A N 1
ATOM 2412 C CA . LEU A 1 306 ? -5.423 7.122 2.599 1.00 40.19 306 LEU A CA 1
ATOM 2413 C C . LEU A 1 306 ? -4.003 6.556 2.640 1.00 40.19 306 LEU A C 1
ATOM 2415 O O . LEU A 1 306 ? -3.050 7.257 2.932 1.00 40.19 306 LEU A O 1
ATOM 2419 N N . PHE A 1 307 ? -3.847 5.289 2.296 1.00 57.91 307 PHE A N 1
ATOM 2420 C CA . PHE A 1 307 ? -2.532 4.647 2.130 1.00 57.91 307 PHE A CA 1
ATOM 2421 C C . PHE A 1 307 ? -2.564 3.724 0.909 1.00 57.91 307 PHE A C 1
ATOM 2423 O O . PHE A 1 307 ? -1.925 2.675 0.809 1.00 57.91 307 PHE A O 1
ATOM 2430 N N . VAL A 1 308 ? -3.432 4.121 -0.013 1.00 65.25 308 VAL A N 1
ATOM 2431 C CA . VAL A 1 308 ? -3.907 3.356 -1.145 1.00 65.25 308 VAL A CA 1
ATOM 2432 C C . VAL A 1 308 ? -2.884 3.398 -2.272 1.00 65.25 308 VAL A C 1
ATOM 2434 O O . VAL A 1 308 ? -2.883 2.479 -3.068 1.00 65.25 308 VAL A O 1
ATOM 2437 N N . TYR A 1 309 ? -1.960 4.364 -2.324 1.00 82.19 309 TYR A N 1
ATOM 2438 C CA . TYR A 1 309 ? -0.973 4.428 -3.406 1.00 82.19 309 TYR A CA 1
ATOM 2439 C C . TYR A 1 309 ? -0.104 3.162 -3.492 1.00 82.19 309 TYR A C 1
ATOM 2441 O O . TYR A 1 309 ? -0.205 2.423 -4.472 1.00 82.19 309 TYR A O 1
ATOM 2449 N N . GLY A 1 310 ? 0.681 2.860 -2.447 1.00 85.06 310 GLY A N 1
ATOM 2450 C CA . GLY A 1 310 ? 1.529 1.662 -2.406 1.00 85.06 310 GLY A CA 1
ATOM 2451 C C . GLY A 1 310 ? 0.718 0.368 -2.516 1.00 85.06 310 GLY A C 1
ATOM 2452 O O . GLY A 1 310 ? 1.055 -0.522 -3.296 1.00 85.06 310 GLY A O 1
ATOM 2453 N N . MET A 1 311 ? -0.436 0.303 -1.836 1.00 87.12 311 MET A N 1
ATOM 2454 C CA . MET A 1 311 ? -1.355 -0.836 -1.943 1.00 87.12 311 MET A CA 1
ATOM 2455 C C . MET A 1 311 ? -1.914 -1.014 -3.365 1.00 87.12 311 MET A C 1
ATOM 2457 O O . MET A 1 311 ? -2.043 -2.146 -3.824 1.00 87.12 311 MET A O 1
ATOM 2461 N N . LEU A 1 312 ? -2.285 0.061 -4.066 1.00 91.25 312 LEU A N 1
ATOM 2462 C CA . LEU A 1 312 ? -2.843 -0.005 -5.418 1.00 91.25 312 LEU A CA 1
ATOM 2463 C C . LEU A 1 312 ? -1.771 -0.263 -6.457 1.00 91.25 312 LEU A C 1
ATOM 2465 O O . LEU A 1 312 ? -2.071 -0.956 -7.424 1.00 91.25 312 LEU A O 1
ATOM 2469 N N . MET A 1 313 ? -0.545 0.215 -6.258 1.00 93.88 313 MET A N 1
ATOM 2470 C CA . MET A 1 313 ? 0.596 -0.215 -7.059 1.00 93.88 313 MET A CA 1
ATOM 2471 C C . MET A 1 313 ? 0.783 -1.728 -6.909 1.00 93.88 313 MET A C 1
ATOM 2473 O O . MET A 1 313 ? 0.712 -2.445 -7.903 1.00 93.88 313 MET A O 1
ATOM 2477 N N . ALA A 1 314 ? 0.885 -2.231 -5.674 1.00 92.56 314 ALA A N 1
ATOM 2478 C CA . ALA A 1 314 ? 1.027 -3.660 -5.396 1.00 92.56 314 ALA A CA 1
ATOM 2479 C C . ALA A 1 314 ? -0.147 -4.488 -5.952 1.00 92.56 314 ALA A C 1
ATOM 2481 O O . ALA A 1 314 ? 0.058 -5.545 -6.548 1.00 92.56 314 ALA A O 1
ATOM 2482 N N . ARG A 1 315 ? -1.383 -3.989 -5.821 1.00 93.50 315 ARG A N 1
ATOM 2483 C CA . ARG A 1 315 ? -2.585 -4.590 -6.416 1.00 93.50 315 ARG A CA 1
ATOM 2484 C C . ARG A 1 315 ? -2.501 -4.635 -7.939 1.00 93.50 315 ARG A C 1
ATOM 2486 O O . ARG A 1 315 ? -2.766 -5.682 -8.516 1.00 93.50 315 ARG A O 1
ATOM 2493 N N . SER A 1 316 ? -2.133 -3.527 -8.580 1.00 96.12 316 SER A N 1
ATOM 2494 C CA . SER A 1 316 ? -2.033 -3.434 -10.042 1.00 96.12 316 SER A CA 1
ATOM 2495 C C . SER A 1 316 ? -0.937 -4.360 -10.570 1.00 96.12 316 SER A C 1
ATOM 2497 O O . SER A 1 316 ? -1.131 -5.037 -11.576 1.00 96.12 316 SER A O 1
ATOM 2499 N N . THR A 1 317 ? 0.189 -4.459 -9.856 1.00 97.06 317 THR A N 1
ATOM 2500 C CA . THR A 1 317 ? 1.257 -5.425 -10.135 1.00 97.06 317 THR A CA 1
ATOM 2501 C C . THR A 1 317 ? 0.749 -6.861 -10.006 1.00 97.06 317 THR A C 1
ATOM 2503 O O . THR A 1 317 ? 0.928 -7.661 -10.922 1.00 97.06 317 THR A O 1
ATOM 2506 N N . TYR A 1 318 ? 0.053 -7.193 -8.915 1.00 95.62 318 TYR A N 1
ATOM 2507 C CA . TYR A 1 318 ? -0.524 -8.523 -8.700 1.00 95.62 318 TYR A CA 1
ATOM 2508 C C . TYR A 1 318 ? -1.520 -8.909 -9.804 1.00 95.62 318 TYR A C 1
ATOM 2510 O O . TYR A 1 318 ? -1.463 -10.019 -10.337 1.00 95.62 318 TYR A O 1
ATOM 2518 N N . GLU A 1 319 ? -2.424 -7.995 -10.167 1.00 95.75 319 GLU A N 1
ATOM 2519 C CA . GLU A 1 319 ? -3.407 -8.185 -11.239 1.00 95.75 319 GLU A CA 1
ATOM 2520 C C . GLU A 1 319 ? -2.720 -8.357 -12.604 1.00 95.75 319 GLU A C 1
ATOM 2522 O O . GLU A 1 319 ? -3.077 -9.270 -13.352 1.00 95.75 319 GLU A O 1
ATOM 2527 N N . GLY A 1 320 ? -1.676 -7.570 -12.892 1.00 96.56 320 GLY A N 1
ATOM 2528 C CA . GLY A 1 320 ? -0.840 -7.714 -14.086 1.00 96.56 320 GLY A CA 1
ATOM 2529 C C . GLY A 1 320 ? -0.180 -9.090 -14.178 1.00 96.56 320 GLY A C 1
ATOM 2530 O O . GLY A 1 320 ? -0.368 -9.798 -15.168 1.00 96.56 320 GLY A O 1
ATOM 2531 N N . MET A 1 321 ? 0.496 -9.530 -13.111 1.00 96.06 321 MET A N 1
ATOM 2532 C CA . MET A 1 321 ? 1.110 -10.862 -13.033 1.00 96.06 321 MET A CA 1
ATOM 2533 C C . MET A 1 321 ? 0.084 -11.989 -13.210 1.00 96.06 321 MET A C 1
ATOM 2535 O O . MET A 1 321 ? 0.326 -12.942 -13.950 1.00 96.06 321 MET A O 1
ATOM 2539 N N . LYS A 1 322 ? -1.082 -11.876 -12.562 1.00 94.81 322 LYS A N 1
ATOM 2540 C CA . LYS A 1 322 ? -2.164 -12.860 -12.686 1.00 94.81 322 LYS A CA 1
ATOM 2541 C C . LYS A 1 322 ? -2.701 -12.929 -14.117 1.00 94.81 322 LYS A C 1
ATOM 2543 O O . LYS A 1 322 ? -2.956 -14.020 -14.613 1.00 94.81 322 LYS A O 1
ATOM 2548 N N . SER A 1 323 ? -2.835 -11.782 -14.786 1.00 94.31 323 SER A N 1
ATOM 2549 C CA . SER A 1 323 ? -3.281 -11.704 -16.183 1.00 94.31 323 SER A CA 1
ATOM 2550 C C . SER A 1 323 ? -2.246 -12.224 -17.189 1.00 94.31 323 SER A C 1
ATOM 2552 O O . SER A 1 323 ? -2.607 -12.611 -18.301 1.00 94.31 323 SER A O 1
ATOM 2554 N N . ALA A 1 324 ? -0.963 -12.240 -16.812 1.00 93.69 324 ALA A N 1
ATOM 2555 C CA . ALA A 1 324 ? 0.105 -12.832 -17.613 1.00 93.69 324 ALA A CA 1
ATOM 2556 C C . ALA A 1 324 ? 0.050 -14.362 -17.583 1.00 93.69 324 ALA A C 1
ATOM 2558 O O . ALA A 1 324 ? 0.303 -15.010 -18.598 1.00 93.69 324 ALA A O 1
ATOM 2559 N N . ASN A 1 325 ? -0.281 -14.950 -16.428 1.00 91.06 325 ASN A N 1
ATOM 2560 C CA . ASN A 1 325 ? -0.394 -16.395 -16.281 1.00 91.06 325 ASN A CA 1
ATOM 2561 C C . ASN A 1 325 ? -1.356 -16.788 -15.149 1.00 91.06 325 ASN A C 1
ATOM 2563 O O . ASN A 1 325 ? -0.964 -16.869 -13.987 1.00 91.06 325 ASN A O 1
ATOM 2567 N N . GLU A 1 326 ? -2.595 -17.133 -15.504 1.00 89.81 326 GLU A N 1
ATOM 2568 C CA . GLU A 1 326 ? -3.638 -17.513 -14.538 1.00 89.81 326 GLU A CA 1
ATOM 2569 C C . GLU A 1 326 ? -3.319 -18.803 -13.761 1.00 89.81 326 GLU A C 1
ATOM 2571 O O . GLU A 1 326 ? -3.835 -19.015 -12.663 1.00 89.81 326 GLU A O 1
ATOM 2576 N N . ASN A 1 327 ? -2.439 -19.655 -14.301 1.00 90.31 327 ASN A N 1
ATOM 2577 C CA . ASN A 1 327 ? -2.032 -20.914 -13.676 1.00 90.31 327 ASN A CA 1
ATOM 2578 C C . ASN A 1 327 ? -0.892 -20.737 -12.661 1.00 90.31 327 ASN A C 1
ATOM 2580 O O . ASN A 1 327 ? -0.563 -21.679 -11.933 1.00 90.31 327 ASN A O 1
ATOM 2584 N N . LYS A 1 328 ? -0.269 -19.553 -12.595 1.00 90.06 328 LYS A N 1
ATOM 2585 C CA . LYS A 1 328 ? 0.783 -19.234 -11.625 1.00 90.06 328 LYS A CA 1
ATOM 2586 C C . LYS A 1 328 ? 0.257 -18.253 -10.584 1.00 90.06 328 LYS A C 1
ATOM 2588 O O . LYS A 1 328 ? -0.356 -17.240 -10.895 1.00 90.06 328 LYS A O 1
ATOM 2593 N N . ARG A 1 329 ? 0.540 -18.543 -9.313 1.00 91.69 329 ARG A N 1
ATOM 2594 C CA . ARG A 1 329 ? 0.268 -17.601 -8.221 1.00 91.69 329 ARG A CA 1
ATOM 2595 C C . ARG A 1 329 ? 1.273 -16.448 -8.306 1.00 91.69 329 ARG A C 1
ATOM 2597 O O . ARG A 1 329 ? 2.470 -16.744 -8.284 1.00 91.69 329 ARG A O 1
ATOM 2604 N N . PRO A 1 330 ? 0.826 -15.183 -8.371 1.00 94.12 330 PRO A N 1
ATOM 2605 C CA . PRO A 1 330 ? 1.733 -14.044 -8.332 1.00 94.12 330 PRO A CA 1
ATOM 2606 C C . PRO A 1 330 ? 2.535 -13.998 -7.031 1.00 94.12 330 PRO A C 1
ATOM 2608 O O . PRO A 1 330 ? 2.038 -14.387 -5.969 1.00 94.12 330 PRO A O 1
ATOM 2611 N N . PHE A 1 331 ? 3.752 -13.469 -7.114 1.00 93.88 331 PHE A N 1
ATOM 2612 C CA . PHE A 1 331 ? 4.539 -13.067 -5.957 1.00 93.88 331 PHE A CA 1
ATOM 2613 C C . PHE A 1 331 ? 4.916 -11.596 -6.111 1.00 93.88 331 PHE A C 1
ATOM 2615 O O . PHE A 1 331 ? 5.704 -11.243 -6.987 1.00 93.88 331 PHE A O 1
ATOM 2622 N N . VAL A 1 332 ? 4.328 -10.754 -5.264 1.00 93.31 332 VAL A N 1
ATOM 2623 C CA . VAL A 1 332 ? 4.653 -9.331 -5.174 1.00 93.31 332 VAL A CA 1
ATOM 2624 C C . VAL A 1 332 ? 5.212 -9.065 -3.786 1.00 93.31 332 VAL A C 1
ATOM 2626 O O . VAL A 1 332 ? 4.655 -9.530 -2.791 1.00 93.31 332 VAL A O 1
ATOM 2629 N N . LEU A 1 333 ? 6.303 -8.320 -3.727 1.00 89.94 333 LEU A N 1
ATOM 2630 C CA . LEU A 1 333 ? 6.895 -7.791 -2.510 1.00 89.94 333 LEU A CA 1
ATOM 2631 C C . LEU A 1 333 ? 6.715 -6.266 -2.539 1.00 89.94 333 LEU A C 1
ATOM 2633 O O . LEU A 1 333 ? 7.006 -5.658 -3.561 1.00 89.94 333 LEU A O 1
ATOM 2637 N N . THR A 1 334 ? 6.208 -5.646 -1.474 1.00 87.44 334 THR A N 1
ATOM 2638 C CA . THR A 1 334 ? 5.959 -4.190 -1.407 1.00 87.44 334 THR A CA 1
ATOM 2639 C C . THR A 1 334 ? 6.561 -3.580 -0.147 1.00 87.44 334 THR A C 1
ATOM 2641 O O . THR A 1 334 ? 6.495 -4.216 0.907 1.00 87.44 334 THR A O 1
ATOM 2644 N N . ARG A 1 335 ? 7.130 -2.368 -0.243 1.00 84.94 335 ARG A N 1
ATOM 2645 C CA . ARG A 1 335 ? 7.627 -1.642 0.938 1.00 84.94 335 ARG A CA 1
ATOM 2646 C C . ARG A 1 335 ? 6.459 -1.004 1.657 1.00 84.94 335 ARG A C 1
ATOM 2648 O O . ARG A 1 335 ? 6.080 -1.396 2.760 1.00 84.94 335 ARG A O 1
ATOM 2655 N N . ALA A 1 336 ? 5.810 -0.081 0.957 1.00 83.19 336 ALA A N 1
ATOM 2656 C CA . ALA A 1 336 ? 4.684 0.644 1.484 1.00 83.19 336 ALA A CA 1
ATOM 2657 C C . ALA A 1 336 ? 3.394 -0.157 1.349 1.00 83.19 336 ALA A C 1
ATOM 2659 O O . ALA A 1 336 ? 3.166 -0.891 0.379 1.00 83.19 336 ALA A O 1
ATOM 2660 N N . GLY A 1 337 ? 2.519 0.009 2.335 1.00 79.56 337 GLY A N 1
ATOM 2661 C CA . GLY A 1 337 ? 1.259 -0.710 2.378 1.00 79.56 337 GLY A CA 1
ATOM 2662 C C . GLY A 1 337 ? 0.241 -0.111 3.336 1.00 79.56 337 GLY A C 1
ATOM 2663 O O . GLY A 1 337 ? 0.541 0.729 4.187 1.00 79.56 337 GLY A O 1
ATOM 2664 N N . PHE A 1 338 ? -0.985 -0.595 3.167 1.00 79.75 338 PHE A N 1
ATOM 2665 C CA . PHE A 1 338 ? -2.131 -0.382 4.044 1.00 79.75 338 PHE A CA 1
ATOM 2666 C C . PHE A 1 338 ? -2.769 -1.701 4.488 1.00 79.75 338 PHE A C 1
ATOM 2668 O O . PHE A 1 338 ? -2.488 -2.770 3.929 1.00 79.75 338 PHE A O 1
ATOM 2675 N N . ILE A 1 339 ? -3.720 -1.635 5.426 1.00 77.50 339 ILE A N 1
ATOM 2676 C CA . ILE A 1 339 ? -4.630 -2.757 5.681 1.00 77.50 339 ILE A CA 1
ATOM 2677 C C . ILE A 1 339 ? -5.327 -3.188 4.378 1.00 77.50 339 ILE A C 1
ATOM 2679 O O . ILE A 1 339 ? -5.954 -2.393 3.689 1.00 77.50 339 ILE A O 1
ATOM 2683 N N . GLY A 1 340 ? -5.187 -4.466 4.022 1.00 78.31 340 GLY A N 1
ATOM 2684 C CA . GLY A 1 340 ? -5.657 -5.017 2.748 1.00 78.31 340 GLY A CA 1
ATOM 2685 C C . GLY A 1 340 ? -4.538 -5.362 1.762 1.00 78.31 340 GLY A C 1
ATOM 2686 O O . GLY A 1 340 ? -4.757 -6.211 0.897 1.00 78.31 340 GLY A O 1
ATOM 2687 N N . SER A 1 341 ? -3.334 -4.801 1.923 1.00 80.94 341 SER A N 1
ATOM 2688 C CA . SER A 1 341 ? -2.177 -5.088 1.048 1.00 80.94 341 SER A CA 1
ATOM 2689 C C . SER A 1 341 ? -1.764 -6.554 1.082 1.00 80.94 341 SER A C 1
ATOM 2691 O O . SER A 1 341 ? -1.337 -7.097 0.067 1.00 80.94 341 SER A O 1
ATOM 2693 N N . GLN A 1 342 ? -2.015 -7.239 2.202 1.00 78.19 342 GLN A N 1
ATOM 2694 C CA . GLN A 1 342 ? -1.765 -8.671 2.364 1.00 78.19 342 GLN A CA 1
ATOM 2695 C C . GLN A 1 342 ? -2.578 -9.566 1.413 1.00 78.19 342 GLN A C 1
ATOM 2697 O O . GLN A 1 342 ? -2.442 -10.781 1.462 1.00 78.19 342 GLN A O 1
ATOM 2702 N N . ARG A 1 343 ? -3.495 -9.015 0.610 1.00 82.94 343 ARG A N 1
ATOM 2703 C CA . ARG A 1 343 ? -4.190 -9.755 -0.456 1.00 82.94 343 ARG A CA 1
ATOM 2704 C C . ARG A 1 343 ? -3.401 -9.796 -1.763 1.00 82.94 343 ARG A C 1
ATOM 2706 O O . ARG A 1 343 ? -3.745 -10.580 -2.640 1.00 82.94 343 ARG A O 1
ATOM 2713 N N . TYR A 1 344 ? -2.398 -8.936 -1.898 1.00 87.62 344 TYR A N 1
ATOM 2714 C CA . TYR A 1 344 ? -1.698 -8.703 -3.156 1.00 87.62 344 TYR A CA 1
ATOM 2715 C C . TYR A 1 344 ? -0.185 -8.854 -3.014 1.00 87.62 344 TYR A C 1
ATOM 2717 O O . TYR A 1 344 ? 0.454 -9.280 -3.966 1.00 87.62 344 TYR A O 1
ATOM 2725 N N . ALA A 1 345 ? 0.390 -8.541 -1.850 1.00 87.12 345 ALA A N 1
ATOM 2726 C CA . ALA A 1 345 ? 1.836 -8.548 -1.672 1.00 87.12 345 ALA A CA 1
ATOM 2727 C C . ALA A 1 345 ? 2.280 -8.998 -0.274 1.00 87.12 345 ALA A C 1
ATOM 2729 O O . ALA A 1 345 ? 1.566 -8.826 0.718 1.00 87.12 345 ALA A O 1
ATOM 2730 N N . ALA A 1 346 ? 3.478 -9.579 -0.221 1.00 87.25 346 ALA A N 1
ATOM 2731 C CA . ALA A 1 346 ? 4.283 -9.700 0.987 1.00 87.25 346 ALA A CA 1
ATOM 2732 C C . ALA A 1 346 ? 4.990 -8.365 1.281 1.00 87.25 346 ALA A C 1
ATOM 2734 O O . ALA A 1 346 ? 5.081 -7.504 0.408 1.00 87.25 346 ALA A O 1
ATOM 2735 N N . THR A 1 347 ? 5.517 -8.208 2.495 1.00 84.38 347 THR A N 1
ATOM 2736 C CA . THR A 1 347 ? 6.242 -7.002 2.919 1.00 84.38 347 THR A CA 1
ATOM 2737 C C . THR A 1 347 ? 7.616 -7.332 3.485 1.00 84.38 347 THR A C 1
ATOM 2739 O O . THR A 1 347 ? 7.826 -8.436 3.998 1.00 84.38 347 THR A O 1
ATOM 2742 N N . TRP A 1 348 ? 8.519 -6.355 3.442 1.00 83.06 348 TRP A N 1
ATOM 2743 C CA . TRP A 1 348 ? 9.736 -6.319 4.255 1.00 83.06 348 TRP A CA 1
ATOM 2744 C C . TRP A 1 348 ? 9.779 -5.033 5.080 1.00 83.06 348 TRP A C 1
ATOM 2746 O O . TRP A 1 348 ? 8.999 -4.119 4.826 1.00 83.06 348 TRP A O 1
ATOM 2756 N N . THR A 1 349 ? 10.656 -4.977 6.079 1.00 81.62 349 THR A N 1
ATOM 2757 C CA . THR A 1 349 ? 10.708 -3.880 7.063 1.00 81.62 349 THR A CA 1
ATOM 2758 C C . THR A 1 349 ? 11.563 -2.680 6.630 1.00 81.62 349 THR A C 1
ATOM 2760 O O . THR A 1 349 ? 12.139 -1.987 7.467 1.00 81.62 349 THR A O 1
ATOM 2763 N N . GLY A 1 350 ? 11.710 -2.476 5.318 1.00 81.94 350 GLY A N 1
ATOM 2764 C CA . GLY A 1 350 ? 12.528 -1.413 4.732 1.00 81.94 350 GLY A CA 1
ATOM 2765 C C . GLY A 1 350 ? 14.019 -1.492 5.067 1.00 81.94 350 GLY A C 1
ATOM 2766 O O . GLY A 1 350 ? 14.549 -2.569 5.343 1.00 81.94 350 GLY A O 1
ATOM 2767 N N . ASP A 1 351 ? 14.675 -0.331 5.015 1.00 81.88 351 ASP A N 1
ATOM 2768 C CA . ASP A 1 351 ? 16.133 -0.195 5.082 1.00 81.88 351 ASP A CA 1
ATOM 2769 C C . ASP A 1 351 ? 16.634 -0.141 6.532 1.00 81.88 351 ASP A C 1
ATOM 2771 O O . ASP A 1 351 ? 16.729 0.924 7.159 1.00 81.88 351 ASP A O 1
ATOM 2775 N N . ASN A 1 352 ? 16.932 -1.314 7.082 1.00 78.62 352 ASN A N 1
ATOM 2776 C CA . ASN A 1 352 ? 17.552 -1.482 8.388 1.00 78.62 352 ASN A CA 1
ATOM 2777 C C . ASN A 1 352 ? 19.069 -1.161 8.376 1.00 78.62 352 ASN A C 1
ATOM 2779 O O . ASN A 1 352 ? 19.683 -0.913 7.337 1.00 78.62 352 ASN A O 1
ATOM 2783 N N . LEU A 1 353 ? 19.661 -1.103 9.578 1.00 79.19 353 LEU A N 1
ATOM 2784 C CA . LEU A 1 353 ? 21.105 -1.035 9.798 1.00 79.19 353 LEU A CA 1
ATOM 2785 C C . LEU A 1 353 ? 21.604 -2.320 10.464 1.00 79.19 353 LEU A C 1
ATOM 2787 O O . LEU A 1 353 ? 21.024 -2.758 11.460 1.00 79.19 353 LEU A O 1
ATOM 2791 N N . SER A 1 354 ? 22.761 -2.823 10.030 1.00 82.44 354 SER A N 1
ATOM 2792 C CA . SER A 1 354 ? 23.399 -4.055 10.519 1.00 82.44 354 SER A CA 1
ATOM 2793 C C . SER A 1 354 ? 23.924 -3.938 11.959 1.00 82.44 354 SER A C 1
ATOM 2795 O O . SER A 1 354 ? 25.127 -3.921 12.227 1.00 82.44 354 SER A O 1
ATOM 2797 N N . THR A 1 355 ? 23.006 -3.847 12.917 1.00 82.12 355 THR A N 1
ATOM 2798 C CA . THR A 1 355 ? 23.261 -3.618 14.341 1.00 82.12 355 THR A CA 1
ATOM 2799 C C . THR A 1 355 ? 22.450 -4.588 15.201 1.00 82.12 355 THR A C 1
ATOM 2801 O O . THR A 1 355 ? 21.373 -5.053 14.824 1.00 82.12 355 THR A O 1
ATOM 2804 N N . TRP A 1 356 ? 22.933 -4.870 16.415 1.00 83.69 356 TRP A N 1
ATOM 2805 C CA . TRP A 1 356 ? 22.195 -5.687 17.390 1.00 83.69 356 TRP A CA 1
ATOM 2806 C C . TRP A 1 356 ? 20.834 -5.091 17.766 1.00 83.69 356 TRP A C 1
ATOM 2808 O O . TRP A 1 356 ? 19.904 -5.826 18.102 1.00 83.69 356 TRP A O 1
ATOM 2818 N N . GLU A 1 357 ? 20.715 -3.765 17.718 1.00 85.69 357 GLU A N 1
ATOM 2819 C CA . GLU A 1 357 ? 19.470 -3.059 17.999 1.00 85.69 357 GLU A CA 1
ATOM 2820 C C . GLU A 1 357 ? 18.420 -3.349 16.925 1.00 85.69 357 GLU A C 1
ATOM 2822 O O . GLU A 1 357 ? 17.318 -3.778 17.264 1.00 85.69 357 GLU A O 1
ATOM 2827 N N . HIS A 1 358 ? 18.776 -3.225 15.643 1.00 81.94 358 HIS A N 1
ATOM 2828 C CA . HIS A 1 358 ? 17.871 -3.543 14.535 1.00 81.94 358 HIS A CA 1
ATOM 2829 C C . HIS A 1 358 ? 17.523 -5.032 14.479 1.00 81.94 358 HIS A C 1
ATOM 2831 O O . HIS A 1 358 ? 16.356 -5.359 14.279 1.00 81.94 358 HIS A O 1
ATOM 2837 N N . LEU A 1 359 ? 18.468 -5.933 14.784 1.00 82.75 359 LEU A N 1
ATOM 2838 C CA . LEU A 1 359 ? 18.160 -7.361 14.940 1.00 82.75 359 LEU A CA 1
ATOM 2839 C C . LEU A 1 359 ? 17.086 -7.588 16.005 1.00 82.75 359 LEU A C 1
ATOM 2841 O O . LEU A 1 359 ? 16.111 -8.300 15.770 1.00 82.75 359 LEU A O 1
ATOM 2845 N N . ARG A 1 360 ? 17.215 -6.953 17.172 1.00 83.88 360 ARG A N 1
ATOM 2846 C CA . ARG A 1 360 ? 16.209 -7.067 18.232 1.00 83.88 360 ARG A CA 1
ATOM 2847 C C . ARG A 1 360 ? 14.869 -6.443 17.828 1.00 83.88 360 ARG A C 1
ATOM 2849 O O . ARG A 1 360 ? 13.829 -7.011 18.158 1.00 83.88 360 ARG A O 1
ATOM 2856 N N . MET A 1 361 ? 14.888 -5.295 17.150 1.00 84.44 361 MET A N 1
ATOM 2857 C CA . MET A 1 361 ? 13.679 -4.619 16.666 1.00 84.44 361 MET A CA 1
ATOM 2858 C C . MET A 1 361 ? 12.954 -5.430 15.589 1.00 84.44 361 MET A C 1
ATOM 2860 O O . MET A 1 361 ? 11.726 -5.434 15.576 1.00 84.44 361 MET A O 1
ATOM 2864 N N . SER A 1 362 ? 13.680 -6.164 14.740 1.00 82.44 362 SER A N 1
ATOM 2865 C CA . SER A 1 362 ? 13.083 -6.962 13.662 1.00 82.44 362 SER A CA 1
ATOM 2866 C C . SER A 1 362 ? 12.013 -7.925 14.188 1.00 82.44 362 SER A C 1
ATOM 2868 O O . SER A 1 362 ? 10.932 -8.013 13.615 1.00 82.44 362 SER A O 1
ATOM 2870 N N . ILE A 1 363 ? 12.251 -8.556 15.3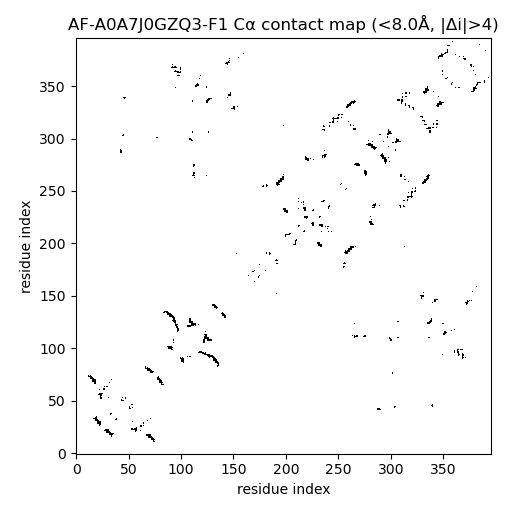45 1.00 83.81 363 ILE A N 1
ATOM 2871 C CA . ILE A 1 363 ? 11.325 -9.510 15.969 1.00 83.81 363 ILE A CA 1
ATOM 2872 C C . ILE A 1 363 ? 9.994 -8.833 16.306 1.00 83.81 363 ILE A C 1
ATOM 2874 O O . ILE A 1 363 ? 8.932 -9.338 15.948 1.00 83.81 363 ILE A O 1
ATOM 2878 N N . SER A 1 364 ? 10.024 -7.687 16.993 1.00 84.50 364 SER A N 1
ATOM 2879 C CA . SER A 1 364 ? 8.790 -6.991 17.363 1.00 84.50 364 SER A CA 1
ATOM 2880 C C . SER A 1 364 ? 8.097 -6.379 16.151 1.00 84.50 364 SER A C 1
ATOM 2882 O O . SER A 1 364 ? 6.871 -6.393 16.106 1.00 84.50 364 SER A O 1
ATOM 2884 N N . MET A 1 365 ? 8.834 -5.872 15.162 1.00 83.62 365 MET A N 1
ATOM 2885 C CA . MET A 1 365 ? 8.257 -5.335 13.924 1.00 83.62 365 MET A CA 1
ATOM 2886 C C . MET A 1 365 ? 7.525 -6.424 13.129 1.00 83.62 365 MET A C 1
ATOM 2888 O O . MET A 1 365 ? 6.354 -6.265 12.788 1.00 83.62 365 MET A O 1
ATOM 2892 N N . VAL A 1 366 ? 8.169 -7.575 12.932 1.00 81.94 366 VAL A N 1
ATOM 2893 C CA . VAL A 1 366 ? 7.597 -8.753 12.265 1.00 81.94 366 VAL A CA 1
ATOM 2894 C C . VAL A 1 366 ? 6.354 -9.268 12.989 1.00 81.94 366 VAL A C 1
ATOM 2896 O O . VAL A 1 366 ? 5.332 -9.511 12.349 1.00 81.94 366 VAL A O 1
ATOM 2899 N N . LEU A 1 367 ? 6.399 -9.390 14.320 1.00 81.75 367 LEU A N 1
ATOM 2900 C CA . LEU A 1 367 ? 5.250 -9.850 15.108 1.00 81.75 367 LEU A CA 1
ATOM 2901 C C . LEU A 1 367 ? 4.047 -8.901 15.018 1.00 81.75 367 LEU A C 1
ATOM 2903 O O . LEU A 1 367 ? 2.915 -9.360 15.096 1.00 81.75 367 LEU A O 1
ATOM 2907 N N . GLN A 1 368 ? 4.269 -7.596 14.843 1.00 78.44 368 GLN A N 1
ATOM 2908 C CA . GLN A 1 368 ? 3.185 -6.614 14.697 1.00 78.44 368 GLN A CA 1
ATOM 2909 C C . GLN A 1 368 ? 2.576 -6.600 13.299 1.00 78.44 368 GLN A C 1
ATOM 2911 O O . GLN A 1 368 ? 1.377 -6.357 13.139 1.00 78.44 368 GLN A O 1
ATOM 2916 N N . LEU A 1 369 ? 3.397 -6.874 12.288 1.00 76.81 369 LEU A N 1
ATOM 2917 C CA . LEU A 1 369 ? 2.944 -7.098 10.921 1.00 76.81 369 LEU A CA 1
ATOM 2918 C C . LEU A 1 369 ? 2.170 -8.420 10.797 1.00 76.81 369 LEU A C 1
ATOM 2920 O O . LEU A 1 369 ? 1.208 -8.511 10.027 1.00 76.81 369 LEU A O 1
ATOM 2924 N N . GLY A 1 370 ? 2.542 -9.419 11.603 1.00 64.00 370 GLY A N 1
ATOM 2925 C CA . GLY A 1 370 ? 1.796 -10.653 11.818 1.00 64.00 370 GLY A CA 1
ATOM 2926 C C . GLY A 1 370 ? 0.440 -10.382 12.465 1.00 64.00 370 GLY A C 1
ATOM 2927 O O . GLY A 1 370 ? 0.328 -10.253 13.680 1.00 64.00 370 GLY A O 1
ATOM 2928 N N . ARG A 1 371 ? -0.628 -10.289 11.666 1.00 56.94 371 ARG A N 1
ATOM 2929 C CA . ARG A 1 371 ? -1.981 -10.160 12.233 1.00 56.94 371 ARG A CA 1
ATOM 2930 C C . ARG A 1 371 ? -2.465 -11.488 12.819 1.00 56.94 371 ARG A C 1
ATOM 2932 O O . ARG A 1 371 ? -1.915 -12.547 12.522 1.00 56.94 371 ARG A O 1
ATOM 2939 N N . LEU A 1 372 ? -3.556 -11.425 13.589 1.00 40.12 372 LEU A N 1
ATOM 2940 C CA . LEU A 1 372 ? -4.400 -12.580 13.908 1.00 40.12 372 LEU A CA 1
ATOM 2941 C C . LEU A 1 372 ? -4.936 -13.193 12.606 1.00 40.12 372 LEU A C 1
ATOM 2943 O O . LEU A 1 372 ? -5.997 -12.826 12.103 1.00 40.12 372 LEU A O 1
ATOM 2947 N N . PHE A 1 373 ? -4.165 -14.109 12.040 1.00 41.59 373 PHE A N 1
ATOM 2948 C CA . PHE A 1 373 ? -4.531 -14.909 10.890 1.00 41.59 373 PHE A CA 1
ATOM 2949 C C . PHE A 1 373 ? -4.609 -16.374 11.303 1.00 41.59 373 PHE A C 1
ATOM 2951 O O . PHE A 1 373 ? -3.935 -16.821 12.228 1.00 41.59 373 PHE A O 1
ATOM 2958 N N . ARG A 1 374 ? -5.408 -17.135 10.555 1.00 31.95 374 ARG A N 1
ATOM 2959 C CA . ARG A 1 374 ? -5.377 -18.599 10.588 1.00 31.95 374 ARG A CA 1
ATOM 2960 C C . ARG A 1 374 ? -4.023 -19.150 10.102 1.00 31.95 374 ARG A C 1
ATOM 2962 O O . ARG A 1 374 ? -3.666 -20.247 10.504 1.00 31.95 374 ARG A O 1
ATOM 2969 N N . ASP A 1 375 ? -3.280 -18.353 9.323 1.00 31.55 375 ASP A N 1
ATOM 2970 C CA . ASP A 1 375 ? -1.947 -18.645 8.788 1.00 31.55 375 ASP A CA 1
ATOM 2971 C C . ASP A 1 375 ? -1.072 -17.368 8.838 1.00 31.55 375 ASP A C 1
ATOM 2973 O O . ASP A 1 375 ? -1.476 -16.344 8.278 1.00 31.55 375 ASP A O 1
ATOM 2977 N N . PRO A 1 376 ? 0.092 -17.364 9.513 1.00 29.84 376 PRO A N 1
ATOM 2978 C CA . PRO A 1 376 ? 0.906 -16.159 9.675 1.00 29.84 376 PRO A CA 1
ATOM 2979 C C . PRO A 1 376 ? 1.499 -15.687 8.330 1.00 29.84 376 PRO A C 1
ATOM 2981 O O . PRO A 1 376 ? 1.951 -16.522 7.542 1.00 29.84 376 PRO A O 1
ATOM 2984 N N . PRO A 1 377 ? 1.545 -14.369 8.043 1.00 36.31 377 PRO A N 1
ATOM 2985 C CA . PRO A 1 377 ? 2.325 -13.852 6.927 1.00 36.31 377 PRO A CA 1
ATOM 2986 C C . PRO A 1 377 ? 3.806 -14.144 7.176 1.00 36.31 377 PRO A C 1
ATOM 2988 O O . PRO A 1 377 ? 4.251 -14.177 8.323 1.00 36.31 377 PRO A O 1
ATOM 2991 N N . VAL A 1 378 ? 4.567 -14.334 6.100 1.00 37.69 378 VAL A N 1
ATOM 2992 C CA . VAL A 1 378 ? 6.028 -14.449 6.157 1.00 37.69 378 VAL A CA 1
ATOM 2993 C C . VAL A 1 378 ? 6.615 -13.090 5.791 1.00 37.69 378 VAL A C 1
ATOM 2995 O O . VAL A 1 378 ? 6.647 -12.755 4.606 1.00 37.69 378 VAL A O 1
ATOM 2998 N N . PRO A 1 379 ? 6.995 -12.259 6.772 1.00 40.03 379 PRO A N 1
ATOM 2999 C CA . PRO A 1 379 ? 7.768 -11.064 6.494 1.00 40.03 379 PRO A CA 1
ATOM 3000 C C . PRO A 1 379 ? 9.214 -11.447 6.183 1.00 40.03 379 PRO A C 1
ATOM 3002 O O . PRO A 1 379 ? 9.785 -12.340 6.811 1.00 40.03 379 PRO A O 1
ATOM 3005 N N . PHE A 1 380 ? 9.796 -10.753 5.212 1.00 38.28 380 PHE A N 1
ATOM 3006 C CA . PHE A 1 380 ? 11.208 -10.876 4.861 1.00 38.28 380 PHE A CA 1
ATOM 3007 C C . PHE A 1 380 ? 11.978 -9.710 5.488 1.00 38.28 380 PHE A C 1
ATOM 3009 O O . PHE A 1 380 ? 11.445 -8.615 5.636 1.00 38.28 380 PHE A O 1
ATOM 3016 N N . SER A 1 381 ? 13.227 -9.940 5.874 1.00 37.16 381 SER A N 1
ATOM 3017 C CA . SER A 1 381 ? 14.177 -8.894 6.258 1.00 37.16 381 SER A CA 1
ATOM 3018 C C . SER A 1 381 ? 15.412 -9.087 5.382 1.00 37.16 381 SER A C 1
ATOM 3020 O O . SER A 1 381 ? 15.870 -10.218 5.219 1.00 37.16 381 SER A O 1
ATOM 3022 N N . PHE A 1 382 ? 15.898 -8.012 4.763 1.00 37.06 382 PHE A N 1
ATOM 3023 C CA . PHE A 1 382 ? 17.085 -8.024 3.908 1.00 37.06 382 PHE A CA 1
ATOM 3024 C C . PHE A 1 382 ? 18.206 -7.278 4.622 1.00 37.06 382 PHE A C 1
ATOM 3026 O O . PHE A 1 382 ? 17.943 -6.207 5.143 1.00 37.06 382 PHE A O 1
ATOM 3033 N N . GLU A 1 383 ? 19.438 -7.805 4.647 1.00 40.16 383 GLU A N 1
ATOM 3034 C CA . GLU A 1 383 ? 20.606 -7.010 5.058 1.00 40.16 383 GLU A CA 1
ATOM 3035 C C . GLU A 1 383 ? 21.966 -7.654 4.729 1.00 40.16 383 GLU A C 1
ATOM 3037 O O . GLU A 1 383 ? 22.120 -8.879 4.766 1.00 40.16 383 GLU A O 1
ATOM 3042 N N . ASP A 1 384 ? 22.963 -6.792 4.474 1.00 33.62 384 ASP A N 1
ATOM 3043 C CA . ASP A 1 384 ? 24.402 -7.097 4.459 1.00 33.62 384 ASP A CA 1
ATOM 3044 C C . ASP A 1 384 ? 24.908 -7.137 5.916 1.00 33.62 384 ASP A C 1
ATOM 3046 O O . ASP A 1 384 ? 24.981 -6.115 6.597 1.00 33.62 384 ASP A O 1
ATOM 3050 N N . LEU A 1 385 ? 25.242 -8.318 6.433 1.00 32.97 385 LEU A N 1
ATOM 3051 C CA . LEU A 1 385 ? 25.533 -8.525 7.858 1.00 32.97 385 LEU A CA 1
ATOM 3052 C C . LEU A 1 385 ? 27.043 -8.634 8.133 1.00 32.97 385 LEU A C 1
ATOM 3054 O O . LEU A 1 385 ? 27.777 -9.278 7.384 1.00 32.97 385 LEU A O 1
ATOM 3058 N N . ASP A 1 386 ? 27.502 -8.090 9.268 1.00 33.22 386 ASP A N 1
ATOM 3059 C CA . ASP A 1 386 ? 28.781 -8.489 9.881 1.00 33.22 386 ASP A CA 1
ATOM 3060 C C . ASP A 1 386 ? 28.741 -10.006 10.154 1.00 33.22 386 ASP A C 1
ATOM 3062 O O . ASP A 1 386 ? 27.720 -10.520 10.605 1.00 33.22 386 ASP A O 1
ATOM 3066 N N . TYR A 1 387 ? 29.831 -10.739 9.909 1.00 33.47 387 TYR A N 1
ATOM 3067 C CA . TYR A 1 387 ? 29.892 -12.207 9.954 1.00 33.47 387 TYR A CA 1
ATOM 3068 C C . TYR A 1 387 ? 29.331 -12.797 11.261 1.00 33.47 387 TYR A C 1
ATOM 3070 O O . TYR A 1 387 ? 28.672 -13.835 11.247 1.00 33.47 387 TYR A O 1
ATOM 3078 N N . LYS A 1 388 ? 29.530 -12.124 12.406 1.00 29.11 388 LYS A N 1
ATOM 3079 C CA . LYS A 1 388 ? 28.947 -12.557 13.692 1.00 29.11 388 LYS A CA 1
ATOM 3080 C C . LYS A 1 388 ? 27.436 -12.326 13.773 1.00 29.11 388 LYS A C 1
ATOM 3082 O O . LYS A 1 388 ? 26.743 -13.149 14.359 1.00 29.11 388 LYS A O 1
ATOM 3087 N N . LEU A 1 389 ? 26.926 -11.240 13.197 1.00 33.66 389 LEU A N 1
ATOM 3088 C CA . LEU A 1 389 ? 25.496 -10.925 13.151 1.00 33.66 389 LEU A CA 1
ATOM 3089 C C . LEU A 1 389 ? 24.778 -11.792 12.094 1.00 33.66 389 LEU A C 1
ATOM 3091 O O . LEU A 1 389 ? 23.674 -12.263 12.348 1.00 33.66 389 LEU A O 1
ATOM 3095 N N . PHE A 1 390 ? 25.453 -12.099 10.976 1.00 38.22 390 PHE A N 1
ATOM 3096 C CA . PHE A 1 390 ? 24.991 -12.986 9.898 1.00 38.22 390 PHE A CA 1
ATOM 3097 C C . PHE A 1 390 ? 24.629 -14.374 10.421 1.00 38.22 390 PHE A C 1
ATOM 3099 O O . PHE A 1 390 ? 23.526 -14.871 10.204 1.00 38.22 390 PHE A O 1
ATOM 3106 N N . VAL A 1 391 ? 25.542 -14.972 11.188 1.00 31.28 391 VAL A N 1
ATOM 3107 C CA . VAL A 1 391 ? 25.361 -16.293 11.803 1.00 31.28 391 VAL A CA 1
ATOM 3108 C C . VAL A 1 391 ? 24.147 -16.308 12.745 1.00 31.28 391 VAL A C 1
ATOM 3110 O O . VAL A 1 391 ? 23.409 -17.287 12.758 1.00 31.2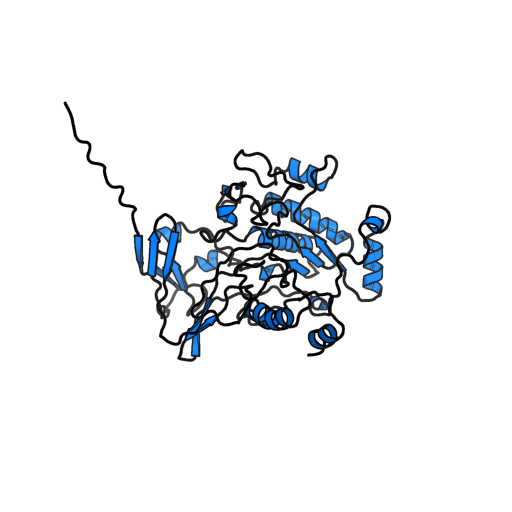8 391 VAL A O 1
ATOM 3113 N N . PHE A 1 392 ? 23.886 -15.231 13.495 1.00 30.89 392 PHE A N 1
ATOM 3114 C CA . PHE A 1 392 ? 22.736 -15.158 14.408 1.00 30.89 392 PHE A CA 1
ATOM 3115 C C . PHE A 1 392 ? 21.392 -14.897 13.713 1.00 30.89 392 PHE A C 1
ATOM 3117 O O . PHE A 1 392 ? 20.377 -15.379 14.209 1.00 30.89 392 PHE A O 1
ATOM 3124 N N . TYR A 1 393 ? 21.372 -14.174 12.590 1.00 36.16 393 TYR A N 1
ATOM 3125 C CA . TYR A 1 393 ? 20.151 -13.931 11.808 1.00 36.16 393 TYR A CA 1
ATOM 3126 C C . TYR A 1 393 ? 19.635 -15.190 11.094 1.00 36.16 393 TYR A C 1
ATOM 3128 O O . TYR A 1 393 ? 18.427 -15.343 10.951 1.00 36.16 393 TYR A O 1
ATOM 3136 N N . TYR A 1 394 ? 20.527 -16.091 10.662 1.00 38.25 394 TYR A N 1
ATOM 3137 C CA . TYR A 1 394 ? 20.163 -17.247 9.828 1.00 38.25 394 TYR A CA 1
ATOM 3138 C C . TYR A 1 394 ? 20.121 -18.606 10.551 1.00 38.25 394 TYR A C 1
ATOM 3140 O O . TYR A 1 394 ? 19.622 -19.570 9.975 1.00 38.25 394 TYR A O 1
ATOM 3148 N N . LEU A 1 395 ? 20.636 -18.723 11.784 1.00 27.59 395 LEU A N 1
ATOM 3149 C CA . LEU A 1 395 ? 20.769 -20.012 12.495 1.00 27.59 395 LEU A CA 1
ATOM 3150 C C . LEU A 1 395 ? 19.879 -20.161 13.742 1.00 27.59 395 LEU A C 1
ATOM 3152 O O . LEU A 1 395 ? 20.260 -20.868 14.681 1.00 27.59 395 LEU A O 1
ATOM 3156 N N . LYS A 1 396 ? 18.700 -19.533 13.775 1.00 31.16 396 LYS A N 1
ATOM 3157 C CA . LYS A 1 396 ? 17.676 -19.835 14.787 1.00 31.16 396 LYS A CA 1
ATOM 3158 C C . LYS A 1 396 ? 16.339 -20.217 14.186 1.00 31.16 396 LYS A C 1
ATOM 3160 O O . LYS A 1 396 ? 15.844 -19.449 13.339 1.00 31.16 396 LYS A O 1
#